Protein AF-A0A556VVT8-F1 (afdb_monomer)

Radius of gyration: 41.52 Å; Cα contacts (8 Å, |Δi|>4): 452; chains: 1; bounding box: 82×80×124 Å

pLDDT: mean 74.16, std 22.48, range [25.44, 98.44]

Solvent-accessible surface area (backbone atoms only — not comparable to full-atom values): 30764 Å² total; per-residue (Å²): 132,90,87,80,91,86,86,89,83,89,83,80,92,74,90,80,80,83,82,87,76,88,81,76,81,84,79,78,78,81,81,56,88,70,56,72,66,50,63,79,72,68,69,75,86,70,79,73,84,66,83,74,78,84,44,77,65,58,62,50,39,56,50,49,44,50,42,33,53,51,98,43,74,67,23,40,51,52,36,46,50,47,41,41,75,69,74,45,90,74,51,76,66,50,28,54,51,52,43,52,49,30,45,52,53,49,50,51,51,23,44,53,54,17,55,56,50,37,51,54,53,49,52,56,22,60,76,64,74,45,90,60,34,77,48,74,45,80,44,76,55,67,63,59,74,65,22,82,58,41,47,61,50,21,55,53,42,28,46,70,73,33,73,54,40,55,71,42,81,41,78,47,85,74,62,62,56,65,61,52,51,55,53,48,54,54,51,50,52,53,51,49,55,50,49,57,51,47,57,59,57,51,71,58,58,77,51,74,69,58,41,50,50,51,15,51,55,42,46,50,36,55,51,32,10,64,34,87,88,38,27,88,78,32,54,20,42,41,40,78,65,82,45,52,71,78,91,82,82,75,81,75,64,90,68,92,62,83,85,80,83,80,86,82,90,79,86,79,52,74,65,45,34,48,36,37,36,65,59,41,49,52,52,51,50,52,54,52,50,53,47,31,50,76,69,71,47,70,89,66,92,70,92,78,50,83,82,71,96,62,72,72,86,35,87,57,69,74,94,82,36,51,34,45,84,50,56,69,49,50,68,61,45,80,58,25,76,80,53,81,77,80,85,88,80,85,73,96,79,85,55,70,43,62,49,42,61,60,56,22,57,40,57,78,53,84,40,51,96,75,56,46,74,58,50,49,61,38,36,75,68,44,98,50,61,78,50,49,74,76,68,57,60,70,54,33,50,51,54,52,43,53,75,71,65,64,85,67,92,51,76,66,51,56,51,49,54,52,52,53,52,51,47,54,47,48,38,51,21,41,53,52,16,20,50,50,22,28,53,55,48,49,53,22,56,78,67,73,42,88,59,33,81,47,77,45,83,42,79,52,69,63,56,76,68,40,96,54,32,52,59,45,19,56,54,42,25,44,74,70,23,75,51,42,52,74,46,80,41,76,52,87,74,65,64,58,67,56,28,51,52,52,40,54,53,55,51,53,67,73,79,109

Nearest PDB structures (foldseek):
  1dgk-assembly1_N  TM=8.865E-01  e=1.455E-36  Homo sapiens
  5hg1-assembly1_A  TM=7.072E-01  e=2.898E-38  Homo sapiens
  3hm8-assembly2_B  TM=9.012E-01  e=4.066E-21  Homo sapiens
  3hm8-assembly3_C  TM=8.643E-01  e=3.708E-21  Homo sapiens
  6e0i-assembly1_A  TM=8.471E-01  e=1.948E-20  Homo sapiens

Secondary structure (DSSP, 8-state):
--------------PPPPPP------------TTHHHHTTT--------------HHHHHHHHHHHH---SSHHHHHHHHHHHHHTT----HHHHHHHHHHHHHHHHHHHHHHHHHHHHHHHHHHHHTT-SSEEEEEEE--HHHHH-TTHHHHHHHHHHHH-TTEEEEEEE-SSTTHHHHHHHHHHHHHHHHHHHHHHHHHHTTPPPHHHHHHHHHHHHHHHHHHHSTTTTTT-SS--EE-S--S---S---SSS-----------PPPHHHHHSBHHHHHHHHHHHHHHHHHHTT-TT----------S-SS-SS--SS---BT-SSS-TTHHHHSSS--------SSS---EE--GGGTTTTSTTGGG--HHHHHHHTTSSSTTS-----HHHHHHHHHHHTT--S--HHHHHHHHHHHHHHHHHHHHHHHHHHHHHHHHHHHHTT-SSEEEEEEE--HHHHH-TTHHHHHHHHHHHH-TTEEEEEEE-SSTTHHHHHHHHHHHHHTT--

Mean predicted aligned error: 16.38 Å

Sequence (512 aa):
MDQGLQGERSGGERRGGPAEKSHQEARGKRATVKETSDICRTVPRRSSSSLCISSPPLLAAVTALILSDEVSKEGLVCVEEVLRELCLDPSPEDCVAVQRVCQIVSTRAAHLCAASLAAVLRQIRDNKAVDRLRTTVGVDGSVYKNHPQFARRLHKMVRCLVPDCDVRFLRSEDGSGKGAAMVTAVAYRLAKQHAERQQILDTLRLNRKQLLEVKERMEVQIKRGLAKDTHNTASVKMLPTYVRATPDGTVRSGKWRSVEMHNKIYTISQDIMQGTGEELFDHIVHCIADFLEYMGMKGASLPLGFTFSFPCHQAGLNKGFKASGCEGEDVAMLLKDAIHRMELVDGDEGCMCVNMEWGAFGDDGELDDFCTDFDRAVDENSTNPGKQSDRLALRQVRSILQHLGLTSSTCDDSILVKEVCSVVSRRAAQLCAAGLAAVVDKIRQNRNLNSLSVTVGVDGTLYKLHPHFSSILQETLRDLAPQCDVTLLQSEDGSGKGAALITAVACRMKDA

InterPro domains:
  IPR001312 Hexokinase [PS51748] (1-185)
  IPR001312 Hexokinase [PS51748] (328-504)
  IPR001312 Hexokinase [PTHR19443] (389-510)
  IPR022672 Hexokinase, N-terminal [PF00349] (198-251)
  IPR022672 Hexokinase, N-terminal [PF00349] (257-344)
  IPR022673 Hexokinase, C-terminal [PF03727] (68-186)
  IPR022673 Hexokinase, C-terminal [PF03727] (392-505)
  IPR043129 ATPase, nucleotide binding domain [SSF53067] (63-190)
  IPR043129 ATPase, nucleotide binding domain [SSF53067] (181-346)
  IPR043129 ATPase, nucleotide binding domain [SSF53067] (340-510)

Foldseek 3Di:
DDDDDDDDDDDDDDDDDDDDDDPDDPPDDDDDPVVVVCVVPPPPPPPPPDPCPPDPLVVVLLVQLLQLLDPDPVSLVSLCVSCVVVVDRDDSVRSVVSSVVSVVVLLVVLLVLLVVVLVVQVVVCVVVVHQAAEDEDEDDDPCCVRRPCNVVSNVVNNCVSCVSYNYHYDYDPPPCVVVVVVVVVVVVVVVVLVVVLVVVLVLLDDDPVNLLLLLVLLLVLCVQLPDPVRQVVRLFNFAFPPQQDDDPVPLDPPDPDDPPDDDDDDDDDLCLLAEAPVSVVVSVVVVVQVVCVVVVNHPDDDQDQDDDPADQQAQDGDPSGNHPPSGRDRPVCVVCVVVVDDDDDDDPDGGTDTDGNCQSPCLVVSCVVSDDVLQQVQLVVDPHRSGGSPRPLVSSLVVSLVVSPPPDDDPVSVVVSVSSSVSSLLSVLSSVLSSVLSVQVVVCVVVVHQAEEDEDEDEDPCCVPPPCSVVSNQVNNCSNNVRYNYHYDYDPPPCVVVSVSSSSVVVVVVVD

Structure (mmCIF, N/CA/C/O backbone):
data_AF-A0A556VVT8-F1
#
_entry.id   AF-A0A556VVT8-F1
#
loop_
_atom_site.group_PDB
_atom_site.id
_atom_site.type_symbol
_atom_site.label_atom_id
_atom_site.label_alt_id
_atom_site.label_comp_id
_atom_site.label_asym_id
_atom_site.label_entity_id
_atom_site.label_seq_id
_atom_site.pdbx_PDB_ins_code
_atom_site.Cartn_x
_atom_site.Cartn_y
_atom_site.Cartn_z
_atom_site.occupancy
_atom_site.B_iso_or_equiv
_atom_site.auth_seq_id
_atom_site.auth_comp_id
_atom_site.auth_asym_id
_atom_site.auth_atom_id
_atom_site.pdbx_PDB_model_num
ATOM 1 N N . MET A 1 1 ? 48.177 56.889 47.943 1.00 29.81 1 MET A N 1
ATOM 2 C CA . MET A 1 1 ? 48.951 57.970 47.310 1.00 29.81 1 MET A CA 1
ATOM 3 C C . MET A 1 1 ? 48.704 57.880 45.815 1.00 29.81 1 MET A C 1
ATOM 5 O O . MET A 1 1 ? 48.902 56.806 45.262 1.00 29.81 1 MET A O 1
ATOM 9 N N . ASP A 1 2 ? 48.202 58.966 45.231 1.00 29.28 2 ASP A N 1
ATOM 10 C CA . ASP A 1 2 ? 48.409 59.458 43.852 1.00 29.28 2 ASP A CA 1
ATOM 11 C C . ASP A 1 2 ? 49.751 59.033 43.207 1.00 29.28 2 ASP A C 1
ATOM 13 O O . ASP A 1 2 ? 50.701 58.786 43.944 1.00 29.28 2 ASP A O 1
ATOM 17 N N . GLN A 1 3 ? 49.990 58.990 41.884 1.00 32.97 3 GLN A N 1
ATOM 18 C CA . GLN A 1 3 ? 49.251 59.239 40.614 1.00 32.97 3 GLN A CA 1
ATOM 19 C C . GLN A 1 3 ? 50.082 58.547 39.476 1.00 32.97 3 GLN A C 1
ATOM 21 O O . GLN A 1 3 ? 51.172 58.057 39.763 1.00 32.97 3 GLN A O 1
ATOM 26 N N . GLY A 1 4 ? 49.730 58.448 38.183 1.00 29.73 4 GLY A N 1
ATOM 27 C CA . GLY A 1 4 ? 48.557 58.856 37.386 1.00 29.73 4 GLY A CA 1
ATOM 28 C C . GLY A 1 4 ? 48.934 59.058 35.889 1.00 29.73 4 GLY A C 1
ATOM 29 O O . GLY A 1 4 ? 50.053 59.482 35.625 1.00 29.73 4 GLY A O 1
ATOM 30 N N . LEU A 1 5 ? 47.997 58.833 34.937 1.00 34.66 5 LEU A N 1
ATOM 31 C CA . LEU A 1 5 ? 48.084 59.150 33.474 1.00 34.66 5 LEU A CA 1
ATOM 32 C C . LEU A 1 5 ? 49.075 58.272 32.640 1.00 34.66 5 LEU A C 1
ATOM 34 O O . LEU A 1 5 ? 50.025 57.736 33.190 1.00 34.66 5 LEU A O 1
ATOM 38 N N . GLN A 1 6 ? 48.942 58.027 31.321 1.00 29.45 6 GLN A N 1
ATOM 39 C CA . GLN A 1 6 ? 48.013 58.469 30.254 1.00 29.45 6 GLN A CA 1
ATOM 40 C C . GLN A 1 6 ? 48.077 57.481 29.049 1.00 29.45 6 GLN A C 1
ATOM 42 O O . GLN A 1 6 ? 49.097 56.815 28.886 1.00 29.45 6 GLN A O 1
ATOM 47 N N . GLY A 1 7 ? 47.069 57.423 28.156 1.00 27.06 7 GLY A N 1
ATOM 48 C CA . GLY A 1 7 ? 47.206 56.715 26.860 1.00 27.06 7 GLY A CA 1
ATOM 49 C C . GLY A 1 7 ? 45.899 56.299 26.163 1.00 27.06 7 GLY A C 1
ATOM 50 O O . GLY A 1 7 ? 45.344 55.246 26.454 1.00 27.06 7 GLY A O 1
ATOM 51 N N . GLU A 1 8 ? 45.418 57.103 25.213 1.00 28.77 8 GLU A N 1
ATOM 52 C CA . GLU A 1 8 ? 44.214 56.828 24.408 1.00 28.77 8 GLU A CA 1
ATOM 53 C C . GLU A 1 8 ? 44.491 55.893 23.209 1.00 28.77 8 GLU A C 1
ATOM 55 O O . GLU A 1 8 ? 45.543 56.013 22.580 1.00 28.77 8 GLU A O 1
ATOM 60 N N . ARG A 1 9 ? 43.492 55.108 22.762 1.00 28.86 9 ARG A N 1
ATOM 61 C CA . ARG A 1 9 ? 42.780 55.353 21.477 1.00 28.86 9 ARG A CA 1
ATOM 62 C C . ARG A 1 9 ? 41.688 54.328 21.149 1.00 28.86 9 ARG A C 1
ATOM 64 O O . ARG A 1 9 ? 41.716 53.176 21.564 1.00 28.86 9 ARG A O 1
ATOM 71 N N . SER A 1 10 ? 40.717 54.806 20.377 1.00 28.36 10 SER A N 1
ATOM 72 C CA . SER A 1 10 ? 39.512 54.118 19.914 1.00 28.36 10 SER A CA 1
ATOM 73 C C . SER A 1 10 ? 39.766 53.045 18.844 1.00 28.36 10 SER A C 1
ATOM 75 O O . SER A 1 10 ? 40.565 53.233 17.929 1.00 28.36 10 SER A O 1
ATOM 77 N N . GLY A 1 11 ? 38.993 51.956 18.903 1.00 30.73 11 GLY A N 1
ATOM 78 C CA . GLY A 1 11 ? 38.868 50.954 17.840 1.00 30.73 11 GLY A CA 1
ATOM 79 C C . GLY A 1 11 ? 37.392 50.701 17.533 1.00 30.73 11 GLY A C 1
ATOM 80 O O . GLY A 1 11 ? 36.674 50.172 18.375 1.00 30.73 11 GLY A O 1
ATOM 81 N N . GLY A 1 12 ? 36.926 51.139 16.361 1.00 29.38 12 GLY A N 1
ATOM 82 C CA . GLY A 1 12 ? 35.512 51.079 15.975 1.00 29.38 12 GLY A CA 1
ATOM 83 C C . GLY A 1 12 ? 35.081 49.745 15.359 1.00 29.38 12 GLY A C 1
ATOM 84 O O . GLY A 1 12 ? 35.886 49.011 14.785 1.00 29.38 12 GLY A O 1
ATOM 85 N N . GLU A 1 13 ? 33.780 49.471 15.432 1.00 28.89 13 GLU A N 1
ATOM 86 C CA . GLU A 1 13 ? 33.142 48.296 14.838 1.00 28.89 13 GLU A CA 1
ATOM 87 C C . GLU A 1 13 ? 33.353 48.218 13.316 1.00 28.89 13 GLU A C 1
ATOM 89 O O . GLU A 1 13 ? 33.116 49.182 12.583 1.00 28.89 13 GLU A O 1
ATOM 94 N N . ARG A 1 14 ? 33.678 47.024 12.805 1.00 30.62 14 ARG A N 1
ATOM 95 C CA . ARG A 1 14 ? 33.371 46.647 11.417 1.00 30.62 14 ARG A CA 1
ATOM 96 C C . ARG A 1 14 ? 32.746 45.262 11.376 1.00 30.62 14 ARG A C 1
ATOM 98 O O . ARG A 1 14 ? 33.325 44.285 11.838 1.00 30.62 14 ARG A O 1
ATOM 105 N N . ARG A 1 15 ? 31.552 45.201 10.787 1.00 29.59 15 ARG A N 1
ATOM 106 C CA . ARG A 1 15 ? 30.786 43.973 10.558 1.00 29.59 15 ARG A CA 1
ATOM 107 C C . ARG A 1 15 ? 31.521 43.086 9.549 1.00 29.59 15 ARG A C 1
ATOM 109 O O . ARG A 1 15 ? 31.715 43.501 8.409 1.00 29.59 15 ARG A O 1
ATOM 116 N N . GLY A 1 16 ? 31.880 41.869 9.949 1.00 28.55 16 GLY A N 1
ATOM 117 C CA . GLY A 1 16 ? 32.226 40.792 9.020 1.00 28.55 16 GLY A CA 1
ATOM 118 C C . GLY A 1 16 ? 30.957 40.052 8.600 1.00 28.55 16 GLY A C 1
ATOM 119 O O . GLY A 1 16 ? 30.229 39.561 9.459 1.00 28.55 16 GLY A O 1
ATOM 120 N N . GLY A 1 17 ? 30.666 39.995 7.299 1.00 27.89 17 GLY A N 1
ATOM 121 C CA . GLY A 1 17 ? 29.551 39.199 6.777 1.00 27.89 17 GLY A CA 1
ATOM 122 C C . GLY A 1 17 ? 29.884 37.698 6.758 1.00 27.89 17 GLY A C 1
ATOM 123 O O . GLY A 1 17 ? 31.044 37.348 6.527 1.00 27.89 17 GLY A O 1
ATOM 124 N N . PRO A 1 18 ? 28.908 36.799 6.978 1.00 29.67 18 PRO A N 1
ATOM 125 C CA . PRO A 1 18 ? 29.124 35.365 6.831 1.00 29.67 18 PRO A CA 1
ATOM 126 C C . PRO A 1 18 ? 29.174 34.977 5.347 1.00 29.67 18 PRO A C 1
ATOM 128 O O . PRO A 1 18 ? 28.355 35.423 4.546 1.00 29.67 18 PRO A O 1
ATOM 131 N N . ALA A 1 19 ? 30.133 34.127 4.981 1.00 28.98 19 ALA A N 1
ATOM 132 C CA . ALA A 1 19 ? 30.253 33.603 3.626 1.00 28.98 19 ALA A CA 1
ATOM 133 C C . ALA A 1 19 ? 29.175 32.541 3.347 1.00 28.98 19 ALA A C 1
ATOM 135 O O . ALA A 1 19 ? 29.117 31.514 4.028 1.00 28.98 19 ALA A O 1
ATOM 136 N N . GLU A 1 20 ? 28.362 32.755 2.314 1.00 25.44 20 GLU A N 1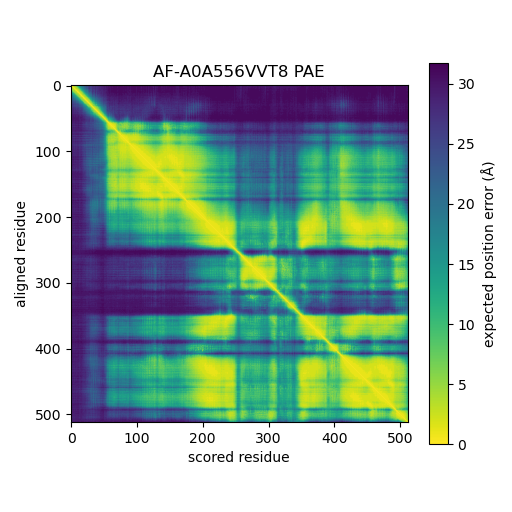
ATOM 137 C CA . GLU A 1 20 ? 27.418 31.751 1.823 1.00 25.44 20 GLU A CA 1
ATOM 138 C C . GLU A 1 20 ? 28.171 30.559 1.210 1.00 25.44 20 GLU A C 1
ATOM 140 O O . GLU A 1 20 ? 28.859 30.685 0.197 1.00 25.44 20 GLU A O 1
ATOM 145 N N . LYS A 1 21 ? 28.010 29.370 1.803 1.00 28.59 21 LYS A N 1
ATOM 146 C CA . LYS A 1 21 ? 28.315 28.092 1.147 1.00 28.59 21 LYS A CA 1
ATOM 147 C C . LYS A 1 21 ? 27.010 27.421 0.736 1.00 28.59 21 LYS A C 1
ATOM 149 O O . LYS A 1 21 ? 26.333 26.804 1.555 1.00 28.59 21 LYS A O 1
ATOM 154 N N . SER A 1 22 ? 26.678 27.519 -0.545 1.00 26.66 22 SER A N 1
ATOM 155 C CA . SER A 1 22 ? 25.530 26.854 -1.154 1.00 26.66 22 SER A CA 1
ATOM 156 C C . SER A 1 22 ? 25.779 25.348 -1.334 1.00 26.66 22 SER A C 1
ATOM 158 O O . SER A 1 22 ? 26.193 24.878 -2.392 1.00 26.66 22 SER A O 1
ATOM 160 N N . HIS A 1 23 ? 25.475 24.556 -0.303 1.00 27.25 23 HIS A N 1
ATOM 161 C CA . HIS A 1 23 ? 25.216 23.127 -0.489 1.00 27.25 23 HIS A CA 1
ATOM 162 C C . HIS A 1 23 ? 23.823 22.948 -1.098 1.00 27.25 23 HIS A C 1
ATOM 164 O O . HIS A 1 23 ? 22.817 23.054 -0.401 1.00 27.25 23 HIS A O 1
ATOM 170 N N . GLN A 1 24 ? 23.759 22.670 -2.401 1.00 26.02 24 GLN A N 1
ATOM 171 C CA . GLN A 1 24 ? 22.500 22.387 -3.083 1.00 26.02 24 GLN A CA 1
ATOM 172 C C . GLN A 1 24 ? 22.342 20.876 -3.294 1.00 26.02 24 GLN A C 1
ATOM 174 O O . GLN A 1 24 ? 23.006 20.275 -4.137 1.00 26.02 24 GLN A O 1
ATOM 179 N N . GLU A 1 25 ? 21.465 20.258 -2.499 1.00 25.62 25 GLU A N 1
ATOM 180 C CA . GLU A 1 25 ? 21.100 18.846 -2.631 1.00 25.62 25 GLU A CA 1
ATOM 181 C C . GLU A 1 25 ? 20.523 18.545 -4.022 1.00 25.62 25 GLU A C 1
ATOM 183 O O . GLU A 1 25 ? 19.485 19.082 -4.424 1.00 25.62 25 GLU A O 1
ATOM 188 N N . ALA A 1 26 ? 21.137 17.596 -4.729 1.00 26.66 26 ALA A N 1
ATOM 189 C CA . ALA A 1 26 ? 20.573 17.026 -5.944 1.00 26.66 26 ALA A CA 1
ATOM 190 C C . ALA A 1 26 ? 19.400 16.085 -5.601 1.00 26.66 26 ALA A C 1
ATOM 192 O O . ALA A 1 26 ? 19.549 14.863 -5.552 1.00 26.66 26 ALA A O 1
ATOM 193 N N . ARG A 1 27 ? 18.206 16.650 -5.373 1.00 26.89 27 ARG A N 1
ATOM 194 C CA . ARG A 1 27 ? 16.956 15.882 -5.224 1.00 26.89 27 ARG A CA 1
ATOM 195 C C . ARG A 1 27 ? 16.635 15.109 -6.508 1.00 26.89 27 ARG A C 1
ATOM 197 O O . ARG A 1 27 ? 15.982 15.626 -7.415 1.00 26.89 27 ARG A O 1
ATOM 204 N N . GLY A 1 28 ? 17.035 13.840 -6.552 1.00 28.06 28 GLY A N 1
ATOM 205 C CA . GLY A 1 28 ? 16.623 12.896 -7.587 1.00 28.06 28 GLY A CA 1
ATOM 206 C C . GLY A 1 28 ? 15.113 12.654 -7.547 1.00 28.06 28 GLY A C 1
ATOM 207 O O . GLY A 1 28 ? 14.617 11.905 -6.706 1.00 28.06 28 GLY A O 1
ATOM 208 N N . LYS A 1 29 ? 14.364 13.270 -8.468 1.00 28.27 29 LYS A N 1
ATOM 209 C CA . LYS A 1 29 ? 12.944 12.955 -8.670 1.00 28.27 29 LYS A CA 1
ATOM 210 C C . LYS A 1 29 ? 12.820 11.574 -9.322 1.00 28.27 29 LYS A C 1
ATOM 212 O O . LYS A 1 29 ? 13.189 11.400 -10.480 1.00 28.27 29 LYS A O 1
ATOM 217 N N . ARG A 1 30 ? 12.264 10.603 -8.590 1.00 28.81 30 ARG A N 1
ATOM 218 C CA . ARG A 1 30 ? 11.784 9.331 -9.157 1.00 28.81 30 ARG A CA 1
ATOM 219 C C . ARG A 1 30 ? 10.583 9.626 -10.065 1.00 28.81 30 ARG A C 1
ATOM 221 O O . ARG A 1 30 ? 9.490 9.861 -9.557 1.00 28.81 30 ARG A O 1
ATOM 228 N N . ALA A 1 31 ? 10.790 9.609 -11.381 1.00 27.66 31 ALA A N 1
ATOM 229 C CA . ALA A 1 31 ? 9.690 9.536 -12.341 1.00 27.66 31 ALA A CA 1
ATOM 230 C C . ALA A 1 31 ? 8.931 8.217 -12.129 1.00 27.66 31 ALA A C 1
ATOM 232 O O . ALA A 1 31 ? 9.548 7.172 -11.895 1.00 27.66 31 ALA A O 1
ATOM 233 N N . THR A 1 32 ? 7.601 8.260 -12.171 1.00 29.45 32 THR A N 1
ATOM 234 C CA . THR A 1 32 ? 6.778 7.051 -11.990 1.00 29.45 32 THR A CA 1
ATOM 235 C C . THR A 1 32 ? 6.402 6.454 -13.341 1.00 29.45 32 THR A C 1
ATOM 237 O O . THR A 1 32 ? 6.284 7.164 -14.336 1.00 29.45 32 THR A O 1
ATOM 240 N N . VAL A 1 33 ? 6.181 5.137 -13.383 1.00 36.06 33 VAL A N 1
ATOM 241 C CA . VAL A 1 33 ? 5.986 4.342 -14.617 1.00 36.06 33 VAL A CA 1
ATOM 242 C C . VAL A 1 33 ? 4.765 4.775 -15.461 1.00 36.06 33 VAL A C 1
ATOM 244 O O . VAL A 1 33 ? 4.610 4.329 -16.592 1.00 36.06 33 VAL A O 1
ATOM 247 N N . LYS A 1 34 ? 3.918 5.689 -14.964 1.00 29.98 34 LYS A N 1
ATOM 248 C CA . LYS A 1 34 ? 2.844 6.318 -15.752 1.00 29.98 34 LYS A CA 1
ATOM 249 C C . LYS A 1 34 ? 3.331 7.390 -16.737 1.00 29.98 34 LYS A C 1
ATOM 251 O O . LYS A 1 34 ? 2.703 7.568 -17.771 1.00 29.98 34 LYS A O 1
ATOM 256 N N . GLU A 1 35 ? 4.436 8.086 -16.471 1.00 30.88 35 GLU A N 1
ATOM 257 C CA . GLU A 1 35 ? 4.870 9.209 -17.325 1.00 30.88 35 GLU A CA 1
ATOM 258 C C . GLU A 1 35 ? 5.478 8.745 -18.663 1.00 30.88 35 GLU A C 1
ATOM 260 O O . GLU A 1 35 ? 5.441 9.473 -19.655 1.00 30.88 35 GLU A O 1
ATOM 265 N N . THR A 1 36 ? 5.975 7.507 -18.748 1.00 31.58 36 THR A N 1
ATOM 266 C CA . THR A 1 36 ? 6.567 6.961 -19.979 1.00 31.58 36 THR A CA 1
ATOM 267 C C . THR A 1 36 ? 5.553 6.590 -21.065 1.00 31.58 36 THR A C 1
ATOM 269 O O . THR A 1 36 ? 5.969 6.442 -22.213 1.00 31.58 36 THR A O 1
ATOM 272 N N . SER A 1 37 ? 4.245 6.489 -20.777 1.00 30.39 37 SER A N 1
ATOM 273 C CA . SER A 1 37 ? 3.230 6.316 -21.834 1.00 30.39 37 SER A CA 1
ATOM 274 C C . SER A 1 37 ? 2.804 7.634 -22.489 1.00 30.39 37 SER A C 1
ATOM 276 O O . SER A 1 37 ? 2.502 7.648 -23.683 1.00 30.39 37 SER A O 1
ATOM 278 N N . ASP A 1 38 ? 2.817 8.743 -21.744 1.00 28.72 38 ASP A N 1
ATOM 279 C CA . ASP A 1 38 ? 2.327 10.041 -22.233 1.00 28.72 38 ASP A CA 1
ATOM 280 C C . ASP A 1 38 ? 3.414 10.904 -22.894 1.00 28.72 38 ASP A C 1
ATOM 282 O O . ASP A 1 38 ? 3.106 11.693 -23.790 1.00 28.72 38 ASP A O 1
ATOM 286 N N . ILE A 1 39 ? 4.697 10.688 -22.575 1.00 31.91 39 ILE A N 1
ATOM 287 C CA . ILE A 1 39 ? 5.824 11.349 -23.268 1.00 31.91 39 ILE A CA 1
ATOM 288 C C . ILE A 1 39 ? 5.866 10.997 -24.773 1.00 31.91 39 ILE A C 1
ATOM 290 O O . ILE A 1 39 ? 6.319 11.803 -25.586 1.00 31.91 39 ILE A O 1
ATOM 294 N N . CYS A 1 40 ? 5.308 9.854 -25.191 1.00 30.59 40 CYS A N 1
ATOM 295 C CA . CYS A 1 40 ? 5.139 9.515 -26.611 1.00 30.59 40 CYS A CA 1
ATOM 296 C C . CYS A 1 40 ? 3.956 10.220 -27.308 1.00 30.59 40 CYS A C 1
ATOM 298 O O . CYS A 1 40 ? 3.793 10.046 -28.516 1.00 30.59 40 CYS A O 1
ATOM 300 N N . ARG A 1 41 ? 3.124 10.998 -26.597 1.00 34.03 41 ARG A N 1
ATOM 301 C CA . ARG A 1 41 ? 1.922 11.653 -27.159 1.00 34.03 41 ARG A CA 1
ATOM 302 C C . ARG A 1 41 ? 1.945 13.183 -27.151 1.00 34.03 41 ARG A C 1
ATOM 304 O O . ARG A 1 41 ? 1.097 13.781 -27.806 1.00 34.03 41 ARG A 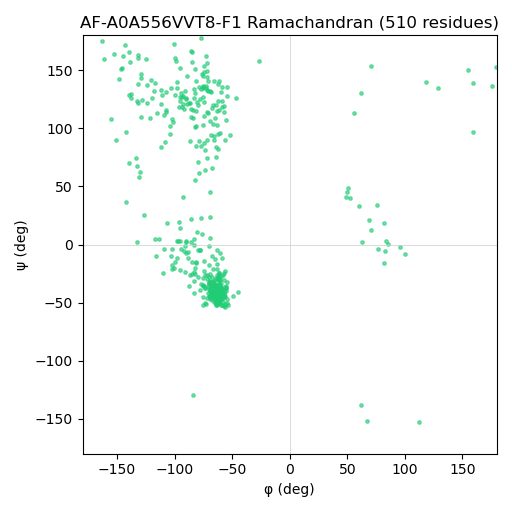O 1
ATOM 311 N N . THR A 1 42 ? 2.906 13.821 -26.481 1.00 30.11 42 THR A N 1
ATOM 312 C CA . THR A 1 42 ? 2.955 15.292 -26.326 1.00 30.11 42 THR A CA 1
ATOM 313 C C . THR A 1 42 ? 4.277 15.943 -26.743 1.00 30.11 42 THR A C 1
ATOM 315 O O . THR A 1 42 ? 4.574 17.066 -26.342 1.00 30.11 42 THR A O 1
ATOM 318 N N . VAL A 1 43 ? 5.039 15.316 -27.647 1.00 28.95 43 VAL A N 1
ATOM 319 C CA . VAL A 1 43 ? 5.972 16.083 -28.489 1.00 28.95 43 VAL A CA 1
ATOM 320 C C . VAL A 1 43 ? 5.133 16.816 -29.541 1.00 28.95 43 VAL A C 1
ATOM 322 O O . VAL A 1 43 ? 4.577 16.151 -30.422 1.00 28.95 43 VAL A O 1
ATOM 325 N N . PRO A 1 44 ? 5.007 18.160 -29.505 1.00 26.75 44 PRO A N 1
ATOM 326 C CA . PRO A 1 44 ? 4.371 18.866 -30.604 1.00 26.75 44 PRO A CA 1
ATOM 327 C C . PRO A 1 44 ? 5.180 18.569 -31.863 1.00 26.75 44 PRO A C 1
ATOM 329 O O . PRO A 1 44 ? 6.408 18.704 -31.854 1.00 26.75 44 PRO A O 1
ATOM 332 N N . ARG A 1 45 ? 4.500 18.184 -32.951 1.00 32.31 45 ARG A N 1
ATOM 333 C CA . ARG A 1 45 ? 5.103 18.126 -34.287 1.00 32.31 45 ARG A CA 1
ATOM 334 C C . ARG A 1 45 ? 5.530 19.542 -34.669 1.00 32.31 45 ARG A C 1
ATOM 336 O O . ARG A 1 45 ? 4.809 20.242 -35.375 1.00 32.31 45 ARG A O 1
ATOM 343 N N . ARG A 1 46 ? 6.700 19.974 -34.191 1.00 29.02 46 ARG A N 1
ATOM 344 C CA . ARG A 1 46 ? 7.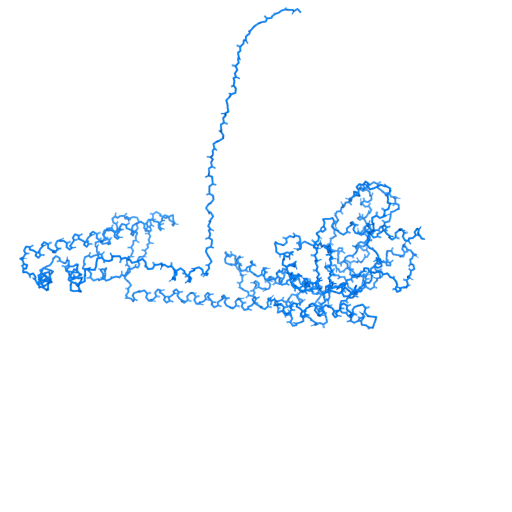394 21.125 -34.750 1.00 29.02 46 ARG A CA 1
ATOM 345 C C . ARG A 1 46 ? 7.589 20.783 -36.211 1.00 29.02 46 ARG A C 1
ATOM 347 O O . ARG A 1 46 ? 8.279 19.820 -36.538 1.00 29.02 46 ARG A O 1
ATOM 354 N N . SER A 1 47 ? 6.921 21.552 -37.058 1.00 33.38 47 SER A N 1
ATOM 355 C CA . SER A 1 47 ? 7.195 21.622 -38.477 1.00 33.38 47 SER A CA 1
ATOM 356 C C . SER A 1 47 ? 8.659 22.010 -38.628 1.00 33.38 47 SER A C 1
ATOM 358 O O . SER A 1 47 ? 9.003 23.192 -38.653 1.00 33.38 47 SER A O 1
ATOM 360 N N . SER A 1 48 ? 9.529 21.005 -38.687 1.00 30.50 48 SER A N 1
ATOM 361 C CA . SER A 1 48 ? 10.830 21.152 -39.303 1.00 30.50 48 SER A CA 1
ATOM 362 C C . SER A 1 48 ? 10.530 21.642 -40.708 1.00 30.50 48 SER A C 1
ATOM 364 O O . SER A 1 48 ? 10.002 20.881 -41.524 1.00 30.50 48 SER A O 1
ATOM 366 N N . SER A 1 49 ? 10.807 22.920 -40.958 1.00 33.81 49 SER A N 1
ATOM 367 C CA . SER A 1 49 ? 10.883 23.503 -42.289 1.00 33.81 49 SER A CA 1
ATOM 368 C C . SER A 1 49 ? 12.045 22.829 -43.007 1.00 33.81 49 SER A C 1
ATOM 370 O O . SER A 1 49 ? 13.154 23.346 -43.118 1.00 33.81 49 SER A O 1
ATOM 372 N N . SER A 1 50 ? 11.780 21.595 -43.421 1.00 34.44 50 SER A N 1
ATOM 373 C CA . SER A 1 50 ? 12.617 20.835 -44.316 1.00 34.44 50 SER A CA 1
ATOM 374 C C . SER A 1 50 ? 12.751 21.670 -45.576 1.00 34.44 50 SER A C 1
ATOM 376 O O . SER A 1 50 ? 11.764 21.970 -46.247 1.00 34.44 50 SER A O 1
ATOM 378 N N . LEU A 1 51 ? 13.987 22.043 -45.904 1.00 33.00 51 LEU A N 1
ATOM 379 C CA . LEU A 1 51 ? 14.321 22.272 -47.297 1.00 33.00 51 LEU A CA 1
ATOM 380 C C . LEU A 1 51 ? 14.076 20.935 -47.995 1.00 33.00 51 LEU A C 1
ATOM 382 O O . LEU A 1 51 ? 14.901 20.023 -47.937 1.00 33.00 51 LEU A O 1
ATOM 386 N N . CYS A 1 52 ? 12.893 20.805 -48.587 1.00 29.25 52 CYS A N 1
ATOM 387 C CA . CYS A 1 52 ? 12.548 19.697 -49.448 1.00 29.25 52 CYS A CA 1
ATOM 388 C C . CYS A 1 52 ? 13.429 19.785 -50.694 1.00 29.25 52 CYS A C 1
ATOM 390 O O . CYS A 1 52 ? 13.042 20.383 -51.694 1.00 29.25 52 CYS A O 1
ATOM 392 N N . ILE A 1 53 ? 14.606 19.156 -50.649 1.00 36.19 53 ILE A N 1
ATOM 393 C CA . ILE A 1 53 ? 15.314 18.729 -51.858 1.00 36.19 53 ILE A CA 1
ATOM 394 C C . ILE A 1 53 ? 14.508 17.546 -52.412 1.00 36.19 53 ILE A C 1
ATOM 396 O O . ILE A 1 53 ? 14.834 16.375 -52.219 1.00 36.19 53 ILE A O 1
ATOM 400 N N . SER A 1 54 ? 13.359 17.869 -53.007 1.00 35.56 54 SER A N 1
ATOM 401 C CA . SER A 1 54 ? 12.368 16.924 -53.509 1.00 35.56 54 SER A CA 1
ATOM 402 C C . SER A 1 54 ? 12.790 16.377 -54.868 1.00 35.56 54 SER A C 1
ATOM 404 O O . SER A 1 54 ? 12.180 16.683 -55.888 1.00 35.56 54 SER A O 1
ATOM 406 N N . SER A 1 55 ? 13.828 15.544 -54.848 1.00 40.19 55 SER A N 1
ATOM 407 C CA . SER A 1 55 ? 14.272 14.738 -55.983 1.00 40.19 55 SER A CA 1
ATOM 408 C C . SER A 1 55 ? 14.738 13.374 -55.463 1.00 40.19 55 SER A C 1
ATOM 410 O O . SER A 1 55 ? 15.894 13.253 -55.051 1.00 40.19 55 SER A O 1
ATOM 412 N 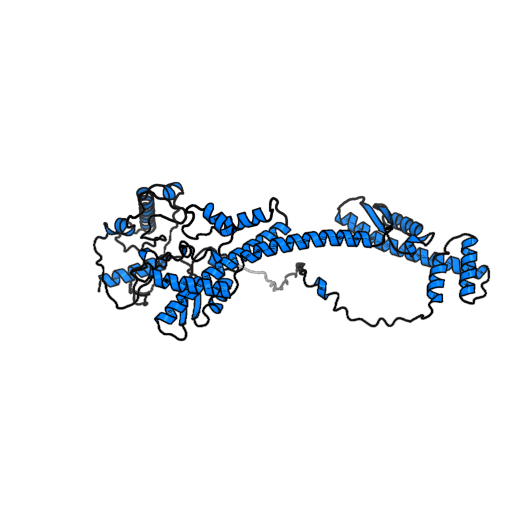N . PRO A 1 56 ? 13.880 12.332 -55.490 1.00 53.53 56 PRO A N 1
ATOM 413 C CA . PRO A 1 56 ? 14.271 10.961 -55.159 1.00 53.53 56 PRO A CA 1
ATOM 414 C C . PRO A 1 56 ? 15.597 10.483 -55.791 1.00 53.53 56 PRO A C 1
ATOM 416 O O . PRO A 1 56 ? 16.381 9.878 -55.056 1.00 53.53 56 PRO A O 1
ATOM 419 N N . PRO A 1 57 ? 15.925 10.783 -57.074 1.00 60.34 57 PRO A N 1
ATOM 420 C CA . PRO A 1 57 ? 17.200 10.352 -57.652 1.00 60.34 57 PRO A CA 1
ATOM 421 C C . PRO A 1 57 ? 18.430 11.028 -57.028 1.00 60.34 57 PRO A C 1
ATOM 423 O O . PRO A 1 57 ? 19.462 10.382 -56.909 1.00 60.34 57 PRO A O 1
ATOM 426 N N . LEU A 1 58 ? 18.348 12.280 -56.557 1.00 57.50 58 LEU A N 1
ATOM 427 C CA . LEU A 1 58 ? 19.519 12.987 -56.011 1.00 57.50 58 LEU A CA 1
ATOM 428 C C . LEU A 1 58 ? 19.997 12.397 -54.678 1.00 57.50 58 LEU A C 1
ATOM 430 O O . LEU A 1 58 ? 21.198 12.251 -54.465 1.00 57.50 58 LEU A O 1
ATOM 434 N N . LEU A 1 59 ? 19.077 12.017 -53.784 1.00 59.00 59 LEU A N 1
ATOM 435 C CA . LEU A 1 59 ? 19.452 11.378 -52.516 1.00 59.00 59 LEU A CA 1
ATOM 436 C C . LEU A 1 59 ? 19.983 9.951 -52.737 1.00 59.00 59 LEU A C 1
ATOM 438 O O . LEU A 1 59 ? 20.914 9.528 -52.045 1.00 59.00 59 LEU A O 1
ATOM 442 N N . ALA A 1 60 ? 19.426 9.230 -53.716 1.00 63.72 60 ALA A N 1
ATOM 443 C CA . ALA A 1 60 ? 19.923 7.923 -54.135 1.00 63.72 60 ALA A CA 1
ATOM 444 C C . ALA A 1 60 ? 21.338 8.031 -54.729 1.00 63.72 60 ALA A C 1
ATOM 446 O O . ALA A 1 60 ? 22.237 7.341 -54.256 1.00 63.72 60 ALA A O 1
ATOM 447 N N . ALA A 1 61 ? 21.564 8.966 -55.657 1.00 64.81 61 ALA A N 1
ATOM 448 C CA . ALA A 1 61 ? 22.862 9.227 -56.276 1.00 64.81 61 ALA A CA 1
ATOM 449 C C . ALA A 1 61 ? 23.929 9.645 -55.251 1.00 64.81 61 ALA A C 1
ATOM 451 O O . ALA A 1 61 ? 25.013 9.074 -55.227 1.00 64.81 61 ALA A O 1
ATOM 452 N N . VAL A 1 62 ? 23.622 10.565 -54.326 1.00 66.06 62 VAL A N 1
ATOM 453 C CA . VAL A 1 62 ? 24.550 10.929 -53.233 1.00 66.06 62 VAL A CA 1
ATOM 454 C C . VAL A 1 62 ? 24.883 9.720 -52.353 1.00 66.06 62 VAL A C 1
ATOM 456 O O . VAL A 1 62 ? 26.029 9.562 -51.931 1.00 66.06 62 VAL A O 1
ATOM 459 N N . THR A 1 63 ? 23.912 8.841 -52.095 1.00 66.00 63 THR A N 1
ATOM 460 C CA . THR A 1 63 ? 24.152 7.601 -51.342 1.00 66.00 63 THR A CA 1
ATOM 461 C C . THR A 1 63 ? 25.033 6.632 -52.138 1.00 66.00 63 THR A C 1
ATOM 463 O O . THR A 1 63 ? 25.966 6.079 -51.562 1.00 66.00 63 THR A O 1
ATOM 466 N N . ALA A 1 64 ? 24.796 6.464 -53.443 1.00 67.62 64 ALA A N 1
ATOM 467 C CA . ALA A 1 64 ? 25.605 5.624 -54.324 1.00 67.62 64 ALA A CA 1
ATOM 468 C C . ALA A 1 64 ? 27.052 6.135 -54.417 1.00 67.62 64 ALA A C 1
ATOM 470 O O . ALA A 1 64 ? 27.968 5.384 -54.105 1.00 67.62 64 ALA A O 1
ATOM 471 N N . LEU A 1 65 ? 27.264 7.430 -54.679 1.00 71.62 65 LEU A N 1
ATOM 472 C CA . LEU A 1 65 ? 28.592 8.062 -54.699 1.00 71.62 65 LEU A CA 1
ATOM 473 C C . LEU A 1 65 ? 29.369 7.859 -53.384 1.00 71.62 65 LEU A C 1
ATOM 475 O O . LEU A 1 65 ? 30.571 7.610 -53.403 1.00 71.62 65 LEU A O 1
ATOM 479 N N . ILE A 1 66 ? 28.695 7.936 -52.228 1.00 67.31 66 ILE A N 1
ATOM 480 C CA . ILE A 1 66 ? 29.309 7.668 -50.913 1.00 67.31 66 ILE A CA 1
ATOM 481 C C . ILE A 1 66 ? 29.635 6.175 -50.718 1.00 67.31 66 ILE A C 1
ATOM 483 O O . ILE A 1 66 ? 30.560 5.847 -49.976 1.00 67.31 66 ILE A O 1
ATOM 487 N N . LEU A 1 67 ? 28.907 5.258 -51.358 1.00 68.75 67 LEU A N 1
ATOM 488 C CA . LEU A 1 67 ? 29.223 3.826 -51.338 1.00 68.75 67 LEU A CA 1
ATOM 489 C C . LEU A 1 67 ? 30.357 3.469 -52.319 1.00 68.75 67 LEU A C 1
ATOM 491 O O . LEU A 1 67 ? 31.138 2.570 -52.011 1.00 68.75 67 LEU A O 1
ATOM 495 N N . SER A 1 68 ? 30.535 4.227 -53.406 1.00 66.38 68 SER A N 1
ATOM 496 C CA . SER A 1 68 ? 31.597 4.079 -54.425 1.00 66.38 68 SER A CA 1
ATOM 497 C C . SER A 1 68 ? 32.979 4.613 -54.002 1.00 66.38 68 SE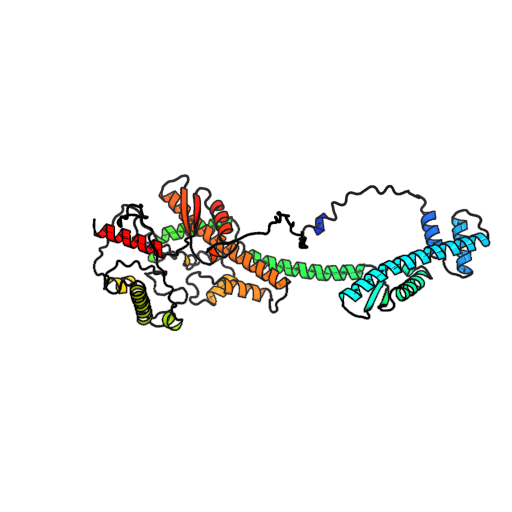R A C 1
ATOM 499 O O . SER A 1 68 ? 33.832 4.925 -54.830 1.00 66.38 68 SER A O 1
ATOM 501 N N . ASP A 1 69 ? 33.232 4.703 -52.695 1.00 66.25 69 ASP A N 1
ATOM 502 C CA . ASP A 1 69 ? 34.428 5.287 -52.062 1.00 66.25 69 ASP A CA 1
ATOM 503 C C . ASP A 1 69 ? 35.735 4.477 -52.266 1.00 66.25 69 ASP A C 1
ATOM 505 O O . ASP A 1 69 ? 36.779 4.794 -51.687 1.00 66.25 69 ASP A O 1
ATOM 509 N N . GLU A 1 70 ? 35.705 3.408 -53.063 1.00 67.56 70 GLU A N 1
ATOM 510 C CA . GLU A 1 70 ? 36.877 2.575 -53.334 1.00 67.56 70 GLU A CA 1
ATOM 511 C C . GLU A 1 70 ? 37.911 3.278 -54.216 1.00 67.56 70 GLU A C 1
ATOM 513 O O . GLU A 1 70 ? 37.601 3.782 -55.291 1.00 67.56 70 GLU A O 1
ATOM 518 N N . VAL A 1 71 ? 39.183 3.224 -53.805 1.00 62.03 71 VAL A N 1
ATOM 519 C CA . VAL A 1 71 ? 40.328 3.641 -54.634 1.00 62.03 71 VAL A CA 1
ATOM 520 C C . VAL A 1 71 ? 40.654 2.527 -55.640 1.00 62.03 71 VAL A C 1
ATOM 522 O O . VAL A 1 71 ? 41.717 1.908 -55.597 1.00 62.03 71 VAL A O 1
ATOM 525 N N . SER A 1 72 ? 39.695 2.223 -56.510 1.00 69.62 72 SER A N 1
ATOM 526 C CA . SER A 1 72 ? 39.776 1.214 -57.566 1.00 69.62 72 SER A CA 1
ATOM 527 C C . SER A 1 72 ? 39.296 1.809 -58.894 1.00 69.62 72 SER A C 1
ATOM 529 O O . SER A 1 72 ? 38.604 2.829 -58.924 1.00 69.62 72 SER A O 1
ATOM 531 N N . LYS A 1 73 ? 39.663 1.175 -60.017 1.00 68.50 73 LYS A N 1
ATOM 532 C CA . LYS A 1 73 ? 39.127 1.562 -61.335 1.00 68.50 73 LYS A CA 1
ATOM 533 C C . LYS A 1 73 ? 37.604 1.384 -61.387 1.00 68.50 73 LYS A C 1
ATOM 535 O O . LYS A 1 73 ? 36.919 2.202 -61.983 1.00 68.50 73 LYS A O 1
ATOM 540 N N . GLU A 1 74 ? 37.097 0.362 -60.706 1.00 71.00 74 GLU A N 1
ATOM 541 C CA . GLU A 1 74 ? 35.669 0.054 -60.566 1.00 71.00 74 GLU A CA 1
ATOM 542 C C . GLU A 1 74 ? 34.919 1.163 -59.805 1.00 71.00 74 GLU A C 1
ATOM 544 O O . GLU A 1 74 ? 33.851 1.590 -60.236 1.00 71.00 74 GLU A O 1
ATOM 549 N N . GLY A 1 75 ? 35.514 1.714 -58.739 1.00 74.06 75 GLY A N 1
ATOM 550 C CA . GLY A 1 75 ? 34.954 2.859 -58.014 1.00 74.06 75 GLY A CA 1
ATOM 551 C C . GLY A 1 75 ? 34.840 4.128 -58.868 1.00 74.06 75 GLY A C 1
ATOM 552 O O . GLY A 1 75 ? 33.867 4.864 -58.730 1.00 74.06 75 GLY A O 1
ATOM 553 N N . LEU A 1 76 ? 35.792 4.373 -59.778 1.00 80.50 76 LEU A N 1
ATOM 554 C CA . LEU A 1 76 ? 35.728 5.507 -60.713 1.00 80.50 76 LEU A CA 1
ATOM 555 C C . LEU A 1 76 ? 34.649 5.318 -61.787 1.00 80.50 76 LEU A C 1
ATOM 557 O O . LEU A 1 76 ? 33.910 6.262 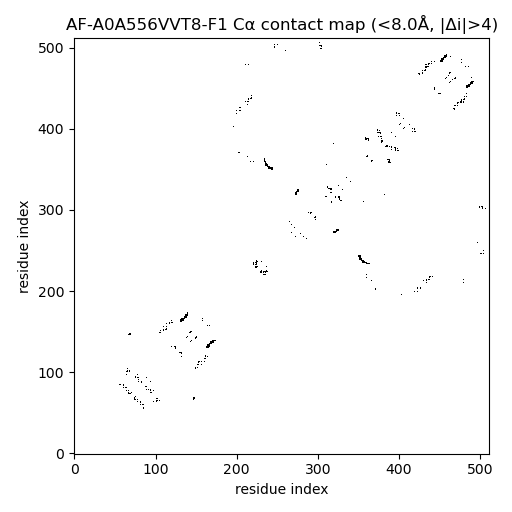-62.046 1.00 80.50 76 LEU A O 1
ATOM 561 N N . VAL A 1 77 ? 34.508 4.109 -62.346 1.00 82.38 77 VAL A N 1
ATOM 562 C CA . VAL A 1 77 ? 33.430 3.784 -63.302 1.00 82.38 77 VAL A CA 1
ATOM 563 C C . VAL A 1 77 ? 32.058 3.978 -62.656 1.00 82.38 77 VAL A C 1
ATOM 565 O O . VAL A 1 77 ? 31.192 4.618 -63.239 1.00 82.38 77 VAL A O 1
ATOM 568 N N . CYS A 1 78 ? 31.871 3.528 -61.413 1.00 80.62 78 CYS A N 1
ATOM 569 C CA . CYS A 1 78 ? 30.605 3.725 -60.706 1.00 80.62 78 CYS A CA 1
ATOM 570 C C . CYS A 1 78 ? 30.310 5.214 -60.414 1.00 80.62 78 CYS A C 1
ATOM 572 O O . CYS A 1 78 ? 29.158 5.641 -60.454 1.00 80.62 78 CYS A O 1
ATOM 574 N N . VAL A 1 79 ? 31.336 6.037 -60.157 1.00 83.94 79 VAL A N 1
ATOM 575 C CA . VAL A 1 79 ? 31.164 7.498 -60.047 1.00 83.94 79 VAL A CA 1
ATOM 576 C C . VAL A 1 79 ? 30.779 8.115 -61.398 1.00 83.94 79 VAL A C 1
ATOM 578 O O . VAL A 1 79 ? 29.875 8.945 -61.434 1.00 83.94 79 VAL A O 1
ATOM 581 N N . GLU A 1 80 ? 31.403 7.692 -62.500 1.00 86.56 80 GLU A N 1
ATOM 582 C CA . GLU A 1 80 ? 31.068 8.126 -63.866 1.00 86.56 80 GLU A CA 1
ATOM 583 C C . GLU A 1 80 ? 29.612 7.781 -64.232 1.00 86.56 80 GLU A C 1
ATOM 585 O O . GLU A 1 80 ? 28.875 8.637 -64.722 1.00 86.56 80 GLU A O 1
ATOM 590 N N . GLU A 1 81 ? 29.169 6.557 -63.926 1.00 85.75 81 GLU A N 1
ATOM 591 C CA . GLU A 1 81 ? 27.791 6.090 -64.115 1.00 85.75 81 GLU A CA 1
ATOM 592 C C . GLU A 1 81 ? 26.787 6.937 -63.321 1.00 85.75 81 GLU A C 1
ATOM 594 O O . GLU A 1 81 ? 25.856 7.488 -63.906 1.00 85.75 81 GLU A O 1
ATOM 599 N N . VAL A 1 82 ? 26.998 7.126 -62.013 1.00 86.19 82 VAL A N 1
ATOM 600 C CA . VAL A 1 82 ? 26.068 7.896 -61.166 1.00 86.19 82 VAL A CA 1
ATOM 601 C C . VAL A 1 82 ? 26.042 9.387 -61.538 1.00 86.19 82 VAL A C 1
ATOM 603 O O . VAL A 1 82 ? 24.997 10.032 -61.447 1.00 86.19 82 VAL A O 1
ATOM 606 N N . LEU A 1 83 ? 27.159 9.960 -62.000 1.00 86.62 83 LEU A N 1
ATOM 607 C CA . LEU A 1 83 ? 27.178 11.331 -62.526 1.00 86.62 83 LEU A CA 1
ATOM 608 C C . LEU A 1 83 ? 26.410 11.441 -63.857 1.00 86.62 83 LEU A C 1
ATOM 610 O O . LEU A 1 83 ? 25.681 12.416 -64.051 1.00 86.62 83 LEU A O 1
ATOM 614 N N . ARG A 1 84 ? 26.483 10.430 -64.734 1.00 87.12 84 ARG A N 1
ATOM 615 C CA . ARG A 1 84 ? 25.654 10.361 -65.953 1.00 87.12 84 ARG A CA 1
ATOM 616 C C . ARG A 1 84 ? 24.170 10.147 -65.659 1.00 87.12 84 ARG A C 1
ATOM 618 O O . ARG A 1 84 ? 23.340 10.764 -66.322 1.00 87.12 84 ARG A O 1
ATOM 625 N N . GLU A 1 85 ? 23.810 9.357 -64.646 1.00 86.31 85 GLU A N 1
ATOM 626 C CA . GLU A 1 85 ? 22.416 9.230 -64.180 1.00 86.31 85 GLU A CA 1
ATOM 627 C C . GLU A 1 85 ? 21.842 10.571 -63.689 1.00 86.31 85 GLU A C 1
ATOM 629 O O . GLU A 1 85 ? 20.657 10.853 -63.872 1.00 86.31 85 GLU A O 1
ATOM 634 N N . LEU A 1 86 ? 22.690 11.446 -63.137 1.00 85.69 86 LEU A N 1
ATOM 635 C CA . LEU A 1 86 ? 22.348 12.833 -62.800 1.00 85.69 86 LEU A CA 1
ATOM 636 C C . LEU A 1 86 ? 22.286 13.778 -64.020 1.00 85.69 86 LEU A C 1
ATOM 638 O O . LEU A 1 86 ? 22.139 14.988 -63.842 1.00 85.69 86 LEU A O 1
ATOM 642 N N . CYS A 1 87 ? 22.352 13.242 -65.244 1.00 87.12 87 CYS A N 1
ATOM 643 C CA . CYS A 1 87 ? 22.361 13.978 -66.513 1.00 87.12 87 CYS A CA 1
ATOM 644 C C . CYS A 1 87 ? 23.544 14.957 -66.655 1.00 87.12 87 CYS A C 1
ATOM 646 O O . CYS A 1 87 ? 23.412 16.012 -67.277 1.00 87.12 87 CYS A O 1
ATOM 648 N N . LEU A 1 88 ? 24.699 14.606 -66.080 1.00 88.38 88 LEU A N 1
ATOM 649 C CA . LEU A 1 88 ? 25.969 15.307 -66.276 1.00 88.38 88 LEU A CA 1
ATOM 650 C C . LEU A 1 88 ? 26.827 14.573 -67.318 1.00 88.38 88 LEU A C 1
ATOM 652 O O . LEU A 1 88 ? 26.667 13.370 -67.525 1.00 88.38 88 LEU A O 1
ATOM 656 N N . ASP A 1 89 ? 27.771 15.288 -67.929 1.00 89.62 89 ASP A N 1
ATOM 657 C CA . ASP A 1 89 ? 28.803 14.714 -68.802 1.00 89.62 89 ASP A CA 1
ATOM 658 C C . ASP A 1 89 ? 30.175 14.851 -68.111 1.00 89.62 89 ASP A C 1
ATOM 660 O O . ASP A 1 89 ? 30.844 15.876 -68.267 1.00 89.62 89 ASP A O 1
ATOM 664 N N . PRO A 1 90 ? 30.545 13.909 -67.220 1.00 90.00 90 PRO A N 1
ATOM 665 C CA . PRO A 1 90 ? 31.714 14.052 -66.361 1.00 90.00 90 PRO A CA 1
ATOM 666 C C . PRO A 1 90 ? 33.019 13.741 -67.103 1.00 90.00 90 PRO A C 1
ATOM 668 O O . PRO A 1 90 ? 33.142 12.714 -67.774 1.00 90.00 90 PRO A O 1
ATOM 671 N N . SER A 1 91 ? 34.040 14.574 -66.902 1.00 93.00 91 SER A N 1
ATOM 672 C CA . SER A 1 91 ? 35.410 14.228 -67.290 1.00 93.00 91 SER A CA 1
ATOM 673 C C . SER A 1 91 ? 36.019 13.170 -66.346 1.00 93.00 91 SER A C 1
ATOM 675 O O . SER A 1 91 ? 35.541 12.983 -65.216 1.00 93.00 91 SER A O 1
ATOM 677 N N . PRO A 1 92 ? 37.108 12.484 -66.747 1.00 88.50 92 PRO A N 1
ATOM 678 C CA . PRO A 1 92 ? 37.883 11.636 -65.838 1.00 88.50 92 PRO A CA 1
ATOM 679 C C . PRO A 1 92 ? 38.366 12.398 -64.593 1.00 88.50 92 PRO A C 1
ATOM 681 O O . PRO A 1 92 ? 38.360 11.858 -63.484 1.00 88.50 92 PRO A O 1
ATOM 684 N N . GLU A 1 93 ? 38.739 13.668 -64.758 1.00 91.44 93 GLU A N 1
ATOM 685 C CA . GLU A 1 93 ? 39.131 14.577 -63.684 1.00 91.44 93 GLU A CA 1
ATOM 686 C C . GLU A 1 93 ? 37.975 14.850 -62.707 1.00 91.44 93 GLU A C 1
ATOM 688 O O . GLU A 1 93 ? 38.189 14.810 -61.492 1.00 91.44 93 GLU A O 1
ATOM 693 N N . ASP A 1 94 ? 36.750 15.054 -63.207 1.00 90.38 94 ASP A N 1
ATOM 694 C CA . ASP A 1 94 ? 35.551 15.232 -62.374 1.00 90.38 94 ASP A CA 1
ATOM 695 C C . ASP A 1 94 ? 35.246 13.973 -61.558 1.00 90.38 94 ASP A C 1
ATOM 697 O O . ASP A 1 94 ? 34.963 14.064 -60.362 1.00 90.38 94 ASP A O 1
ATOM 701 N N . CYS A 1 95 ? 35.370 12.787 -62.162 1.00 86.88 95 CYS A N 1
ATOM 702 C CA . CYS A 1 95 ? 35.154 11.517 -61.467 1.00 86.88 95 CYS A CA 1
ATOM 703 C C . CYS A 1 95 ? 36.146 11.335 -60.304 1.00 86.88 95 CYS A C 1
ATOM 705 O O . CYS A 1 95 ? 35.753 10.979 -59.189 1.00 86.88 95 CYS A O 1
ATOM 707 N N . VAL A 1 96 ? 37.426 11.662 -60.521 1.00 88.12 96 VAL A N 1
ATOM 708 C CA . VAL A 1 96 ? 38.457 11.657 -59.468 1.00 88.12 96 VAL A CA 1
ATOM 709 C C . VAL A 1 96 ? 38.174 12.718 -58.396 1.00 88.12 96 VAL A C 1
ATOM 711 O O . VAL A 1 96 ? 38.343 12.451 -57.201 1.00 88.12 96 VAL A O 1
ATOM 714 N N . ALA A 1 97 ? 37.721 13.914 -58.783 1.00 89.19 97 ALA A N 1
ATOM 715 C CA . ALA A 1 97 ? 37.382 14.983 -57.848 1.00 89.19 97 ALA A CA 1
ATOM 716 C C . ALA A 1 97 ? 36.189 14.603 -56.953 1.00 89.19 97 ALA A C 1
ATOM 718 O O . ALA A 1 97 ? 36.274 14.727 -55.727 1.00 89.19 97 ALA A O 1
ATOM 719 N N . VAL A 1 98 ? 35.110 14.076 -57.539 1.00 87.94 98 VAL A N 1
ATOM 720 C CA . VAL A 1 98 ? 33.907 13.616 -56.830 1.00 87.94 98 VAL A CA 1
ATOM 721 C C . VAL A 1 98 ? 34.235 12.448 -55.900 1.00 87.94 98 VAL A C 1
ATOM 723 O O . VAL A 1 98 ? 33.897 12.510 -54.717 1.00 87.94 98 VAL A O 1
ATOM 726 N N . GLN A 1 99 ? 34.992 11.447 -56.363 1.00 84.25 99 GLN A N 1
ATOM 727 C CA . GLN A 1 99 ? 35.458 10.345 -55.514 1.00 84.25 99 GLN A CA 1
ATOM 728 C C . GLN A 1 99 ? 36.258 10.858 -54.300 1.00 84.25 99 GLN A C 1
ATOM 730 O O . GLN A 1 99 ? 36.052 10.411 -53.167 1.00 84.25 99 GLN A O 1
ATOM 735 N N . ARG A 1 100 ? 37.139 11.848 -54.498 1.00 86.94 100 ARG A N 1
ATOM 736 C CA . ARG A 1 100 ? 37.919 12.461 -53.413 1.00 86.94 100 ARG A CA 1
ATOM 737 C C . ARG A 1 100 ? 37.047 13.248 -52.428 1.00 86.94 100 ARG A C 1
ATOM 739 O O . ARG A 1 100 ? 37.319 13.222 -51.225 1.00 86.94 100 ARG A O 1
ATOM 746 N N . VAL A 1 101 ? 35.990 13.914 -52.897 1.00 89.31 101 VAL A N 1
ATOM 747 C CA . VAL A 1 101 ? 34.993 14.563 -52.027 1.00 89.31 101 VAL A CA 1
ATOM 748 C C . VAL A 1 101 ? 34.255 13.519 -51.186 1.00 89.31 101 VAL A C 1
ATOM 750 O O . VAL A 1 101 ? 34.165 13.692 -49.967 1.00 89.31 101 VAL A O 1
ATOM 753 N N . CYS A 1 102 ? 33.811 12.408 -51.782 1.00 85.81 102 CYS A N 1
ATOM 754 C CA . CYS A 1 102 ? 33.175 11.298 -51.066 1.00 85.81 102 CYS A CA 1
ATOM 755 C C . CYS A 1 102 ? 34.075 10.751 -49.947 1.00 85.81 102 CYS A C 1
ATOM 757 O O . CYS A 1 102 ? 33.620 10.657 -48.805 1.00 85.81 102 CYS A O 1
ATOM 759 N N . GLN A 1 103 ? 35.371 10.554 -50.220 1.00 86.00 103 GLN A N 1
ATOM 760 C CA . GLN A 1 103 ? 36.369 10.137 -49.223 1.00 86.00 103 GLN A CA 1
ATOM 761 C C . GLN A 1 103 ? 36.516 11.117 -48.064 1.00 86.00 103 GLN A C 1
ATOM 763 O O . GLN A 1 103 ? 36.598 10.695 -46.908 1.00 86.00 103 GLN A O 1
ATOM 768 N N . ILE A 1 104 ? 36.540 12.424 -48.330 1.00 90.12 104 ILE A N 1
ATOM 769 C CA . ILE A 1 104 ? 36.630 13.445 -47.278 1.00 90.12 104 ILE A CA 1
ATOM 770 C C . ILE A 1 104 ? 35.355 13.442 -46.423 1.00 90.12 104 ILE A C 1
ATOM 772 O O . ILE A 1 104 ? 35.437 13.438 -45.191 1.00 90.12 104 ILE A O 1
ATOM 776 N N . VAL A 1 105 ? 34.179 13.398 -47.055 1.00 91.12 105 VAL A N 1
ATOM 777 C CA . VAL A 1 105 ? 32.874 13.409 -46.375 1.00 91.12 105 VAL A CA 1
ATOM 778 C C . VAL A 1 105 ? 32.693 12.167 -45.501 1.00 91.12 105 VAL A C 1
ATOM 780 O O . VAL A 1 105 ? 32.367 12.295 -44.316 1.00 91.12 105 VAL A O 1
ATOM 783 N N . SER A 1 106 ? 32.958 10.978 -46.042 1.00 89.44 106 SER A N 1
ATOM 784 C CA . SER A 1 106 ? 32.814 9.707 -45.331 1.00 89.44 106 SER A CA 1
ATOM 785 C C . SER A 1 106 ? 33.846 9.536 -44.214 1.00 89.44 106 SER A C 1
ATOM 787 O O . SER A 1 106 ? 33.505 9.090 -43.117 1.00 89.44 106 SER A O 1
ATOM 789 N N . THR A 1 107 ? 35.095 9.965 -44.437 1.00 92.56 107 THR A N 1
ATOM 790 C CA . THR A 1 107 ? 36.143 9.979 -43.404 1.00 92.56 107 THR A CA 1
ATOM 791 C C . THR A 1 107 ? 35.776 10.921 -42.261 1.00 92.56 107 THR A C 1
ATOM 793 O O . THR A 1 107 ? 35.874 10.536 -41.096 1.00 92.56 107 THR A O 1
ATOM 796 N N . ARG A 1 108 ? 35.289 12.133 -42.567 1.00 95.88 108 ARG A N 1
ATOM 797 C CA . ARG A 1 108 ? 34.820 13.089 -41.553 1.00 95.88 108 ARG A CA 1
ATOM 798 C C . ARG A 1 108 ? 33.670 12.506 -40.733 1.00 95.88 108 ARG A C 1
ATOM 800 O O . ARG A 1 108 ? 33.702 12.597 -39.509 1.00 95.88 108 ARG A O 1
ATOM 807 N N . ALA A 1 109 ? 32.688 11.877 -41.381 1.00 94.94 109 ALA A N 1
ATOM 808 C CA . ALA A 1 109 ? 31.579 11.216 -40.697 1.00 94.94 109 ALA A CA 1
ATOM 809 C C . ALA A 1 109 ? 32.069 10.086 -39.769 1.00 94.94 109 ALA A C 1
ATOM 811 O O . ALA A 1 109 ? 31.711 10.065 -38.591 1.00 94.94 109 ALA A O 1
ATOM 812 N N . ALA A 1 110 ? 32.966 9.215 -40.245 1.00 95.56 110 ALA A N 1
ATOM 813 C CA . ALA A 1 110 ? 33.564 8.155 -39.433 1.00 95.56 110 ALA A CA 1
ATOM 814 C C . ALA A 1 110 ? 34.356 8.703 -38.228 1.00 95.56 110 ALA A C 1
ATOM 816 O O . ALA A 1 110 ? 34.250 8.166 -37.127 1.00 95.56 110 ALA A O 1
ATOM 817 N N . HIS A 1 111 ? 35.118 9.789 -38.401 1.00 97.81 111 HIS A N 1
ATOM 818 C CA . HIS A 1 111 ? 35.876 10.420 -37.314 1.00 97.81 111 HIS A CA 1
ATOM 819 C C . HIS A 1 111 ? 34.974 11.103 -36.273 1.00 97.81 111 HIS A C 1
ATOM 821 O O . HIS A 1 111 ? 35.254 11.014 -35.078 1.00 97.81 111 HIS A O 1
ATOM 827 N N . LEU A 1 112 ? 33.870 11.732 -36.688 1.00 97.69 112 LEU A N 1
ATOM 828 C CA . LEU A 1 112 ? 32.895 12.318 -35.761 1.00 97.69 112 LEU A CA 1
ATOM 829 C C . LEU A 1 112 ? 32.175 11.237 -34.938 1.00 97.69 112 LEU A C 1
ATOM 831 O O . LEU A 1 112 ? 32.062 11.372 -33.720 1.00 97.69 112 LEU A O 1
ATOM 835 N N . CYS A 1 113 ? 31.773 10.129 -35.570 1.00 97.31 113 CYS A N 1
ATOM 836 C CA . CYS A 1 113 ? 31.250 8.955 -34.863 1.00 97.31 113 CYS A CA 1
ATOM 837 C C . CYS A 1 113 ? 32.291 8.341 -33.909 1.00 97.31 113 CYS A C 1
ATOM 839 O O . CYS A 1 113 ? 31.945 7.913 -32.810 1.00 97.31 113 CYS A O 1
ATOM 841 N N . ALA A 1 114 ? 33.571 8.317 -34.296 1.00 98.19 114 ALA A N 1
ATOM 842 C CA . ALA A 1 114 ? 34.645 7.841 -33.429 1.00 98.19 114 ALA A CA 1
ATOM 843 C C . ALA A 1 114 ? 34.806 8.713 -32.176 1.00 98.19 114 ALA A C 1
ATOM 845 O O . ALA A 1 114 ? 34.951 8.178 -31.080 1.00 98.19 114 ALA A O 1
ATOM 846 N N . ALA A 1 115 ? 34.749 10.039 -32.327 1.00 98.12 115 ALA A N 1
ATOM 847 C CA . ALA A 1 115 ? 34.883 10.984 -31.222 1.00 98.12 115 ALA A CA 1
ATOM 848 C C . ALA A 1 115 ? 33.733 10.877 -30.206 1.00 98.12 115 ALA A C 1
ATOM 850 O O . ALA A 1 115 ? 33.985 10.878 -28.999 1.00 98.12 115 ALA A O 1
ATOM 851 N N . SER A 1 116 ? 32.487 10.718 -30.669 1.00 97.88 116 SER A N 1
ATOM 852 C CA . SER A 1 116 ? 31.344 10.517 -29.769 1.00 97.88 116 SER A CA 1
ATOM 853 C C . SER A 1 116 ? 31.413 9.167 -29.047 1.00 97.88 116 SER A C 1
ATOM 855 O O . SER A 1 116 ? 31.236 9.112 -27.829 1.00 97.88 116 SER A O 1
ATOM 857 N N . LEU A 1 117 ? 31.768 8.086 -29.750 1.00 97.88 117 LEU A N 1
ATOM 858 C CA . LEU A 1 117 ? 31.952 6.770 -29.133 1.00 97.88 117 LEU A CA 1
ATOM 859 C C . LEU A 1 117 ? 33.121 6.761 -28.131 1.00 97.88 117 LEU A C 1
ATOM 861 O O . LEU A 1 117 ? 32.997 6.180 -27.057 1.00 97.88 117 LEU A O 1
ATOM 865 N N . ALA A 1 118 ? 34.223 7.455 -28.423 1.00 98.12 118 ALA A N 1
ATOM 866 C CA . ALA A 1 118 ? 35.360 7.619 -27.514 1.00 98.12 118 ALA A CA 1
ATOM 867 C C . ALA A 1 118 ? 34.995 8.354 -26.207 1.00 98.12 118 ALA A C 1
ATOM 869 O O . ALA A 1 118 ? 35.589 8.084 -25.162 1.00 98.12 118 ALA A O 1
ATOM 870 N N . ALA A 1 119 ? 34.019 9.269 -26.226 1.00 98.12 119 ALA A N 1
ATOM 871 C CA . ALA A 1 119 ? 33.485 9.869 -25.001 1.00 98.12 119 ALA A CA 1
ATOM 872 C C . ALA A 1 119 ? 32.691 8.844 -24.167 1.00 98.12 119 ALA A C 1
ATOM 874 O O . ALA A 1 119 ? 32.954 8.695 -22.976 1.00 98.12 119 ALA A O 1
ATOM 875 N N . VAL A 1 120 ? 31.794 8.077 -24.799 1.00 98.25 120 VAL A N 1
ATOM 876 C CA . VAL A 1 120 ? 31.008 7.023 -24.124 1.00 98.25 120 VAL A CA 1
ATOM 877 C C . VAL A 1 120 ? 31.911 5.930 -23.539 1.00 98.25 120 VAL A C 1
ATOM 879 O O . VAL A 1 120 ? 31.703 5.493 -22.411 1.00 98.25 120 VAL A O 1
ATOM 882 N N . LEU A 1 121 ? 32.942 5.506 -24.275 1.00 97.88 121 LEU A N 1
ATOM 883 C CA . LEU A 1 121 ? 33.894 4.488 -23.823 1.00 97.88 121 LEU A CA 1
ATOM 884 C C . LEU A 1 121 ? 34.711 4.952 -22.612 1.00 97.88 121 LEU A C 1
ATOM 886 O O . LEU A 1 121 ? 34.841 4.185 -21.659 1.00 97.88 121 LEU A O 1
ATOM 890 N N . ARG A 1 122 ? 35.190 6.206 -22.602 1.00 96.75 122 ARG A N 1
ATOM 891 C CA . ARG A 1 122 ? 35.841 6.793 -21.417 1.00 96.75 122 ARG A CA 1
ATOM 892 C C . ARG A 1 122 ? 34.889 6.832 -20.227 1.00 96.75 122 ARG A C 1
ATOM 894 O O . ARG A 1 122 ? 35.230 6.286 -19.189 1.00 96.75 122 ARG A O 1
ATOM 901 N N . GLN A 1 123 ? 33.655 7.310 -20.403 1.00 97.69 123 GLN A N 1
ATOM 902 C CA . GLN A 1 123 ? 32.666 7.310 -19.320 1.00 97.69 123 GLN A CA 1
ATOM 903 C C . GLN A 1 123 ? 32.411 5.901 -18.752 1.00 97.69 123 GLN A C 1
ATOM 905 O O . GLN A 1 123 ? 32.317 5.739 -17.541 1.00 97.69 123 GLN A O 1
ATOM 910 N N . ILE A 1 124 ? 32.323 4.866 -19.596 1.00 96.94 124 ILE A N 1
ATOM 911 C CA . ILE A 1 124 ? 32.144 3.474 -19.144 1.00 96.94 124 ILE A CA 1
ATOM 912 C C . ILE A 1 124 ? 33.380 2.955 -18.398 1.00 96.94 124 ILE A C 1
ATOM 914 O O . ILE A 1 124 ? 33.226 2.210 -17.430 1.00 96.94 124 ILE A O 1
ATOM 918 N N . ARG A 1 125 ? 34.591 3.315 -18.841 1.00 96.62 125 ARG A N 1
ATOM 919 C CA . ARG A 1 125 ? 35.847 2.968 -18.164 1.00 96.62 125 ARG A CA 1
ATOM 920 C C . ARG A 1 125 ? 35.903 3.614 -16.782 1.00 96.62 125 ARG A C 1
ATOM 922 O O . ARG A 1 125 ? 36.092 2.918 -15.789 1.00 96.62 125 ARG A O 1
ATOM 929 N N . ASP A 1 126 ? 35.678 4.921 -16.737 1.00 96.06 126 ASP A N 1
ATOM 930 C CA . ASP A 1 126 ? 35.804 5.738 -15.536 1.00 96.06 126 ASP A CA 1
ATOM 931 C C . ASP A 1 126 ? 34.711 5.349 -14.512 1.00 96.06 126 ASP A C 1
ATOM 933 O O . ASP A 1 126 ? 35.014 5.144 -13.340 1.00 96.06 126 ASP A O 1
ATOM 937 N N . ASN A 1 127 ? 33.475 5.072 -14.960 1.00 95.25 127 ASN A N 1
ATOM 938 C CA . ASN A 1 127 ? 32.397 4.507 -14.125 1.00 95.25 127 ASN A CA 1
ATOM 939 C C . ASN A 1 127 ? 32.722 3.119 -13.543 1.00 95.25 127 ASN A C 1
ATOM 941 O O . ASN A 1 127 ? 32.137 2.726 -12.536 1.00 95.25 127 ASN A O 1
ATOM 945 N N . LYS A 1 128 ? 33.592 2.344 -14.201 1.00 94.75 128 LYS A N 1
ATOM 946 C CA . LYS A 1 128 ? 34.063 1.039 -13.715 1.00 94.75 128 LYS A CA 1
ATOM 947 C C . LYS A 1 128 ? 35.324 1.142 -12.854 1.00 94.75 128 LYS A C 1
ATOM 949 O O . LYS A 1 128 ? 35.724 0.119 -12.310 1.00 94.75 128 LYS A O 1
ATOM 954 N N . ALA A 1 129 ? 35.934 2.326 -12.750 1.00 95.00 129 ALA A N 1
ATOM 955 C CA . ALA A 1 129 ? 37.204 2.564 -12.065 1.00 95.00 129 ALA A CA 1
ATOM 956 C C . ALA A 1 129 ? 38.318 1.572 -12.477 1.00 95.00 129 ALA A C 1
ATOM 958 O O . ALA A 1 129 ? 39.020 1.026 -11.630 1.00 95.00 129 ALA A O 1
ATOM 959 N N . VAL A 1 130 ? 38.459 1.316 -13.786 1.00 95.38 130 VAL A N 1
ATOM 960 C CA . VAL A 1 130 ? 39.505 0.436 -14.345 1.00 95.38 130 VAL A CA 1
ATOM 961 C C . VAL A 1 130 ? 40.449 1.204 -15.262 1.00 95.38 130 VAL A C 1
ATOM 963 O O . VAL A 1 130 ? 39.995 1.974 -16.103 1.00 95.38 130 VAL A O 1
ATOM 966 N N . ASP A 1 131 ? 41.752 0.935 -15.180 1.00 93.12 131 ASP A N 1
ATOM 967 C CA . ASP A 1 131 ? 42.753 1.607 -16.026 1.00 93.12 131 ASP A CA 1
ATOM 968 C C . ASP A 1 131 ? 42.559 1.298 -17.520 1.00 93.12 131 ASP A C 1
ATOM 970 O O . ASP A 1 131 ? 42.757 2.154 -18.383 1.00 93.12 131 ASP A O 1
ATOM 974 N N . ARG A 1 132 ? 42.122 0.069 -17.830 1.00 96.31 132 ARG A N 1
ATOM 975 C CA . ARG A 1 132 ? 41.944 -0.439 -19.195 1.00 96.31 132 ARG A CA 1
ATOM 976 C C . ARG A 1 132 ? 40.578 -1.105 -19.361 1.00 96.31 132 ARG A C 1
ATOM 978 O O . ARG A 1 132 ? 40.248 -2.062 -18.662 1.00 96.31 132 ARG A O 1
ATOM 985 N N . LEU A 1 133 ? 39.771 -0.618 -20.304 1.00 97.12 133 LEU A N 1
ATOM 986 C CA . LEU A 1 133 ? 38.408 -1.108 -20.538 1.00 97.12 133 LEU A CA 1
ATOM 987 C C . LEU A 1 133 ? 38.369 -2.146 -21.660 1.00 97.12 133 LEU A C 1
ATOM 989 O O . LEU A 1 133 ? 38.577 -1.811 -22.822 1.00 97.12 133 LEU A O 1
ATOM 993 N N . ARG A 1 134 ? 37.957 -3.378 -21.353 1.00 97.25 134 ARG A N 1
ATOM 994 C CA . ARG A 1 134 ? 37.548 -4.361 -22.369 1.00 97.25 134 ARG A CA 1
ATOM 995 C C . ARG A 1 134 ? 36.033 -4.328 -22.555 1.00 97.25 134 ARG A C 1
ATOM 997 O O . ARG A 1 134 ? 35.289 -4.504 -21.590 1.00 97.25 134 ARG A O 1
ATOM 1004 N N . THR A 1 135 ? 35.558 -4.102 -23.781 1.00 97.06 135 THR A N 1
ATOM 1005 C CA . THR A 1 135 ? 34.114 -4.007 -24.065 1.00 97.06 135 THR A CA 1
ATOM 1006 C C . THR A 1 135 ? 33.754 -4.406 -25.500 1.00 97.06 135 THR A C 1
ATOM 1008 O O . THR A 1 135 ? 34.613 -4.487 -26.377 1.00 97.06 135 THR A O 1
ATOM 1011 N N . THR A 1 136 ? 32.468 -4.670 -25.744 1.00 97.44 136 THR A N 1
ATOM 1012 C CA . THR A 1 136 ? 31.921 -4.936 -27.082 1.00 97.44 136 THR A CA 1
ATOM 1013 C C . THR A 1 136 ? 30.896 -3.867 -27.444 1.00 97.44 136 THR A C 1
ATOM 1015 O O . THR A 1 136 ? 30.010 -3.566 -26.649 1.00 97.44 136 THR A O 1
ATOM 1018 N N . VAL A 1 137 ? 31.006 -3.310 -28.648 1.00 96.88 137 VAL A N 1
ATOM 1019 C CA . VAL A 1 137 ? 30.065 -2.339 -29.215 1.00 96.88 137 VAL A CA 1
ATOM 1020 C C . VAL A 1 137 ? 29.265 -3.036 -30.310 1.00 96.88 137 VAL A C 1
ATOM 1022 O O . VAL A 1 137 ? 29.831 -3.464 -31.319 1.00 96.88 137 VAL A O 1
ATOM 1025 N N . GLY A 1 138 ? 27.953 -3.159 -30.103 1.00 94.50 138 GLY A N 1
ATOM 1026 C CA . GLY A 1 138 ? 27.019 -3.570 -31.150 1.00 94.50 138 GLY A CA 1
ATOM 1027 C C . GLY A 1 138 ? 26.850 -2.449 -32.176 1.00 94.50 138 GLY A C 1
ATOM 1028 O O . GLY A 1 138 ? 26.672 -1.296 -31.788 1.00 94.50 138 GLY A O 1
ATOM 1029 N N . VAL A 1 139 ? 26.922 -2.770 -33.468 1.00 94.12 139 VAL A N 1
ATOM 1030 C CA . VAL A 1 139 ? 26.797 -1.794 -34.562 1.00 94.12 139 VAL A CA 1
ATOM 1031 C C . VAL A 1 139 ? 25.816 -2.281 -35.620 1.00 94.12 139 VAL A C 1
ATOM 1033 O O . VAL A 1 139 ? 25.837 -3.443 -36.027 1.00 94.12 139 VAL A O 1
ATOM 1036 N N . ASP A 1 140 ? 24.991 -1.359 -36.099 1.00 90.62 140 ASP A N 1
ATOM 1037 C CA . ASP A 1 140 ? 24.067 -1.537 -37.213 1.00 90.62 140 ASP A CA 1
ATOM 1038 C C . ASP A 1 140 ? 24.002 -0.234 -38.038 1.00 90.62 140 ASP A C 1
ATOM 1040 O O . ASP A 1 140 ? 24.561 0.789 -37.637 1.00 90.62 140 ASP A O 1
ATOM 1044 N N . GLY A 1 141 ? 23.344 -0.273 -39.195 1.00 89.25 141 GLY A N 1
ATOM 1045 C CA . GLY A 1 141 ? 23.173 0.851 -40.116 1.00 89.25 141 GLY A CA 1
ATOM 1046 C C . GLY A 1 141 ? 23.793 0.591 -41.489 1.00 89.25 141 GLY A C 1
ATOM 1047 O O . GLY A 1 141 ? 24.892 0.046 -41.603 1.00 89.25 141 GLY A O 1
ATOM 1048 N N . SER A 1 142 ? 23.090 1.011 -42.545 1.00 87.69 142 SER A N 1
ATOM 1049 C CA . SER A 1 142 ? 23.462 0.773 -43.948 1.00 87.69 142 SER A CA 1
ATOM 1050 C C . SER A 1 142 ? 24.850 1.308 -44.304 1.00 87.69 142 SER A C 1
ATOM 1052 O O . SER A 1 142 ? 25.635 0.585 -44.907 1.00 87.69 142 SER A O 1
ATOM 1054 N N . VAL A 1 143 ? 25.201 2.524 -43.871 1.00 89.19 143 VAL A N 1
ATOM 1055 C CA . VAL A 1 143 ? 26.530 3.113 -44.123 1.00 89.19 143 VAL A CA 1
ATOM 1056 C C . VAL A 1 143 ? 27.640 2.258 -43.508 1.00 89.19 143 VAL A C 1
ATOM 1058 O O . VAL A 1 143 ? 28.617 1.955 -44.177 1.00 89.19 143 VAL A O 1
ATOM 1061 N N . TYR A 1 144 ? 27.489 1.799 -42.263 1.00 90.75 144 TYR A N 1
ATOM 1062 C CA . TYR A 1 144 ? 28.501 0.951 -41.622 1.00 90.75 144 TYR A CA 1
ATOM 1063 C C . TYR A 1 144 ? 28.580 -0.456 -42.241 1.00 90.75 144 TYR A C 1
ATOM 1065 O O . TYR A 1 144 ? 29.655 -1.052 -42.262 1.00 90.75 144 TYR A O 1
ATOM 1073 N N . LYS A 1 145 ? 27.451 -0.990 -42.728 1.00 87.81 145 LYS A N 1
ATOM 1074 C CA . LYS A 1 145 ? 27.356 -2.324 -43.342 1.00 87.81 145 LYS A CA 1
ATOM 1075 C C . LYS A 1 145 ? 27.872 -2.378 -44.782 1.00 87.81 145 LYS A C 1
ATOM 1077 O O . LYS A 1 145 ? 28.501 -3.373 -45.131 1.00 87.81 145 LYS A O 1
ATOM 1082 N N . ASN A 1 146 ? 27.597 -1.348 -45.583 1.00 86.00 146 ASN A N 1
ATOM 1083 C CA . ASN A 1 146 ? 27.738 -1.394 -47.041 1.00 86.00 146 ASN A CA 1
ATOM 1084 C C . ASN A 1 146 ? 28.894 -0.533 -47.569 1.00 86.00 146 ASN A C 1
ATOM 1086 O O . ASN A 1 146 ? 29.390 -0.799 -48.656 1.00 86.00 146 ASN A O 1
ATOM 1090 N N . HIS A 1 147 ? 29.326 0.504 -46.842 1.00 86.38 147 HIS A N 1
ATOM 1091 C CA . HIS A 1 147 ? 30.393 1.380 -47.323 1.00 86.38 147 HIS A CA 1
ATOM 1092 C C . HIS A 1 147 ? 31.771 0.710 -47.132 1.00 86.38 147 HIS A C 1
ATOM 1094 O O . HIS A 1 147 ? 32.150 0.418 -45.992 1.00 86.38 147 HIS A O 1
ATOM 1100 N N . PRO A 1 148 ? 32.594 0.580 -48.192 1.00 85.44 148 PRO A N 1
ATOM 1101 C CA . PRO A 1 148 ? 33.800 -0.258 -48.196 1.00 85.44 148 PRO A CA 1
ATOM 1102 C C . PRO A 1 148 ? 34.855 0.129 -47.145 1.00 85.44 148 PRO A C 1
ATOM 1104 O O . PRO A 1 148 ? 35.424 -0.731 -46.474 1.00 85.44 148 PRO A O 1
ATOM 1107 N N . GLN A 1 149 ? 35.113 1.428 -46.947 1.00 88.62 149 GLN A N 1
ATOM 1108 C CA . GLN A 1 149 ? 36.137 1.906 -46.005 1.00 88.62 149 GLN A CA 1
ATOM 1109 C C . GLN A 1 149 ? 35.594 2.452 -44.668 1.00 88.62 149 GLN A C 1
ATOM 1111 O O . GLN A 1 149 ? 36.389 2.685 -43.751 1.00 88.62 149 GLN A O 1
ATOM 1116 N N . PHE A 1 150 ? 34.280 2.656 -44.503 1.00 92.81 150 PHE A N 1
ATOM 1117 C CA . PHE A 1 150 ? 33.734 3.394 -43.351 1.00 92.81 150 PHE A CA 1
ATOM 1118 C C . PHE A 1 150 ? 34.019 2.707 -42.010 1.00 92.81 150 PHE A C 1
ATOM 1120 O O . PHE A 1 150 ? 34.579 3.328 -41.103 1.00 92.81 150 PHE A O 1
ATOM 1127 N N . ALA A 1 151 ? 33.704 1.412 -41.892 1.00 94.19 151 ALA A N 1
ATOM 1128 C CA . ALA A 1 151 ? 33.950 0.644 -40.671 1.00 94.19 151 ALA A CA 1
ATOM 1129 C C . ALA A 1 151 ? 35.445 0.640 -40.293 1.00 94.19 151 ALA A C 1
ATOM 1131 O O . ALA A 1 151 ? 35.799 0.888 -39.140 1.00 94.19 151 ALA A O 1
ATOM 1132 N N . ARG A 1 152 ? 36.337 0.463 -41.278 1.00 94.81 152 ARG A N 1
ATOM 1133 C CA . ARG A 1 152 ? 37.796 0.487 -41.089 1.00 94.81 152 ARG A CA 1
ATOM 1134 C C . ARG A 1 152 ? 38.294 1.846 -40.583 1.00 94.81 152 ARG A C 1
ATOM 1136 O O . ARG A 1 152 ? 39.104 1.883 -39.654 1.00 94.81 152 ARG A O 1
ATOM 1143 N N . ARG A 1 153 ? 37.810 2.954 -41.163 1.00 95.50 153 ARG A N 1
ATOM 1144 C CA . ARG A 1 153 ? 38.147 4.328 -40.735 1.00 95.50 153 ARG A CA 1
ATOM 1145 C C . ARG A 1 153 ? 37.646 4.608 -39.316 1.00 95.50 153 ARG A C 1
ATOM 1147 O O . ARG A 1 153 ? 38.428 5.068 -38.484 1.00 95.50 153 ARG A O 1
ATOM 1154 N N . LEU A 1 154 ? 36.395 4.246 -39.017 1.00 96.94 154 LEU A N 1
ATOM 1155 C CA . LEU A 1 154 ? 35.792 4.363 -37.686 1.00 96.94 154 LEU A CA 1
ATOM 1156 C C . LEU A 1 154 ? 36.610 3.597 -36.636 1.00 96.94 154 LEU A C 1
ATOM 1158 O O . LEU A 1 154 ? 37.034 4.182 -35.642 1.00 96.94 154 LEU A O 1
ATOM 1162 N N . HIS A 1 155 ? 36.898 2.311 -36.867 1.00 97.25 155 HIS A N 1
ATOM 1163 C CA . HIS A 1 155 ? 37.655 1.482 -35.919 1.00 97.25 155 HIS A CA 1
ATOM 1164 C C . HIS A 1 155 ? 39.067 2.018 -35.678 1.00 97.25 155 HIS A C 1
ATOM 1166 O O . HIS A 1 155 ? 39.522 2.035 -34.534 1.00 97.25 155 HIS A O 1
ATOM 1172 N N . LYS A 1 156 ? 39.763 2.454 -36.739 1.00 97.12 156 LYS A N 1
ATOM 1173 C CA . LYS A 1 156 ? 41.111 3.028 -36.628 1.00 97.12 156 LYS A CA 1
ATOM 1174 C C . LYS A 1 156 ? 41.094 4.291 -35.767 1.00 97.12 156 LYS A C 1
ATOM 1176 O O . LYS A 1 156 ? 41.931 4.416 -34.878 1.00 97.12 156 LYS A O 1
ATOM 1181 N N . MET A 1 157 ? 40.141 5.195 -36.003 1.00 98.00 157 MET A N 1
ATOM 1182 C CA . MET A 1 157 ? 40.050 6.440 -35.242 1.00 98.00 157 MET A CA 1
ATOM 1183 C C . MET A 1 157 ? 39.633 6.196 -33.784 1.00 98.00 157 MET A C 1
ATOM 1185 O O . MET A 1 157 ? 40.240 6.775 -32.891 1.00 98.00 157 MET A O 1
ATOM 1189 N N . VAL A 1 158 ? 38.695 5.280 -33.506 1.00 98.06 158 VAL A N 1
ATOM 1190 C CA . VAL A 1 158 ? 38.330 4.924 -32.117 1.00 98.06 158 VAL A CA 1
ATOM 1191 C C . VAL A 1 158 ? 39.551 4.430 -31.337 1.00 98.06 158 VAL A C 1
ATOM 1193 O O . VAL A 1 158 ? 39.831 4.965 -30.271 1.00 98.06 158 VAL A O 1
ATOM 1196 N N . ARG A 1 159 ? 40.335 3.488 -31.883 1.00 96.50 159 ARG A N 1
ATOM 1197 C CA . ARG A 1 159 ? 41.562 2.996 -31.219 1.00 96.50 159 ARG A CA 1
ATOM 1198 C C . ARG A 1 159 ? 42.616 4.089 -31.015 1.00 96.50 159 ARG A C 1
ATOM 1200 O O . ARG A 1 159 ? 43.392 4.005 -30.074 1.00 96.50 159 ARG A O 1
ATOM 1207 N N . CYS A 1 160 ? 42.649 5.101 -31.884 1.00 97.50 160 CYS A N 1
ATOM 1208 C CA . CYS A 1 160 ? 43.555 6.239 -31.741 1.00 97.50 160 CYS A CA 1
ATOM 1209 C C . CYS A 1 160 ? 43.111 7.217 -30.639 1.00 97.50 160 CYS A C 1
ATOM 1211 O O . CYS A 1 160 ? 43.958 7.817 -29.986 1.00 97.50 160 CYS A O 1
ATOM 1213 N N . LEU A 1 161 ? 41.799 7.395 -30.448 1.00 97.94 161 LEU A N 1
ATOM 1214 C CA . LEU A 1 161 ? 41.229 8.322 -29.462 1.00 97.94 161 LEU A CA 1
ATOM 1215 C C . LEU A 1 161 ? 41.100 7.716 -28.056 1.00 97.94 161 LEU A C 1
ATOM 1217 O O . LEU A 1 161 ? 41.076 8.460 -27.078 1.00 97.94 161 LEU A O 1
ATOM 1221 N N . VAL A 1 162 ? 40.992 6.389 -27.950 1.00 96.69 162 VAL A N 1
ATOM 1222 C CA . VAL A 1 162 ? 40.930 5.647 -26.680 1.00 96.69 162 VAL A CA 1
ATOM 1223 C C . VAL A 1 162 ? 41.870 4.430 -26.707 1.00 96.69 162 VAL A C 1
ATOM 1225 O O . VAL A 1 162 ? 41.401 3.296 -26.829 1.00 96.69 162 VAL A O 1
ATOM 1228 N N . PRO A 1 163 ? 43.198 4.637 -26.597 1.00 96.19 163 PRO A N 1
ATOM 1229 C CA . PRO A 1 163 ? 44.177 3.543 -26.614 1.00 96.19 163 PRO A CA 1
ATOM 1230 C C . PRO A 1 163 ? 44.001 2.565 -25.440 1.00 96.19 163 PRO A C 1
ATOM 1232 O O . PRO A 1 163 ? 44.261 1.374 -25.590 1.00 96.19 163 PRO A O 1
ATOM 1235 N N . ASP A 1 164 ? 43.472 3.038 -24.308 1.00 95.81 164 ASP A N 1
ATOM 1236 C CA . ASP A 1 164 ? 43.222 2.237 -23.099 1.00 95.81 164 ASP A CA 1
ATOM 1237 C C . ASP A 1 164 ? 41.918 1.408 -23.179 1.00 95.81 164 ASP A C 1
ATOM 1239 O O . ASP A 1 164 ? 41.427 0.896 -22.171 1.00 95.81 164 ASP A O 1
ATOM 1243 N N . CYS A 1 165 ? 41.294 1.311 -24.359 1.00 96.19 165 CYS A N 1
ATOM 1244 C CA . CYS A 1 165 ? 40.031 0.603 -24.568 1.00 96.19 165 CYS A CA 1
ATOM 1245 C C . CYS A 1 165 ? 40.169 -0.525 -25.606 1.00 96.19 165 CYS A C 1
ATOM 1247 O O . CYS A 1 165 ? 40.216 -0.291 -26.815 1.00 96.19 165 CYS A O 1
ATOM 1249 N N . ASP A 1 166 ? 40.119 -1.775 -25.141 1.00 96.31 166 ASP A N 1
ATOM 1250 C CA . ASP A 1 166 ? 40.015 -2.971 -25.979 1.00 96.31 166 ASP A CA 1
ATOM 1251 C C . ASP A 1 166 ? 38.570 -3.139 -26.481 1.00 96.31 166 ASP A C 1
ATOM 1253 O O . ASP A 1 166 ? 37.747 -3.848 -25.887 1.00 96.31 166 ASP A O 1
ATOM 1257 N N . VAL A 1 167 ? 38.251 -2.451 -27.580 1.00 97.19 167 VAL A N 1
ATOM 1258 C CA . VAL A 1 167 ? 36.914 -2.437 -28.193 1.00 97.19 167 VAL A CA 1
ATOM 1259 C C . VAL A 1 167 ? 36.774 -3.517 -29.267 1.00 97.19 167 VAL A C 1
ATOM 1261 O O . VAL A 1 167 ? 37.391 -3.441 -30.334 1.00 97.19 167 VAL A O 1
ATOM 1264 N N . ARG A 1 168 ? 35.876 -4.481 -29.039 1.00 97.50 168 ARG A N 1
ATOM 1265 C CA . ARG A 1 168 ? 35.370 -5.383 -30.085 1.00 97.50 168 ARG A CA 1
ATOM 1266 C C . ARG A 1 168 ? 34.129 -4.772 -30.733 1.00 97.50 168 ARG A C 1
ATOM 1268 O O . ARG A 1 168 ? 33.157 -4.490 -30.044 1.00 97.50 168 ARG A O 1
ATOM 1275 N N . PHE A 1 169 ? 34.117 -4.629 -32.053 1.00 96.81 169 PHE A N 1
ATOM 1276 C CA . PHE A 1 169 ? 32.901 -4.270 -32.788 1.00 96.81 169 PHE A CA 1
ATOM 1277 C C . PHE A 1 169 ? 32.166 -5.541 -33.226 1.00 96.81 169 PHE A C 1
ATOM 1279 O O . PHE A 1 169 ? 32.789 -6.455 -33.767 1.00 96.81 169 PHE A O 1
ATOM 1286 N N . LEU A 1 170 ? 30.857 -5.604 -32.985 1.00 95.00 170 LEU A N 1
ATOM 1287 C CA . LEU A 1 170 ? 29.992 -6.723 -33.359 1.00 95.00 170 LEU A CA 1
ATOM 1288 C C . LEU A 1 170 ? 28.842 -6.197 -34.223 1.00 95.00 170 LEU A C 1
ATOM 1290 O O . LEU A 1 170 ? 28.095 -5.323 -33.791 1.00 95.00 170 LEU A O 1
ATOM 1294 N N . ARG A 1 171 ? 28.707 -6.707 -35.449 1.00 92.19 171 ARG A N 1
ATOM 1295 C CA . ARG A 1 171 ? 27.622 -6.327 -36.362 1.00 92.19 171 ARG A CA 1
ATOM 1296 C C . ARG A 1 171 ? 26.318 -6.994 -35.913 1.00 92.19 171 ARG A C 1
ATOM 1298 O O . ARG A 1 171 ? 26.334 -8.176 -35.579 1.00 92.19 171 ARG A O 1
ATOM 1305 N N . SER A 1 172 ? 25.209 -6.253 -35.894 1.00 91.69 172 SER A N 1
ATOM 1306 C CA . SER A 1 172 ? 23.879 -6.856 -35.746 1.00 91.69 172 SER A CA 1
ATOM 1307 C C . SER A 1 172 ? 23.362 -7.277 -37.116 1.00 91.69 172 SER A C 1
ATOM 1309 O O . SER A 1 172 ? 23.161 -6.430 -37.989 1.00 91.69 172 SER A O 1
ATOM 1311 N N . GLU A 1 173 ? 23.154 -8.573 -37.322 1.00 85.88 173 GLU A N 1
ATOM 1312 C CA . GLU A 1 173 ? 22.610 -9.092 -38.580 1.00 85.88 173 GLU A CA 1
ATOM 1313 C C . GLU A 1 173 ? 21.105 -8.811 -38.675 1.00 85.88 173 GLU A C 1
ATOM 1315 O O . GLU A 1 173 ? 20.658 -8.143 -39.605 1.00 85.88 173 GLU A O 1
ATOM 1320 N N . ASP A 1 174 ? 20.346 -9.194 -37.646 1.00 81.12 174 ASP A N 1
ATOM 1321 C CA . ASP A 1 174 ? 18.875 -9.131 -37.584 1.00 81.12 174 ASP A CA 1
ATOM 1322 C C . ASP A 1 174 ? 18.318 -7.766 -37.115 1.00 81.12 174 ASP A C 1
ATOM 1324 O O . ASP A 1 174 ? 17.211 -7.666 -36.575 1.00 81.12 174 ASP A O 1
ATOM 1328 N N . GLY A 1 175 ? 19.114 -6.706 -37.260 1.00 83.56 175 GLY A N 1
ATOM 1329 C CA . GLY A 1 175 ? 18.766 -5.351 -36.837 1.00 83.56 175 GLY A CA 1
ATOM 1330 C C . GLY A 1 175 ? 18.531 -5.217 -35.328 1.00 83.56 175 GLY A C 1
ATOM 1331 O O . GLY A 1 175 ? 19.270 -5.772 -34.512 1.00 83.56 175 GLY A O 1
ATOM 1332 N N . SER A 1 176 ? 17.495 -4.471 -34.939 1.00 91.19 176 SER A N 1
ATOM 1333 C CA . SER A 1 176 ? 17.106 -4.252 -33.536 1.00 91.19 176 SER A CA 1
ATOM 1334 C C . SER A 1 176 ? 16.137 -5.304 -32.975 1.00 91.19 176 SER A C 1
ATOM 1336 O O . SER A 1 176 ? 15.936 -5.356 -31.759 1.00 91.19 176 SER A O 1
ATOM 1338 N N . GLY A 1 177 ? 15.553 -6.161 -33.824 1.00 91.12 177 GLY A N 1
ATOM 1339 C CA . GLY A 1 177 ? 14.434 -7.042 -33.463 1.00 91.12 177 GLY A CA 1
ATOM 1340 C C . GLY A 1 177 ? 14.749 -8.019 -32.328 1.00 91.12 177 GLY A C 1
ATOM 1341 O O . GLY A 1 177 ? 13.983 -8.120 -31.371 1.00 91.12 177 GLY A O 1
ATOM 1342 N N . LYS A 1 178 ? 15.917 -8.678 -32.371 1.00 91.81 178 LYS A N 1
ATOM 1343 C CA . LYS A 1 178 ? 16.365 -9.590 -31.297 1.00 91.81 178 LYS A CA 1
ATOM 1344 C C . LYS A 1 178 ? 16.548 -8.865 -29.958 1.00 91.81 178 LYS A C 1
ATOM 1346 O O . LYS A 1 178 ? 16.141 -9.385 -28.923 1.00 91.81 178 LYS A O 1
ATOM 1351 N N . GLY A 1 179 ? 17.103 -7.651 -29.971 1.00 91.06 179 GLY A N 1
ATOM 1352 C CA . GLY A 1 179 ? 17.257 -6.829 -28.766 1.00 91.06 179 GLY A CA 1
ATOM 1353 C C . GLY A 1 179 ? 15.907 -6.417 -28.173 1.00 91.06 179 GLY A C 1
ATOM 1354 O O . GLY A 1 179 ? 15.680 -6.593 -26.977 1.00 91.06 179 GLY A O 1
ATOM 1355 N N . ALA A 1 180 ? 14.985 -5.952 -29.021 1.00 93.56 180 ALA A N 1
ATOM 1356 C CA . ALA A 1 180 ? 13.625 -5.606 -28.616 1.00 93.56 180 ALA A CA 1
ATOM 1357 C C . ALA A 1 180 ? 12.876 -6.814 -28.023 1.00 93.56 180 ALA A C 1
ATOM 1359 O O . ALA A 1 180 ? 12.260 -6.687 -26.970 1.00 93.56 180 ALA A O 1
ATOM 1360 N N . ALA A 1 181 ? 12.986 -8.000 -28.633 1.00 94.06 181 ALA A N 1
ATOM 1361 C CA . ALA A 1 181 ? 12.375 -9.225 -28.117 1.00 94.06 181 ALA A CA 1
ATOM 1362 C C . ALA A 1 181 ? 12.907 -9.614 -26.724 1.00 94.06 181 ALA A C 1
ATOM 1364 O O . ALA A 1 181 ? 12.116 -9.950 -25.843 1.00 94.06 181 ALA A O 1
ATOM 1365 N N . MET A 1 182 ? 14.221 -9.510 -26.487 1.00 93.50 182 MET A N 1
ATOM 1366 C CA . MET A 1 182 ? 14.819 -9.793 -25.173 1.00 93.50 182 MET A CA 1
ATOM 1367 C C . MET A 1 182 ? 14.350 -8.809 -24.091 1.00 93.50 182 MET A C 1
ATOM 1369 O O . MET A 1 182 ? 14.026 -9.231 -22.980 1.00 93.50 182 MET A O 1
ATOM 1373 N N . VAL A 1 183 ? 14.258 -7.513 -24.412 1.00 95.38 183 VAL A N 1
ATOM 1374 C CA . VAL A 1 183 ? 13.702 -6.498 -23.498 1.00 95.38 183 VAL A CA 1
ATOM 1375 C C . VAL A 1 183 ? 12.228 -6.789 -23.202 1.00 95.38 183 VAL A C 1
ATOM 1377 O O . VAL A 1 183 ? 11.835 -6.804 -22.037 1.00 95.38 183 VAL A O 1
ATOM 1380 N N . THR A 1 184 ? 11.430 -7.099 -24.227 1.00 94.88 184 THR A N 1
ATOM 1381 C CA . THR A 1 184 ? 10.010 -7.455 -24.082 1.00 94.88 184 THR A CA 1
ATOM 1382 C C . THR A 1 184 ? 9.814 -8.704 -23.223 1.00 94.88 184 THR A C 1
ATOM 1384 O O . THR A 1 184 ? 8.932 -8.710 -22.371 1.00 94.88 184 THR A O 1
ATOM 1387 N N . ALA A 1 185 ? 10.648 -9.738 -23.370 1.00 96.00 185 ALA A N 1
ATOM 1388 C CA . ALA A 1 185 ? 10.566 -10.952 -22.555 1.00 96.00 185 ALA A CA 1
ATOM 1389 C C . ALA A 1 185 ? 10.812 -10.677 -21.057 1.00 96.00 185 ALA A C 1
ATOM 1391 O O . ALA A 1 185 ? 10.095 -11.199 -20.201 1.00 96.00 185 ALA A O 1
ATOM 1392 N N . VAL A 1 186 ? 11.787 -9.819 -20.726 1.00 95.31 186 VAL A N 1
ATOM 1393 C CA . VAL A 1 186 ? 12.039 -9.394 -19.337 1.00 95.31 186 VAL A CA 1
ATOM 1394 C C . VAL A 1 186 ? 10.901 -8.513 -18.817 1.00 95.31 186 VAL A C 1
ATOM 1396 O O . VAL A 1 186 ? 10.408 -8.757 -17.717 1.00 95.31 186 VAL A O 1
ATOM 1399 N N . ALA A 1 187 ? 10.442 -7.537 -19.606 1.00 93.75 187 ALA A N 1
ATOM 1400 C CA . ALA A 1 187 ? 9.336 -6.656 -19.235 1.00 93.75 187 ALA A CA 1
ATOM 1401 C C . ALA A 1 187 ? 8.033 -7.437 -18.990 1.00 93.75 187 ALA A C 1
ATOM 1403 O O . ALA A 1 187 ? 7.356 -7.201 -17.993 1.00 93.75 187 ALA A O 1
ATOM 1404 N N . TYR A 1 188 ? 7.720 -8.418 -19.842 1.00 95.31 188 TYR A N 1
ATOM 1405 C CA . TYR A 1 188 ? 6.567 -9.305 -19.687 1.00 95.31 188 TYR A CA 1
ATOM 1406 C C . TYR A 1 188 ? 6.655 -10.146 -18.407 1.00 95.31 188 TYR A C 1
ATOM 1408 O O . TYR A 1 188 ? 5.681 -10.227 -17.660 1.00 95.31 188 TYR A O 1
ATOM 1416 N N . ARG A 1 189 ? 7.830 -10.720 -18.098 1.00 92.94 189 ARG A N 1
ATOM 1417 C CA . ARG A 1 189 ? 8.045 -11.470 -16.848 1.00 92.94 189 ARG A CA 1
ATOM 1418 C C . ARG A 1 189 ? 7.813 -10.596 -15.611 1.00 92.94 189 ARG A C 1
ATOM 1420 O O . ARG A 1 189 ? 7.098 -11.018 -14.708 1.00 92.94 189 ARG A O 1
ATOM 1427 N N . LEU A 1 190 ? 8.370 -9.383 -15.592 1.00 88.69 190 LEU A N 1
ATOM 1428 C CA . LEU A 1 190 ? 8.190 -8.436 -14.486 1.00 88.69 190 LEU A CA 1
ATOM 1429 C C . LEU A 1 190 ? 6.731 -7.969 -14.359 1.00 88.69 190 LEU A C 1
ATOM 1431 O O . LEU A 1 190 ? 6.214 -7.878 -13.249 1.00 88.69 190 LEU A O 1
ATOM 1435 N N . ALA A 1 191 ? 6.046 -7.724 -15.480 1.00 90.31 191 ALA A N 1
ATOM 1436 C CA . ALA A 1 191 ? 4.627 -7.371 -15.492 1.00 90.31 191 ALA A CA 1
ATOM 1437 C C . ALA A 1 191 ? 3.746 -8.508 -14.950 1.00 90.31 191 ALA A C 1
ATOM 1439 O O . ALA A 1 191 ? 2.841 -8.249 -14.159 1.00 90.31 191 ALA A O 1
ATOM 1440 N N . LYS A 1 192 ? 4.042 -9.767 -15.306 1.00 92.06 192 LYS A N 1
ATOM 1441 C CA . LYS A 1 192 ? 3.347 -10.944 -14.767 1.00 92.06 192 LYS A CA 1
ATOM 1442 C C . LYS A 1 192 ? 3.547 -11.079 -13.252 1.00 92.06 192 LYS A C 1
ATOM 1444 O O . LYS A 1 192 ? 2.560 -11.151 -12.528 1.00 92.06 192 LYS A O 1
ATOM 1449 N N . GLN A 1 193 ? 4.789 -11.000 -12.767 1.00 85.44 193 GLN A N 1
ATOM 1450 C CA . GLN A 1 193 ? 5.089 -11.025 -11.325 1.00 85.44 193 GLN A CA 1
ATOM 1451 C C . GLN A 1 193 ? 4.418 -9.865 -10.567 1.00 85.44 193 GLN A C 1
ATOM 1453 O O . GLN A 1 193 ? 3.959 -10.028 -9.438 1.00 85.44 193 GLN A O 1
ATOM 1458 N N . HIS A 1 194 ? 4.326 -8.680 -11.181 1.00 85.81 194 HIS A N 1
ATOM 1459 C CA . HIS A 1 194 ? 3.592 -7.553 -10.608 1.00 85.81 194 HIS A CA 1
ATOM 1460 C C . HIS A 1 194 ? 2.080 -7.817 -10.550 1.00 85.81 194 HIS A C 1
ATOM 1462 O O . HIS A 1 194 ? 1.448 -7.450 -9.562 1.00 85.81 194 HIS A O 1
ATOM 1468 N N . ALA A 1 195 ? 1.488 -8.436 -11.574 1.00 88.56 195 ALA A N 1
ATOM 1469 C CA . ALA A 1 195 ? 0.065 -8.772 -11.587 1.00 88.56 195 ALA A CA 1
ATOM 1470 C C . ALA A 1 195 ? -0.285 -9.819 -10.514 1.00 88.56 195 ALA A C 1
ATOM 1472 O O . ALA A 1 195 ? -1.226 -9.610 -9.754 1.00 88.56 195 ALA A O 1
ATOM 1473 N N . GLU A 1 196 ? 0.517 -10.881 -10.391 1.00 88.25 196 GLU A N 1
ATOM 1474 C CA . GLU A 1 196 ? 0.365 -11.927 -9.365 1.00 88.25 196 GLU A CA 1
ATOM 1475 C C . GLU A 1 196 ? 0.450 -11.337 -7.945 1.00 88.25 196 GLU A C 1
ATOM 1477 O O . GLU A 1 196 ? -0.432 -11.555 -7.115 1.00 88.25 196 GLU A O 1
ATOM 1482 N N . ARG A 1 197 ? 1.454 -10.489 -7.682 1.00 86.62 197 ARG A N 1
ATOM 1483 C CA . ARG A 1 197 ? 1.560 -9.728 -6.426 1.00 86.62 197 ARG A CA 1
ATOM 1484 C C . ARG A 1 197 ? 0.350 -8.826 -6.179 1.00 86.62 197 ARG A C 1
ATOM 1486 O O . ARG A 1 197 ? -0.138 -8.763 -5.053 1.00 86.62 197 ARG A O 1
ATOM 1493 N N . GLN A 1 198 ? -0.108 -8.097 -7.196 1.00 88.19 198 GLN A N 1
ATOM 1494 C CA . GLN A 1 198 ? -1.223 -7.164 -7.045 1.00 88.19 198 GLN A CA 1
ATOM 1495 C C . GLN A 1 198 ? -2.510 -7.914 -6.685 1.00 88.19 198 GLN A C 1
ATOM 1497 O O . GLN A 1 198 ? -3.206 -7.492 -5.768 1.00 88.19 198 GLN A O 1
ATOM 1502 N N . GLN A 1 199 ? -2.750 -9.071 -7.308 1.00 89.94 199 GLN A N 1
ATOM 1503 C CA . GLN A 1 199 ? -3.860 -9.965 -6.980 1.00 89.94 199 GLN A CA 1
ATOM 1504 C C . GLN A 1 199 ? -3.821 -10.427 -5.513 1.00 89.94 199 GLN A C 1
ATOM 1506 O O . GLN A 1 199 ? -4.854 -10.405 -4.848 1.00 89.94 199 GLN A O 1
ATOM 1511 N N . ILE A 1 200 ? -2.643 -10.775 -4.978 1.00 88.44 200 ILE A N 1
ATOM 1512 C CA . ILE A 1 200 ? -2.476 -11.118 -3.553 1.00 88.44 200 ILE A CA 1
ATOM 1513 C C . ILE A 1 200 ? -2.808 -9.915 -2.655 1.00 88.44 200 ILE A C 1
ATOM 1515 O O . ILE A 1 200 ? -3.576 -10.046 -1.701 1.00 88.44 200 ILE A O 1
ATOM 1519 N N . LEU A 1 201 ? -2.264 -8.732 -2.964 1.00 88.62 201 LEU A N 1
ATOM 1520 C CA . LEU A 1 201 ? -2.480 -7.515 -2.172 1.00 88.62 201 LEU A CA 1
ATOM 1521 C C . LEU A 1 201 ? -3.925 -7.002 -2.238 1.00 88.62 201 LEU A C 1
ATOM 1523 O O . LEU A 1 201 ? -4.386 -6.375 -1.285 1.00 88.62 201 LEU A O 1
ATOM 1527 N N . ASP A 1 202 ? -4.645 -7.264 -3.328 1.00 90.62 202 ASP A N 1
ATOM 1528 C CA . ASP A 1 202 ? -6.050 -6.885 -3.477 1.00 90.62 202 ASP A CA 1
ATOM 1529 C C . ASP A 1 202 ? -6.978 -7.694 -2.557 1.00 90.62 202 ASP A C 1
ATOM 1531 O O . ASP A 1 202 ? -7.991 -7.149 -2.125 1.00 90.62 202 ASP A O 1
ATOM 1535 N N . THR A 1 203 ? -6.609 -8.916 -2.139 1.00 90.12 203 THR A N 1
ATOM 1536 C CA . THR A 1 203 ? -7.383 -9.677 -1.126 1.00 90.12 203 THR A CA 1
ATOM 1537 C C . THR A 1 203 ? -7.434 -8.980 0.240 1.00 90.12 203 THR A C 1
ATOM 1539 O O . THR A 1 203 ? -8.383 -9.154 0.999 1.00 90.12 203 THR A O 1
ATOM 1542 N N . LEU A 1 204 ? -6.432 -8.148 0.546 1.00 88.38 204 LEU A N 1
ATOM 1543 C CA . LEU A 1 204 ? -6.330 -7.378 1.789 1.00 88.38 204 LEU A CA 1
ATOM 1544 C C . LEU A 1 204 ? -7.027 -6.007 1.697 1.00 88.38 204 LEU A C 1
ATOM 1546 O O . LEU A 1 204 ? -7.091 -5.286 2.695 1.00 88.38 204 LEU A O 1
ATOM 1550 N N . ARG A 1 205 ? -7.515 -5.595 0.519 1.00 92.75 205 ARG A N 1
ATOM 1551 C CA . ARG A 1 205 ? -8.155 -4.286 0.327 1.00 92.75 205 ARG A CA 1
ATOM 1552 C C . ARG A 1 205 ? -9.656 -4.377 0.571 1.00 92.75 205 ARG A C 1
ATOM 1554 O O . ARG A 1 205 ? -10.361 -5.129 -0.091 1.00 92.75 205 ARG A O 1
ATOM 1561 N N . LEU A 1 206 ? -10.151 -3.537 1.476 1.00 92.69 206 LEU A N 1
ATOM 1562 C CA . LEU A 1 206 ? -11.578 -3.404 1.755 1.00 92.69 206 LEU A CA 1
ATOM 1563 C C . LEU A 1 206 ? -12.168 -2.244 0.952 1.00 92.69 206 LEU A C 1
ATOM 1565 O O . LEU A 1 206 ? -11.674 -1.114 1.005 1.00 92.69 206 LEU A O 1
ATOM 1569 N N . ASN A 1 207 ? -13.239 -2.525 0.214 1.00 95.94 207 ASN A N 1
ATOM 1570 C CA . ASN A 1 207 ? -14.031 -1.507 -0.464 1.00 95.94 207 ASN A CA 1
ATOM 1571 C C . ASN A 1 207 ? -15.091 -0.900 0.477 1.00 95.94 207 ASN A C 1
ATOM 1573 O O . ASN A 1 207 ? -15.420 -1.452 1.526 1.00 95.94 207 ASN A O 1
ATOM 1577 N N . ARG A 1 208 ? -15.671 0.237 0.079 1.00 96.50 208 ARG A N 1
ATOM 1578 C CA . ARG A 1 208 ? -16.659 0.972 0.886 1.00 96.50 208 ARG A CA 1
ATOM 1579 C C . ARG A 1 208 ? -17.879 0.135 1.295 1.00 96.50 208 ARG A C 1
ATOM 1581 O O . ARG A 1 208 ? -18.363 0.288 2.410 1.00 96.50 208 ARG A O 1
ATOM 1588 N N . LYS A 1 209 ? -18.369 -0.760 0.425 1.00 97.50 209 LYS A N 1
ATOM 1589 C CA . LYS A 1 209 ? -19.507 -1.639 0.745 1.00 97.50 209 LYS A CA 1
ATOM 1590 C C . LYS A 1 209 ? -19.129 -2.638 1.842 1.00 97.50 209 LYS A C 1
ATOM 1592 O O . LYS A 1 209 ? -19.891 -2.804 2.783 1.00 97.50 209 LYS A O 1
ATOM 1597 N N . GLN A 1 210 ? -17.943 -3.243 1.752 1.00 96.81 210 GLN A N 1
ATOM 1598 C CA . GLN A 1 210 ? -17.421 -4.145 2.786 1.00 96.81 210 GLN A CA 1
ATOM 1599 C C . GLN A 1 210 ? -17.246 -3.431 4.135 1.00 96.81 210 GLN A C 1
ATOM 1601 O O . GLN A 1 210 ? -17.550 -4.002 5.173 1.00 96.81 210 GLN A O 1
ATOM 1606 N N . LEU A 1 211 ? -16.802 -2.172 4.139 1.00 97.75 211 LEU A N 1
ATOM 1607 C CA . LEU A 1 211 ? -16.647 -1.401 5.378 1.00 97.75 211 LEU A CA 1
ATOM 1608 C C . LEU A 1 211 ? -17.985 -1.010 6.026 1.00 97.75 211 LEU A C 1
ATOM 1610 O O . LEU A 1 211 ? -18.081 -0.992 7.251 1.00 97.75 211 LEU A O 1
ATOM 1614 N N . LEU A 1 212 ? -19.020 -0.736 5.224 1.00 98.06 212 LEU A N 1
ATOM 1615 C CA . LEU A 1 212 ? -20.384 -0.532 5.727 1.00 98.06 212 LEU A CA 1
ATOM 1616 C C . LEU A 1 212 ? -20.982 -1.824 6.304 1.00 98.06 212 LEU A C 1
ATOM 1618 O O . LEU A 1 212 ? -21.584 -1.776 7.368 1.00 98.06 212 LEU A O 1
ATOM 1622 N N . GLU A 1 213 ? -20.751 -2.968 5.659 1.00 97.75 213 GLU A N 1
ATOM 1623 C CA . GLU A 1 213 ? -21.152 -4.291 6.161 1.00 97.75 213 GLU A CA 1
ATOM 1624 C C . GLU A 1 213 ? -20.480 -4.609 7.514 1.00 97.75 213 GLU A C 1
ATOM 1626 O O . GLU A 1 213 ? -21.152 -4.983 8.471 1.00 97.75 213 GLU A O 1
ATOM 1631 N N . VAL A 1 214 ? -19.166 -4.374 7.648 1.00 96.62 214 VAL A N 1
ATOM 1632 C CA . VAL A 1 214 ? -18.438 -4.539 8.925 1.00 96.62 214 VAL A CA 1
ATOM 1633 C C . VAL A 1 214 ? -19.003 -3.627 10.023 1.00 96.62 214 VAL A C 1
ATOM 1635 O O . VAL A 1 214 ? -19.145 -4.058 11.169 1.00 96.62 214 VAL A O 1
ATOM 1638 N N . LYS A 1 215 ? -19.353 -2.378 9.686 1.00 97.69 215 LYS A N 1
ATOM 1639 C CA . LYS A 1 215 ? -20.021 -1.446 10.608 1.00 97.69 215 LYS A CA 1
ATOM 1640 C C . LYS A 1 215 ? -21.388 -1.986 11.049 1.00 97.69 215 LYS A C 1
ATOM 1642 O O . LYS A 1 215 ? -21.678 -1.986 12.241 1.00 97.69 215 LYS A O 1
ATOM 1647 N N . GLU A 1 216 ? -22.211 -2.465 10.119 1.00 97.56 216 GLU A N 1
ATOM 1648 C CA . GLU A 1 216 ? -23.544 -3.006 10.413 1.00 97.56 216 GLU A CA 1
ATOM 1649 C C . GLU A 1 216 ? -23.473 -4.255 11.308 1.00 97.56 216 GLU A C 1
ATOM 1651 O O . GLU A 1 216 ? -24.169 -4.320 12.325 1.00 97.56 216 GLU A O 1
ATOM 1656 N N . ARG A 1 217 ? -22.553 -5.190 11.026 1.00 97.00 217 ARG A N 1
ATOM 1657 C CA . ARG A 1 217 ? -22.296 -6.359 11.890 1.00 97.00 217 ARG A CA 1
ATOM 1658 C C . ARG A 1 217 ? -21.834 -5.946 13.297 1.00 97.00 217 ARG A C 1
ATOM 1660 O O . ARG A 1 217 ? -22.306 -6.515 14.281 1.00 97.00 217 ARG A O 1
ATOM 1667 N N . MET A 1 218 ? -21.011 -4.899 13.432 1.00 96.50 218 MET A N 1
ATOM 1668 C CA . MET A 1 218 ? -20.666 -4.327 14.744 1.00 96.50 218 MET A CA 1
ATOM 1669 C C . MET A 1 218 ? -21.888 -3.713 15.454 1.00 96.50 218 MET A C 1
ATOM 1671 O O . MET A 1 218 ? -22.068 -3.933 16.651 1.00 96.50 218 MET A O 1
ATOM 1675 N N . GLU A 1 219 ? -22.773 -2.989 14.756 1.00 96.1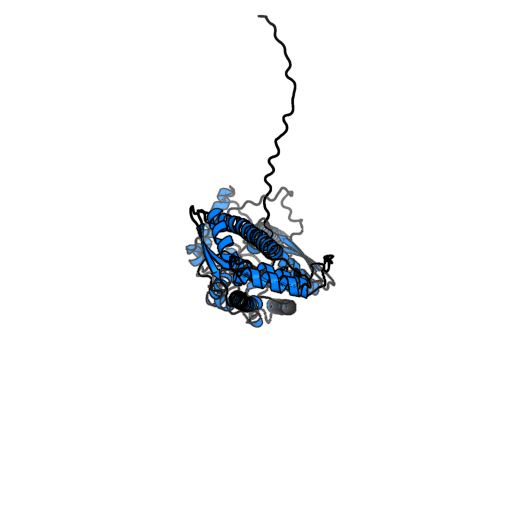2 219 GLU A N 1
ATOM 1676 C CA . GLU A 1 219 ? -24.014 -2.464 15.356 1.00 96.12 219 GLU A CA 1
ATOM 1677 C C . GLU A 1 219 ? -24.943 -3.584 15.861 1.00 96.12 219 GLU A C 1
ATOM 1679 O O . GLU A 1 219 ? -25.622 -3.408 16.878 1.00 96.12 219 GLU A O 1
ATOM 1684 N N . VAL A 1 220 ? -24.975 -4.736 15.181 1.00 96.31 220 VAL A N 1
ATOM 1685 C CA . VAL A 1 220 ? -25.690 -5.941 15.635 1.00 96.31 220 VAL A CA 1
ATOM 1686 C C . VAL A 1 220 ? -25.032 -6.531 16.884 1.00 96.31 220 VAL A C 1
ATOM 1688 O O . VAL A 1 220 ? -25.728 -6.777 17.868 1.00 96.31 220 VAL A O 1
ATOM 1691 N N . GLN A 1 221 ? -23.708 -6.698 16.899 1.00 94.88 221 GLN A N 1
ATOM 1692 C CA . GLN A 1 221 ? -22.993 -7.240 18.060 1.00 94.88 221 GLN A CA 1
ATOM 1693 C C . GLN A 1 221 ? -23.080 -6.327 19.293 1.00 94.88 221 GLN A C 1
ATOM 1695 O O . GLN A 1 221 ? -23.290 -6.819 20.398 1.00 94.88 221 GLN A O 1
ATOM 1700 N N . ILE A 1 222 ? -23.064 -5.000 19.119 1.00 95.06 222 ILE A N 1
ATOM 1701 C CA . ILE A 1 222 ? -23.353 -4.036 20.196 1.00 95.06 222 ILE A CA 1
ATOM 1702 C C . ILE A 1 222 ? -24.745 -4.280 20.800 1.00 95.06 222 ILE A C 1
ATOM 1704 O O . ILE A 1 222 ? -24.894 -4.284 22.022 1.00 95.06 222 ILE A O 1
ATOM 1708 N N . LYS A 1 223 ? -25.776 -4.493 19.967 1.00 95.12 223 LYS A N 1
ATOM 1709 C CA . LYS A 1 223 ? -27.137 -4.794 20.449 1.00 95.12 223 LYS A CA 1
ATOM 1710 C C . LYS A 1 223 ? -27.169 -6.136 21.191 1.00 95.12 223 LYS A C 1
ATOM 1712 O O . LYS A 1 223 ? -27.740 -6.198 22.275 1.00 95.12 223 LYS A O 1
ATOM 1717 N N . ARG A 1 224 ? -26.519 -7.175 20.649 1.00 94.81 224 ARG A N 1
ATOM 1718 C CA . ARG A 1 224 ? -26.466 -8.523 21.247 1.00 94.81 224 ARG A CA 1
ATOM 1719 C C . ARG A 1 224 ? -25.718 -8.554 22.584 1.00 94.81 224 ARG A C 1
ATOM 1721 O O . ARG A 1 224 ? -26.168 -9.227 23.505 1.00 94.81 224 ARG A O 1
ATOM 1728 N N . GLY A 1 225 ? -24.616 -7.816 22.708 1.00 90.50 225 GLY A N 1
ATOM 1729 C CA . GLY A 1 225 ? -23.854 -7.710 23.954 1.00 90.50 225 GLY A CA 1
ATOM 1730 C C . GLY A 1 225 ? -24.589 -6.944 25.057 1.00 90.50 225 GLY A C 1
ATOM 1731 O O . GLY A 1 225 ? -24.425 -7.264 26.229 1.00 90.50 225 GLY A O 1
ATOM 1732 N N . LEU A 1 226 ? -25.424 -5.960 24.701 1.00 87.62 226 LEU A N 1
ATOM 1733 C CA . LEU A 1 226 ? -26.227 -5.193 25.665 1.00 87.62 226 LEU A CA 1
ATOM 1734 C C . LEU A 1 226 ? -27.534 -5.893 26.079 1.00 87.62 226 LEU A C 1
ATOM 1736 O O . LEU A 1 226 ? -28.061 -5.603 27.152 1.00 87.62 226 LEU A O 1
ATOM 1740 N N . ALA A 1 227 ? -28.092 -6.772 25.242 1.00 89.69 227 ALA A N 1
ATOM 1741 C CA . ALA A 1 227 ? -29.369 -7.430 25.512 1.00 89.69 227 ALA A CA 1
ATOM 1742 C C . ALA A 1 227 ? -29.210 -8.655 26.436 1.00 89.69 227 ALA A C 1
ATOM 1744 O O . ALA A 1 227 ? -28.372 -9.528 26.211 1.00 89.69 227 ALA A O 1
ATOM 1745 N N . LYS A 1 228 ? -30.033 -8.713 27.492 1.00 85.38 228 LYS A N 1
ATOM 1746 C CA . LYS A 1 228 ? -29.924 -9.669 28.614 1.00 85.38 228 LYS A CA 1
ATOM 1747 C C . LYS A 1 228 ? -30.006 -11.142 28.194 1.00 85.38 228 LYS A C 1
ATOM 1749 O O . LYS A 1 228 ? -29.374 -11.991 28.813 1.00 85.38 228 LYS A O 1
ATOM 1754 N N . ASP A 1 229 ? -30.794 -11.436 27.170 1.00 93.44 229 ASP A N 1
ATOM 1755 C CA . ASP A 1 229 ? -31.018 -12.766 26.604 1.00 93.44 229 ASP A CA 1
ATOM 1756 C C . ASP A 1 229 ? -29.858 -13.242 25.714 1.00 93.44 229 ASP A C 1
ATOM 1758 O O . ASP A 1 229 ? -29.522 -14.426 25.727 1.00 93.44 229 ASP A O 1
ATOM 1762 N N . THR A 1 230 ? -29.196 -12.333 24.991 1.00 94.00 230 THR A N 1
ATOM 1763 C CA . THR A 1 230 ? -28.089 -12.671 24.078 1.00 94.00 230 THR A CA 1
ATOM 1764 C C . THR A 1 230 ? -26.687 -12.425 24.645 1.00 94.00 230 THR A C 1
ATOM 1766 O O . THR A 1 230 ? -25.725 -12.965 24.104 1.00 94.00 230 THR A O 1
ATOM 1769 N N . HIS A 1 231 ? -26.535 -11.670 25.738 1.00 87.69 231 HIS A N 1
ATOM 1770 C CA . HIS A 1 231 ? -25.240 -11.280 26.325 1.00 87.69 231 HIS A CA 1
ATOM 1771 C C . HIS A 1 231 ? -24.261 -12.454 26.533 1.00 87.69 231 HIS A C 1
ATOM 1773 O O . HIS A 1 231 ? -23.076 -12.385 26.184 1.00 87.69 231 HIS A O 1
ATOM 1779 N N . ASN A 1 232 ? -24.762 -13.577 27.057 1.00 85.12 232 ASN A N 1
ATOM 1780 C CA . ASN A 1 232 ? -23.941 -14.757 27.337 1.00 85.12 232 ASN A CA 1
ATOM 1781 C C . ASN A 1 232 ? -23.322 -15.351 26.058 1.00 85.12 232 ASN A C 1
ATOM 1783 O O . ASN A 1 232 ? -22.168 -15.782 26.088 1.00 85.12 232 ASN A O 1
ATOM 1787 N N . THR A 1 233 ? -24.043 -15.310 24.932 1.00 89.38 233 THR A N 1
ATOM 1788 C CA . THR A 1 233 ? -23.616 -15.865 23.634 1.00 89.38 233 THR A CA 1
ATOM 1789 C C . THR A 1 233 ? -23.015 -14.833 22.677 1.00 89.38 233 THR A C 1
ATOM 1791 O O . THR A 1 233 ? -22.435 -15.224 21.670 1.00 89.38 233 THR A O 1
ATOM 1794 N N . ALA A 1 234 ? -23.126 -13.533 22.964 1.00 89.19 234 ALA A N 1
ATOM 1795 C CA . ALA A 1 234 ? -22.518 -12.474 22.159 1.00 89.19 234 ALA A CA 1
ATOM 1796 C C . ALA A 1 234 ? -20.982 -12.540 22.207 1.00 89.19 234 ALA A C 1
ATOM 1798 O O . ALA A 1 234 ? -20.408 -12.782 23.274 1.00 89.19 234 ALA A O 1
ATOM 1799 N N . SER A 1 235 ? -20.316 -12.292 21.076 1.00 88.00 235 SER A N 1
ATOM 1800 C CA . SER A 1 235 ? -18.851 -12.225 21.009 1.00 88.00 235 SER A CA 1
ATOM 1801 C C . SER A 1 235 ? -18.331 -10.913 21.612 1.00 88.00 235 SER A C 1
ATOM 1803 O O . SER A 1 235 ? -17.459 -10.923 22.480 1.00 88.00 235 SER A O 1
ATOM 1805 N N . VAL A 1 236 ? -18.956 -9.784 21.264 1.00 90.38 236 VAL A N 1
ATOM 1806 C CA . VAL A 1 236 ? -18.710 -8.469 21.884 1.00 90.38 236 VAL A CA 1
ATOM 1807 C C . VAL A 1 236 ? -19.500 -8.357 23.194 1.00 90.38 236 VAL A C 1
ATOM 1809 O O . VAL A 1 236 ? -20.731 -8.367 23.182 1.00 90.38 236 VAL A O 1
ATOM 1812 N N . LYS A 1 237 ? -18.809 -8.257 24.338 1.00 85.44 237 LYS A N 1
ATOM 1813 C CA . LYS A 1 237 ? -19.437 -8.419 25.664 1.00 85.44 237 LYS A CA 1
ATOM 1814 C C . LYS A 1 237 ? -20.126 -7.188 26.242 1.00 85.44 237 LYS A C 1
ATOM 1816 O O . LYS A 1 237 ? -21.025 -7.368 27.053 1.00 85.44 237 LYS A O 1
ATOM 1821 N N . MET A 1 238 ? -19.766 -5.967 25.839 1.00 85.62 238 MET A N 1
ATOM 1822 C CA . MET A 1 238 ? -20.450 -4.738 26.292 1.00 85.62 238 MET A CA 1
ATOM 1823 C C . MET A 1 238 ? -20.601 -4.646 27.831 1.00 85.62 238 MET A C 1
ATOM 1825 O O . MET A 1 238 ? -21.677 -4.364 28.359 1.00 85.62 238 MET A O 1
ATOM 1829 N N . LEU A 1 239 ? -19.508 -4.888 28.557 1.00 81.25 239 LEU A N 1
ATOM 1830 C CA . LEU A 1 239 ? -19.462 -4.969 30.017 1.00 81.25 239 LEU A CA 1
ATOM 1831 C C . LEU A 1 239 ? -19.710 -3.596 30.685 1.00 81.25 239 LEU A C 1
ATOM 1833 O O . LEU A 1 239 ? -19.040 -2.617 30.335 1.00 81.25 239 LEU A O 1
ATOM 1837 N N . PRO A 1 240 ? -20.609 -3.484 31.682 1.00 76.44 240 PRO A N 1
ATOM 1838 C CA . PRO A 1 240 ? -20.803 -2.243 32.430 1.00 76.44 240 PRO A CA 1
ATOM 1839 C C . PRO A 1 240 ? -19.583 -1.936 33.311 1.00 76.44 240 PRO A C 1
ATOM 1841 O O . PRO A 1 240 ? -19.104 -2.788 34.053 1.00 76.44 240 PRO A O 1
ATOM 1844 N N . THR A 1 241 ? -19.090 -0.695 33.267 1.00 74.81 241 THR A N 1
ATOM 1845 C CA . THR A 1 241 ? -17.909 -0.265 34.054 1.00 74.81 241 THR A CA 1
ATOM 1846 C C . THR A 1 241 ? -18.255 0.333 35.421 1.00 74.81 241 THR A C 1
ATOM 1848 O O . THR A 1 241 ? -17.360 0.689 36.182 1.00 74.81 241 THR A O 1
ATOM 1851 N N . TYR A 1 242 ? -19.546 0.511 35.712 1.00 72.75 242 TYR A N 1
ATOM 1852 C CA . TYR A 1 242 ? -20.088 1.258 36.858 1.00 72.75 242 TYR A CA 1
ATOM 1853 C C . TYR A 1 242 ? -19.750 2.766 36.898 1.00 72.75 242 TYR A C 1
ATOM 1855 O O . TYR A 1 242 ? -20.223 3.477 37.785 1.00 72.75 242 TYR A O 1
ATOM 1863 N N . VAL A 1 243 ? -19.045 3.305 35.895 1.00 72.62 243 VAL A N 1
ATOM 1864 C CA . VAL A 1 243 ? -18.802 4.750 35.743 1.00 72.62 243 VAL A CA 1
ATOM 1865 C C . VAL A 1 243 ? -20.013 5.413 35.073 1.00 72.62 243 VAL A C 1
ATOM 1867 O O . VAL A 1 243 ? -20.185 5.330 33.856 1.00 72.62 243 VAL A O 1
ATOM 1870 N N . ARG A 1 244 ? -20.869 6.073 35.866 1.00 72.69 244 ARG A N 1
ATOM 1871 C CA . ARG A 1 244 ? -22.154 6.642 35.398 1.00 72.69 244 ARG A CA 1
ATOM 1872 C C . ARG A 1 244 ? -22.076 8.048 34.780 1.00 72.69 244 ARG A C 1
ATOM 1874 O O . ARG A 1 244 ? -23.012 8.472 34.106 1.00 72.69 244 ARG A O 1
ATOM 1881 N N . ALA A 1 245 ? -20.976 8.775 34.979 1.00 72.00 245 ALA A N 1
ATOM 1882 C CA . ALA A 1 245 ? -20.788 10.132 34.461 1.00 72.00 245 ALA A CA 1
ATOM 1883 C C . ALA A 1 245 ? -19.321 10.419 34.105 1.00 72.00 245 ALA A C 1
ATOM 1885 O O . ALA A 1 245 ? -18.401 9.882 34.721 1.00 72.00 245 ALA A O 1
ATOM 1886 N N . THR A 1 246 ? -19.104 11.305 33.131 1.00 76.25 246 THR A N 1
ATOM 1887 C CA . THR A 1 246 ? -17.792 11.919 32.881 1.00 76.25 246 THR A CA 1
ATOM 1888 C C . THR A 1 246 ? -17.480 12.979 33.945 1.00 76.25 246 THR A C 1
ATOM 1890 O O . THR A 1 246 ? -18.416 13.588 34.466 1.00 76.25 246 THR A O 1
ATOM 1893 N N . PRO A 1 247 ? -16.199 13.275 34.236 1.00 73.19 247 PRO A N 1
ATOM 1894 C CA . PRO A 1 247 ? -15.826 14.350 35.154 1.00 73.19 247 PRO A CA 1
ATOM 1895 C C . PRO A 1 247 ? -16.440 15.700 34.751 1.00 73.19 247 PRO A C 1
ATOM 1897 O O . PRO A 1 247 ? -16.285 16.153 33.620 1.00 73.19 247 PRO A O 1
ATOM 1900 N N . ASP A 1 248 ? -17.116 16.343 35.701 1.00 71.06 248 ASP A N 1
ATOM 1901 C CA . ASP A 1 248 ? -17.912 17.570 35.526 1.00 71.06 248 ASP A CA 1
ATOM 1902 C C . ASP A 1 248 ? -17.149 18.861 35.910 1.00 71.06 248 ASP A C 1
ATOM 1904 O O . ASP A 1 248 ? -17.708 19.956 35.912 1.00 71.06 248 ASP A O 1
ATOM 1908 N N . GLY A 1 249 ? -15.868 18.741 36.278 1.00 60.09 249 GLY A N 1
ATOM 1909 C CA . GLY A 1 249 ? -15.035 19.842 36.779 1.00 60.09 249 GLY A CA 1
ATOM 1910 C C . GLY A 1 249 ? -15.310 20.258 38.234 1.00 60.09 249 GLY A C 1
ATOM 1911 O O . GLY A 1 249 ? -14.582 21.090 38.777 1.00 60.09 249 GLY A O 1
ATOM 1912 N N . THR A 1 250 ? -16.305 19.665 38.902 1.00 57.34 250 THR A N 1
ATOM 1913 C CA . THR A 1 250 ? -16.686 19.981 40.293 1.00 57.34 250 THR A CA 1
ATOM 1914 C C . THR A 1 250 ? -15.955 19.138 41.343 1.00 57.34 250 THR A C 1
ATOM 1916 O O . THR A 1 250 ? -16.194 19.315 42.538 1.00 57.34 250 THR A O 1
ATOM 1919 N N . VAL A 1 251 ? -15.035 18.259 40.923 1.00 51.12 251 VAL A N 1
ATOM 1920 C CA . VAL A 1 251 ? -14.149 17.468 41.797 1.00 51.12 251 VAL A CA 1
ATOM 1921 C C . VAL A 1 251 ? -13.211 18.404 42.571 1.00 51.12 251 VAL A C 1
ATOM 1923 O O . VAL A 1 251 ? -12.079 18.683 42.176 1.00 51.12 251 VAL A O 1
ATOM 1926 N N . ARG A 1 252 ? -13.711 18.934 43.689 1.00 44.16 252 ARG A N 1
ATOM 1927 C CA . ARG A 1 252 ? -12.985 19.824 44.596 1.00 44.16 252 ARG A CA 1
ATOM 1928 C C . ARG A 1 252 ? -12.095 19.021 45.543 1.00 44.16 252 ARG A C 1
ATOM 1930 O O . ARG A 1 252 ? -12.436 18.839 46.706 1.00 44.16 252 ARG A O 1
ATOM 1937 N N . SER A 1 253 ? -10.894 18.683 45.082 1.00 40.66 253 SER A N 1
ATOM 1938 C CA . SER A 1 253 ? -9.745 18.908 45.966 1.00 40.66 253 SER A CA 1
ATOM 1939 C C . SER A 1 253 ? -9.438 20.414 45.973 1.00 40.66 253 SER A C 1
ATOM 1941 O O . SER A 1 253 ? -9.690 21.116 44.989 1.00 40.66 253 SER A O 1
ATOM 1943 N N . GLY A 1 254 ? -9.001 20.956 47.109 1.00 35.25 254 GLY A N 1
ATOM 1944 C CA . GLY A 1 254 ? -8.941 22.403 47.331 1.00 35.25 254 GLY A CA 1
ATOM 1945 C C . GLY A 1 254 ? -7.977 23.133 46.385 1.00 35.25 254 GLY A C 1
ATOM 1946 O O . GLY A 1 254 ? -6.769 22.989 46.523 1.00 35.25 254 GLY A O 1
ATOM 1947 N N . LYS A 1 255 ? -8.524 24.004 45.518 1.00 31.97 255 LYS A N 1
ATOM 1948 C CA . LYS A 1 255 ? -7.846 24.734 44.420 1.00 31.97 255 LYS A CA 1
ATOM 1949 C C . LYS A 1 255 ? -7.247 23.817 43.343 1.00 31.97 255 LYS A C 1
ATOM 1951 O O . LYS A 1 255 ? -6.403 22.978 43.621 1.00 31.97 255 LYS A O 1
ATOM 1956 N N . TRP A 1 256 ? -7.559 24.127 42.081 1.00 38.22 256 TRP A N 1
ATOM 1957 C CA . TRP A 1 256 ? -6.836 23.643 40.897 1.00 38.22 256 TRP A CA 1
ATOM 1958 C C . TRP A 1 256 ? -5.413 24.240 40.828 1.00 38.22 256 TRP A C 1
ATOM 1960 O O . TRP A 1 256 ? -5.084 25.025 39.942 1.00 38.22 256 TRP A O 1
ATOM 1970 N N . ARG A 1 257 ? -4.555 23.889 41.790 1.00 34.72 257 ARG A N 1
ATOM 1971 C CA . ARG A 1 257 ? -3.118 23.770 41.519 1.00 34.72 257 ARG A CA 1
ATOM 1972 C C . ARG A 1 257 ? -2.935 22.517 40.662 1.00 34.72 257 ARG A C 1
ATOM 1974 O O . ARG A 1 257 ? -3.754 21.603 40.746 1.00 34.72 257 ARG A O 1
ATOM 1981 N N . SER A 1 258 ? -1.928 22.512 39.794 1.00 39.25 258 SER A N 1
ATOM 1982 C CA . SER A 1 258 ? -1.668 21.413 38.861 1.00 39.25 258 SER A CA 1
ATOM 1983 C C . SER A 1 258 ? -1.726 20.061 39.570 1.00 39.25 258 SER A C 1
ATOM 1985 O O . SER A 1 258 ? -1.027 19.855 40.559 1.00 39.25 258 SER A O 1
ATOM 1987 N N . VAL A 1 259 ? -2.545 19.140 39.056 1.00 49.19 259 VAL A N 1
ATOM 1988 C CA . VAL A 1 259 ? -2.484 17.734 39.466 1.00 49.19 259 VAL A CA 1
ATOM 1989 C C . VAL A 1 259 ? -1.166 17.185 38.929 1.00 49.19 259 VAL A C 1
ATOM 1991 O O . VAL A 1 259 ? -1.067 16.820 37.757 1.00 49.19 259 VAL A O 1
ATOM 1994 N N . GLU A 1 260 ? -0.135 17.205 39.771 1.00 55.28 260 GLU A N 1
ATOM 1995 C CA . GLU A 1 260 ? 1.182 16.660 39.456 1.00 55.28 260 GLU A CA 1
ATOM 1996 C C . GLU A 1 260 ? 1.101 15.133 39.441 1.00 55.28 260 GLU A C 1
ATOM 1998 O O . GLU A 1 260 ? 1.265 14.452 40.455 1.00 55.28 260 GLU A O 1
ATOM 2003 N N . MET A 1 261 ? 0.808 14.597 38.258 1.00 58.75 261 MET A N 1
ATOM 2004 C CA . MET A 1 261 ? 0.897 13.169 37.985 1.00 58.75 261 MET A CA 1
ATOM 2005 C C . MET A 1 261 ? 2.355 12.731 38.086 1.00 58.75 261 MET A C 1
ATOM 2007 O O . MET A 1 261 ? 3.166 13.044 37.218 1.00 58.75 261 MET A O 1
ATOM 2011 N N . HIS A 1 262 ? 2.660 11.977 39.133 1.00 66.12 262 HIS A N 1
ATOM 2012 C CA . HIS A 1 262 ? 3.922 11.272 39.278 1.00 66.12 262 HIS A CA 1
ATOM 2013 C C . HIS A 1 262 ? 3.736 9.844 38.763 1.00 66.12 262 HIS A C 1
ATOM 2015 O O . HIS A 1 262 ? 2.774 9.171 39.135 1.00 66.12 262 HIS A O 1
ATOM 2021 N N . ASN A 1 263 ? 4.635 9.380 37.898 1.00 72.88 263 ASN A N 1
ATOM 2022 C CA . ASN A 1 263 ? 4.616 8.027 37.356 1.00 72.88 263 ASN A CA 1
ATOM 2023 C C . ASN A 1 263 ? 5.981 7.348 37.520 1.00 72.88 263 ASN A C 1
ATOM 2025 O O . ASN A 1 263 ? 7.031 7.978 37.434 1.00 72.88 263 ASN A O 1
ATOM 2029 N N . LYS A 1 264 ? 5.958 6.031 37.724 1.00 78.19 264 LYS A N 1
ATOM 2030 C CA . LYS A 1 264 ? 7.141 5.170 37.711 1.00 78.19 264 LYS A CA 1
ATOM 2031 C C . LYS A 1 264 ? 6.772 3.900 36.950 1.00 78.19 264 LYS A C 1
ATOM 2033 O O . LYS A 1 264 ? 5.702 3.337 37.169 1.00 78.19 264 LYS A O 1
ATOM 2038 N N . ILE A 1 265 ? 7.603 3.518 35.983 1.00 81.19 265 ILE A N 1
ATOM 2039 C CA . ILE A 1 265 ? 7.360 2.354 35.123 1.00 81.19 265 ILE A CA 1
ATOM 2040 C C . ILE A 1 265 ? 8.076 1.158 35.739 1.00 81.19 265 ILE A C 1
ATOM 2042 O O . ILE A 1 265 ? 9.280 1.219 35.982 1.00 81.19 265 ILE A O 1
ATOM 2046 N N . TYR A 1 266 ? 7.335 0.075 35.947 1.00 81.12 266 TYR A N 1
ATOM 2047 C CA . TYR A 1 266 ? 7.846 -1.184 36.474 1.00 81.12 266 TYR A CA 1
ATOM 2048 C C . TYR A 1 266 ? 7.799 -2.254 35.389 1.00 81.12 266 TYR A C 1
ATOM 2050 O O . TYR A 1 266 ? 6.793 -2.411 34.697 1.00 81.12 266 TYR A O 1
ATOM 2058 N N . THR A 1 267 ? 8.891 -2.995 35.234 1.00 82.06 267 THR A N 1
ATOM 2059 C CA . THR A 1 267 ? 8.944 -4.168 34.358 1.00 82.06 267 THR A CA 1
ATOM 2060 C C . THR A 1 267 ? 8.394 -5.386 35.090 1.00 82.06 267 THR A C 1
ATOM 2062 O O . THR A 1 267 ? 8.786 -5.647 36.226 1.00 82.06 267 THR A O 1
ATOM 2065 N N . ILE A 1 268 ? 7.535 -6.157 34.427 1.00 79.00 268 ILE A N 1
ATOM 2066 C CA . ILE A 1 268 ? 7.129 -7.498 34.865 1.00 79.00 268 ILE A CA 1
ATOM 2067 C C . ILE A 1 268 ? 7.956 -8.489 34.039 1.00 79.00 268 ILE A C 1
ATOM 2069 O O . ILE A 1 268 ? 8.042 -8.333 32.819 1.00 79.00 268 ILE A O 1
ATOM 2073 N N . SER A 1 269 ? 8.624 -9.452 34.681 1.00 79.25 269 SER A N 1
ATOM 2074 C CA . SER A 1 269 ? 9.405 -10.462 33.957 1.00 79.25 269 SER A CA 1
ATOM 2075 C C . SER A 1 269 ? 8.483 -11.450 33.244 1.00 79.25 269 SER A C 1
ATOM 2077 O O . SER A 1 269 ? 7.338 -11.656 33.648 1.00 79.25 269 SER A O 1
ATOM 2079 N N . GLN A 1 270 ? 8.985 -12.090 32.187 1.00 72.94 270 GLN A N 1
ATOM 2080 C CA . GLN A 1 270 ? 8.191 -13.057 31.433 1.00 72.94 270 GLN A CA 1
ATOM 2081 C C . GLN A 1 270 ? 7.805 -14.282 32.281 1.00 72.94 270 GLN A C 1
ATOM 2083 O O . GLN A 1 270 ? 6.726 -14.832 32.078 1.00 72.94 270 GLN A O 1
ATOM 2088 N N . ASP A 1 271 ? 8.629 -14.638 33.269 1.00 77.44 271 ASP A N 1
ATOM 2089 C CA . ASP A 1 271 ? 8.340 -15.701 34.235 1.00 77.44 271 ASP A CA 1
ATOM 2090 C C . ASP A 1 271 ? 7.146 -15.327 35.130 1.00 77.44 271 ASP A C 1
ATOM 2092 O O . ASP A 1 271 ? 6.205 -16.104 35.240 1.00 77.44 271 ASP A O 1
ATOM 2096 N N . ILE A 1 272 ? 7.101 -14.098 35.670 1.00 73.31 272 ILE A N 1
ATOM 2097 C CA . ILE A 1 272 ? 5.964 -13.605 36.476 1.00 73.31 272 ILE A CA 1
ATOM 2098 C C . ILE A 1 272 ? 4.700 -13.460 35.612 1.00 73.31 272 ILE A C 1
ATOM 2100 O O . ILE A 1 272 ? 3.600 -13.785 36.050 1.00 73.31 272 ILE A O 1
ATOM 2104 N N . MET A 1 273 ? 4.831 -13.027 34.351 1.00 67.50 273 MET A N 1
ATOM 2105 C CA . MET A 1 273 ? 3.696 -12.961 33.416 1.00 67.50 273 MET A CA 1
ATOM 2106 C C . MET A 1 273 ? 3.059 -14.335 33.140 1.00 67.50 273 MET A C 1
ATOM 2108 O O . MET A 1 273 ? 1.896 -14.382 32.733 1.00 67.50 273 MET A O 1
ATOM 2112 N N . GLN A 1 274 ? 3.805 -15.432 33.304 1.00 72.69 274 GLN A N 1
ATOM 2113 C CA . GLN A 1 274 ? 3.390 -16.808 32.991 1.00 72.69 274 GLN A CA 1
ATOM 2114 C C . GLN A 1 274 ? 3.332 -17.735 34.223 1.00 72.69 274 GLN A C 1
ATOM 2116 O O . GLN A 1 274 ? 3.090 -18.928 34.058 1.00 72.69 274 GLN A O 1
ATOM 2121 N N . GLY A 1 275 ? 3.558 -17.200 35.427 1.00 71.94 275 GLY A N 1
ATOM 2122 C CA . GLY A 1 275 ? 3.616 -17.943 36.687 1.00 71.94 275 GLY A CA 1
ATOM 2123 C C . GLY A 1 275 ? 2.241 -18.180 37.314 1.00 71.94 275 GLY A C 1
ATOM 2124 O O . GLY A 1 275 ? 1.303 -18.655 36.668 1.00 71.94 275 GLY A O 1
ATOM 2125 N N . THR A 1 276 ? 2.108 -17.854 38.592 1.00 73.25 276 THR A N 1
ATOM 2126 C CA . THR A 1 276 ? 0.840 -17.865 39.335 1.00 73.25 276 THR A CA 1
ATOM 2127 C C . THR A 1 276 ? 0.242 -16.463 39.454 1.00 73.25 276 THR A C 1
ATOM 2129 O O . THR A 1 276 ? 0.926 -15.447 39.311 1.00 73.25 276 THR A O 1
ATOM 2132 N N . GLY A 1 277 ? -1.061 -16.393 39.732 1.00 66.31 277 GLY A N 1
ATOM 2133 C CA . GLY A 1 277 ? -1.720 -15.135 40.080 1.00 66.31 277 GLY A CA 1
ATOM 2134 C C . GLY A 1 277 ? -1.136 -14.489 41.335 1.00 66.31 277 GLY A C 1
ATOM 2135 O O . GLY A 1 277 ? -0.961 -13.275 41.363 1.00 66.31 277 GLY A O 1
ATOM 2136 N N . GLU A 1 278 ? -0.779 -15.298 42.333 1.00 70.56 278 GLU A N 1
ATOM 2137 C CA . GLU A 1 278 ? -0.166 -14.853 43.589 1.00 70.56 278 GLU A CA 1
ATOM 2138 C C . GLU A 1 278 ? 1.158 -14.114 43.329 1.00 70.56 278 GLU A C 1
ATOM 2140 O O . GLU A 1 278 ? 1.278 -12.946 43.688 1.00 70.56 278 GLU A O 1
ATOM 2145 N N . GLU A 1 279 ? 2.087 -14.711 42.570 1.00 70.25 279 GLU A N 1
ATOM 2146 C CA . GLU A 1 279 ? 3.361 -14.076 42.184 1.00 70.25 279 GLU A CA 1
ATOM 2147 C C . GLU A 1 279 ? 3.167 -12.769 41.391 1.00 70.25 279 GLU A C 1
ATOM 2149 O O . GLU A 1 279 ? 3.918 -11.803 41.567 1.00 70.25 279 GLU A O 1
ATOM 2154 N N . LEU A 1 280 ? 2.153 -12.712 40.519 1.00 73.94 280 LEU A N 1
ATOM 2155 C CA . LEU A 1 280 ? 1.825 -11.507 39.756 1.00 73.94 280 LEU A CA 1
ATOM 2156 C C . LEU A 1 280 ? 1.298 -10.383 40.662 1.00 73.94 280 LEU A C 1
ATOM 2158 O O . LEU A 1 280 ? 1.708 -9.228 40.503 1.00 73.94 280 LEU A O 1
ATOM 2162 N N . PHE A 1 281 ? 0.409 -10.696 41.607 1.00 74.94 281 PHE A N 1
ATOM 2163 C CA . PHE A 1 281 ? -0.141 -9.708 42.536 1.00 74.94 281 PHE A CA 1
ATOM 2164 C C . PHE A 1 281 ? 0.870 -9.271 43.598 1.00 74.94 281 PHE A C 1
ATOM 2166 O O . PHE A 1 281 ? 0.957 -8.072 43.867 1.00 74.94 281 PHE A O 1
ATOM 2173 N N . ASP A 1 282 ? 1.712 -10.172 44.103 1.00 74.31 282 ASP A N 1
ATOM 2174 C CA . ASP A 1 282 ? 2.830 -9.832 44.987 1.00 74.31 282 ASP A CA 1
ATOM 2175 C C . ASP A 1 282 ? 3.805 -8.861 44.316 1.00 74.31 282 ASP A C 1
ATOM 2177 O O . ASP A 1 282 ? 4.218 -7.871 44.930 1.00 74.31 282 ASP A O 1
ATOM 2181 N N . HIS A 1 283 ? 4.137 -9.078 43.038 1.00 75.06 283 HIS A N 1
ATOM 2182 C CA . HIS A 1 283 ? 4.968 -8.145 42.272 1.00 75.06 283 HIS A CA 1
ATOM 2183 C C . HIS A 1 283 ? 4.299 -6.771 42.125 1.00 75.06 283 HIS A C 1
ATOM 2185 O O . HIS A 1 283 ? 4.951 -5.742 42.317 1.00 75.06 283 HIS A O 1
ATOM 2191 N N . ILE A 1 284 ? 2.989 -6.724 41.851 1.00 75.62 284 ILE A N 1
ATOM 2192 C CA . ILE A 1 284 ? 2.220 -5.467 41.787 1.00 75.62 284 ILE A CA 1
ATOM 2193 C C . ILE A 1 284 ? 2.239 -4.737 43.142 1.00 75.62 284 ILE A C 1
ATOM 2195 O O . ILE A 1 284 ? 2.484 -3.529 43.176 1.00 75.62 284 ILE A O 1
ATOM 2199 N N . VAL A 1 285 ? 2.038 -5.446 44.257 1.00 76.88 285 VAL A N 1
ATOM 2200 C CA . VAL A 1 285 ? 2.073 -4.868 45.612 1.00 76.88 285 VAL A CA 1
ATOM 2201 C C . VAL A 1 285 ? 3.467 -4.332 45.952 1.00 76.88 285 VAL A C 1
ATOM 2203 O O . VAL A 1 285 ? 3.572 -3.215 46.461 1.00 76.88 285 VAL A O 1
ATOM 2206 N N . HIS A 1 286 ? 4.541 -5.046 45.597 1.00 78.06 286 HIS A N 1
ATOM 2207 C CA . HIS A 1 286 ? 5.914 -4.549 45.746 1.00 78.06 286 HIS A CA 1
ATOM 2208 C C . HIS A 1 286 ? 6.159 -3.266 44.938 1.00 78.06 286 HIS A C 1
ATOM 2210 O O . HIS A 1 286 ? 6.754 -2.321 45.458 1.00 78.06 286 HIS A O 1
ATOM 2216 N N . CYS A 1 287 ? 5.656 -3.191 43.701 1.00 81.06 287 CYS A N 1
ATOM 2217 C CA . CYS A 1 287 ? 5.748 -1.983 42.878 1.00 81.06 287 CYS A CA 1
ATOM 2218 C C . CYS A 1 287 ? 5.000 -0.796 43.516 1.00 81.06 287 CYS A C 1
ATOM 2220 O O . CYS A 1 287 ? 5.518 0.319 43.537 1.00 81.06 287 CYS A O 1
ATOM 2222 N N . ILE A 1 288 ? 3.811 -1.024 44.087 1.00 76.25 288 ILE A N 1
ATOM 2223 C CA . ILE A 1 288 ? 3.048 0.009 44.808 1.00 76.25 288 ILE A CA 1
ATOM 2224 C C . ILE A 1 288 ? 3.797 0.464 46.072 1.00 76.25 288 ILE A C 1
ATOM 2226 O O . ILE A 1 288 ? 3.876 1.664 46.335 1.00 76.25 288 ILE A O 1
ATOM 2230 N N . ALA A 1 289 ? 4.378 -0.462 46.839 1.00 75.88 289 ALA A N 1
ATOM 2231 C CA . ALA A 1 289 ? 5.123 -0.147 48.057 1.00 75.88 289 ALA A CA 1
ATOM 2232 C C . ALA A 1 289 ? 6.380 0.697 47.773 1.00 75.88 289 ALA A C 1
ATOM 2234 O O . ALA A 1 289 ? 6.580 1.730 48.415 1.00 75.88 289 ALA A O 1
ATOM 2235 N N . ASP A 1 290 ? 7.183 0.313 46.774 1.00 82.06 290 ASP A N 1
ATOM 2236 C CA . ASP A 1 290 ? 8.343 1.091 46.318 1.00 82.06 290 ASP A CA 1
ATOM 2237 C C . ASP A 1 290 ? 7.930 2.459 45.737 1.00 82.06 290 ASP A C 1
ATOM 2239 O O . ASP A 1 290 ? 8.625 3.452 45.958 1.00 82.06 290 ASP A O 1
ATOM 2243 N N . PHE A 1 291 ? 6.780 2.561 45.060 1.00 81.25 291 PHE A N 1
ATOM 2244 C CA . PHE A 1 291 ? 6.264 3.853 44.597 1.00 81.25 291 PHE A CA 1
ATOM 2245 C C . PHE A 1 291 ? 5.870 4.775 45.761 1.00 81.25 291 PHE A C 1
ATOM 2247 O O . PHE A 1 291 ? 6.227 5.953 45.762 1.00 81.25 291 PHE A O 1
ATOM 2254 N N . LEU A 1 292 ? 5.175 4.255 46.779 1.00 76.19 292 LEU A N 1
ATOM 2255 C CA . LEU A 1 292 ? 4.804 5.023 47.974 1.00 76.19 292 LEU A CA 1
ATOM 2256 C C . LEU A 1 292 ? 6.030 5.456 48.790 1.00 76.19 292 LEU A C 1
ATOM 2258 O O . LEU A 1 292 ? 6.029 6.549 49.355 1.00 76.19 292 LEU A O 1
ATOM 2262 N N . GLU A 1 293 ? 7.080 4.635 48.835 1.00 82.50 293 GLU A N 1
ATOM 2263 C CA . GLU A 1 293 ? 8.358 4.985 49.460 1.00 82.50 293 GLU A CA 1
ATOM 2264 C C . GLU A 1 293 ? 9.108 6.060 48.661 1.00 82.50 293 GLU A C 1
ATOM 2266 O O . GLU A 1 293 ? 9.522 7.063 49.241 1.00 82.50 293 GLU A O 1
ATOM 2271 N N . TYR A 1 294 ? 9.180 5.926 47.333 1.00 83.69 294 TYR A N 1
ATOM 2272 C CA . TYR A 1 294 ? 9.733 6.941 46.428 1.00 83.69 294 TYR A CA 1
ATOM 2273 C C . TYR A 1 294 ? 9.021 8.300 46.550 1.00 83.69 294 TYR A C 1
ATOM 2275 O O . TYR A 1 294 ? 9.673 9.342 46.547 1.00 83.69 294 TYR A O 1
ATOM 2283 N N . MET A 1 295 ? 7.694 8.292 46.711 1.00 80.94 295 MET A N 1
ATOM 2284 C CA . MET A 1 295 ? 6.878 9.496 46.910 1.00 80.94 295 MET A CA 1
ATOM 2285 C C . MET A 1 295 ? 6.898 10.040 48.352 1.00 80.94 295 MET A C 1
ATOM 2287 O O . MET A 1 295 ? 6.293 11.079 48.613 1.00 80.94 295 MET A O 1
ATOM 2291 N N . GLY A 1 296 ? 7.546 9.357 49.305 1.00 80.94 296 GLY A N 1
ATOM 2292 C CA . GLY A 1 296 ? 7.563 9.754 50.719 1.00 80.94 296 GLY A CA 1
ATOM 2293 C C . GLY A 1 296 ? 6.212 9.614 51.441 1.00 80.94 296 GLY A C 1
ATOM 2294 O O . GLY A 1 296 ? 5.999 10.249 52.470 1.00 80.94 296 GLY A O 1
ATOM 2295 N N . MET A 1 297 ? 5.294 8.792 50.919 1.00 77.94 297 MET A N 1
ATOM 2296 C CA . MET A 1 297 ? 3.914 8.609 51.407 1.00 77.94 297 MET A CA 1
ATOM 2297 C C . MET A 1 297 ? 3.702 7.270 52.141 1.00 77.94 297 MET A C 1
ATOM 2299 O O . MET A 1 297 ? 2.574 6.799 52.300 1.00 77.94 297 MET A O 1
ATOM 2303 N N . LYS A 1 298 ? 4.787 6.632 52.591 1.00 74.12 298 LYS A N 1
ATOM 2304 C CA . LYS A 1 298 ? 4.770 5.340 53.291 1.00 74.12 298 LYS A CA 1
ATOM 2305 C C . LYS A 1 298 ? 3.915 5.424 54.566 1.00 74.12 298 LYS A C 1
ATOM 2307 O O . LYS A 1 298 ? 4.216 6.196 55.472 1.00 74.12 298 LYS A O 1
ATOM 2312 N N . GLY A 1 299 ? 2.844 4.628 54.624 1.00 67.38 299 GLY A N 1
ATOM 2313 C CA . GLY A 1 299 ? 1.872 4.614 55.728 1.00 67.38 299 GLY A CA 1
ATOM 2314 C C . GLY A 1 299 ? 0.614 5.472 55.523 1.00 67.38 299 GLY A C 1
ATOM 2315 O O . GLY A 1 299 ? -0.272 5.441 56.374 1.00 67.38 299 GLY A O 1
ATOM 2316 N N . ALA A 1 300 ? 0.487 6.207 54.412 1.00 69.75 300 ALA A N 1
ATOM 2317 C CA . ALA A 1 300 ? -0.749 6.914 54.076 1.00 69.75 300 ALA A CA 1
ATOM 2318 C C . ALA A 1 300 ? -1.820 5.955 53.518 1.00 69.75 300 ALA A C 1
ATOM 2320 O O . ALA A 1 300 ? -1.545 5.162 52.619 1.00 69.75 300 ALA A O 1
ATOM 2321 N N . SER A 1 301 ? -3.060 6.066 54.007 1.00 71.81 301 SER A N 1
ATOM 2322 C CA . SER A 1 301 ? -4.222 5.392 53.409 1.00 71.81 301 SER A CA 1
ATOM 2323 C C . SER A 1 301 ? -4.784 6.262 52.284 1.00 71.81 301 SER A C 1
ATOM 2325 O O . SER A 1 301 ? -5.318 7.341 52.546 1.00 71.81 301 SER A O 1
ATOM 2327 N N . LEU A 1 302 ? -4.615 5.826 51.034 1.00 70.12 302 LEU A N 1
ATOM 2328 C CA . LEU A 1 302 ? -4.967 6.591 49.835 1.00 70.12 302 LEU A CA 1
ATOM 2329 C C . LEU A 1 302 ? -5.998 5.838 48.974 1.00 70.12 302 LEU A C 1
ATOM 2331 O O . LEU A 1 302 ? -5.874 4.622 48.812 1.00 70.12 302 LEU A O 1
ATOM 2335 N N . PRO A 1 303 ? -6.983 6.529 48.366 1.00 67.06 303 PRO A N 1
ATOM 2336 C CA . PRO A 1 303 ? -7.863 5.924 47.370 1.00 67.06 303 PRO A CA 1
ATOM 2337 C C . PRO A 1 303 ? -7.071 5.458 46.139 1.00 67.06 303 PRO A C 1
ATOM 2339 O O . PRO A 1 303 ? -6.405 6.261 45.485 1.00 67.06 303 PRO A O 1
ATOM 2342 N N . LEU A 1 304 ? -7.172 4.172 45.797 1.00 69.81 304 LEU A N 1
ATOM 2343 C CA . LEU A 1 304 ? -6.507 3.584 44.633 1.00 69.81 304 LEU A CA 1
ATOM 2344 C C . LEU A 1 304 ? -7.469 3.482 43.439 1.00 69.81 304 LEU A C 1
ATOM 2346 O O . LEU A 1 304 ? -8.606 3.033 43.576 1.00 69.81 304 LEU A O 1
ATOM 2350 N N . GLY A 1 305 ? -7.005 3.879 42.254 1.00 66.25 305 GLY A N 1
ATOM 2351 C CA . GLY A 1 305 ? -7.661 3.590 40.976 1.00 66.25 305 GLY A CA 1
ATOM 2352 C C . GLY A 1 305 ? -6.839 2.580 40.189 1.00 66.25 305 GLY A C 1
ATOM 2353 O O . GLY A 1 305 ? -5.740 2.908 39.748 1.00 66.25 305 GLY A O 1
ATOM 2354 N N . PHE A 1 306 ? -7.350 1.361 40.012 1.00 67.94 306 PHE A N 1
ATOM 2355 C CA . PHE A 1 306 ? -6.622 0.281 39.344 1.00 67.94 306 PHE A CA 1
ATOM 2356 C C . PHE A 1 306 ? -7.119 0.079 37.905 1.00 67.94 306 PHE A C 1
ATOM 2358 O O . PHE A 1 306 ? -8.217 -0.426 37.678 1.00 67.94 306 PHE A O 1
ATOM 2365 N N . THR A 1 307 ? -6.317 0.476 36.911 1.00 66.25 307 THR A N 1
ATOM 2366 C CA . THR A 1 307 ? -6.617 0.220 35.490 1.00 66.25 307 THR A CA 1
ATOM 2367 C C . THR A 1 307 ? -6.104 -1.146 35.059 1.00 66.25 307 THR A C 1
ATOM 2369 O O . THR A 1 307 ? -4.990 -1.265 34.547 1.00 66.25 307 THR A O 1
ATOM 2372 N N . PHE A 1 308 ? -6.934 -2.171 35.223 1.00 69.75 308 PHE A N 1
ATOM 2373 C CA . PHE A 1 308 ? -6.653 -3.507 34.710 1.00 69.75 308 PHE A CA 1
ATOM 2374 C C . PHE A 1 308 ? -7.084 -3.605 33.238 1.00 69.75 308 PHE A C 1
ATOM 2376 O O . PHE A 1 308 ? -8.255 -3.440 32.912 1.00 69.75 308 PHE A O 1
ATOM 2383 N N . SER A 1 309 ? -6.132 -3.806 32.320 1.00 64.12 309 SER A N 1
ATOM 2384 C CA . SER A 1 309 ? -6.370 -3.740 30.862 1.00 64.12 309 SER A CA 1
ATOM 2385 C C . SER A 1 309 ? -6.700 -5.101 30.230 1.00 64.12 309 SER A C 1
ATOM 2387 O O . SER A 1 309 ? -6.197 -5.419 29.142 1.00 64.12 309 SER A O 1
ATOM 2389 N N . PHE A 1 310 ? -7.522 -5.880 30.937 1.00 58.53 310 PHE A N 1
ATOM 2390 C CA . PHE A 1 310 ? -7.988 -7.224 30.587 1.00 58.53 310 PHE A CA 1
ATOM 2391 C C . PHE A 1 310 ? -9.486 -7.356 30.928 1.00 58.53 310 PHE A C 1
ATOM 2393 O O . PHE A 1 310 ? -9.957 -6.644 31.819 1.00 58.53 310 PHE A O 1
ATOM 2400 N N . PRO A 1 311 ? -10.231 -8.285 30.304 1.00 45.47 311 PRO A N 1
ATOM 2401 C CA . PRO A 1 311 ? -11.647 -8.477 30.610 1.00 45.47 311 PRO A CA 1
ATOM 2402 C C . PRO A 1 311 ? -11.826 -9.125 31.991 1.00 45.47 311 PRO A C 1
ATOM 2404 O O . PRO A 1 311 ? -11.473 -10.284 32.188 1.00 45.47 311 PRO A O 1
ATOM 2407 N N . CYS A 1 312 ? -12.413 -8.407 32.952 1.00 51.19 312 CYS A N 1
ATOM 2408 C CA . CYS A 1 312 ? -12.537 -8.877 34.343 1.00 51.19 312 CYS A CA 1
ATOM 2409 C C . CYS A 1 312 ? -13.531 -10.039 34.560 1.00 51.19 312 CYS A C 1
ATOM 2411 O O . CYS A 1 312 ? -13.704 -10.475 35.692 1.00 51.19 312 CYS A O 1
ATOM 2413 N N . HIS A 1 313 ? -14.207 -10.516 33.512 1.00 46.50 313 HIS A N 1
ATOM 2414 C CA . HIS A 1 313 ? -15.054 -11.717 33.508 1.00 46.50 313 HIS A CA 1
ATOM 2415 C C . HIS A 1 313 ? -14.697 -12.570 32.275 1.00 46.50 313 HIS A C 1
ATOM 2417 O O . HIS A 1 313 ? -15.466 -12.684 31.319 1.00 46.50 313 HIS A O 1
ATOM 2423 N N . GLN A 1 314 ? -13.487 -13.135 32.272 1.00 36.44 314 GLN A N 1
ATOM 2424 C CA . GLN A 1 314 ? -13.019 -14.087 31.262 1.00 36.44 314 GLN A CA 1
ATOM 2425 C C . GLN A 1 314 ? -12.428 -15.342 31.916 1.00 36.44 314 GLN A C 1
ATOM 2427 O O . GLN A 1 314 ? -11.701 -15.274 32.903 1.00 36.44 314 GLN A O 1
ATOM 2432 N N . ALA A 1 315 ? -12.664 -16.492 31.284 1.00 33.53 315 ALA A N 1
ATOM 2433 C CA . ALA A 1 315 ? -11.929 -17.732 31.535 1.00 33.53 315 ALA A CA 1
ATOM 2434 C C . ALA A 1 315 ? -10.592 -17.735 30.756 1.00 33.53 315 ALA A C 1
ATOM 2436 O O . ALA A 1 315 ? -10.383 -18.586 29.892 1.00 33.53 315 ALA A O 1
ATOM 2437 N N . GLY A 1 316 ? -9.757 -16.706 30.958 1.00 38.44 316 GLY A N 1
ATOM 2438 C CA . GLY A 1 316 ? -8.445 -16.578 30.306 1.00 38.44 316 GLY A CA 1
ATOM 2439 C C . GLY A 1 316 ? -7.875 -15.154 30.262 1.00 38.44 316 GLY A C 1
ATOM 2440 O O . GLY A 1 316 ? -8.588 -14.199 29.964 1.00 38.44 316 GLY A O 1
ATOM 2441 N N . LEU A 1 317 ? -6.567 -15.018 30.506 1.00 40.28 317 LEU A N 1
ATOM 2442 C CA . LEU A 1 317 ? -5.801 -13.770 30.355 1.00 40.28 317 LEU A CA 1
ATOM 2443 C C . LEU A 1 317 ? -5.228 -13.630 28.930 1.00 40.28 317 LEU A C 1
ATOM 2445 O O . LEU A 1 317 ? -4.820 -14.609 28.310 1.00 40.28 317 LEU A O 1
ATOM 2449 N N . ASN A 1 318 ? -5.159 -12.399 28.410 1.00 48.44 318 ASN A N 1
ATOM 2450 C CA . ASN A 1 318 ? -4.744 -12.095 27.029 1.00 48.44 318 ASN A CA 1
ATOM 2451 C C . ASN A 1 318 ? -3.686 -10.971 26.971 1.00 48.44 318 ASN A C 1
ATOM 2453 O O . ASN A 1 318 ? -3.528 -10.241 27.938 1.00 48.44 318 ASN A O 1
ATOM 2457 N N . LYS A 1 319 ? -2.956 -10.810 25.850 1.00 45.81 319 LYS A N 1
ATOM 2458 C CA . LYS A 1 319 ? -1.696 -10.017 25.709 1.00 45.81 319 LYS A CA 1
ATOM 2459 C C . LYS A 1 319 ? -0.428 -10.670 26.298 1.00 45.81 319 LYS A C 1
ATOM 2461 O O . LYS A 1 319 ? 0.473 -9.986 26.776 1.00 45.81 319 LYS A O 1
ATOM 2466 N N . GLY A 1 320 ? -0.330 -12.000 26.239 1.00 42.22 320 GLY A N 1
ATOM 2467 C CA . GLY A 1 320 ? 0.897 -12.744 26.580 1.00 42.22 320 GLY A CA 1
ATOM 2468 C C . GLY A 1 320 ? 1.086 -13.083 28.063 1.00 42.22 320 GLY A C 1
ATOM 2469 O O . GLY A 1 320 ? 2.075 -13.731 28.404 1.00 42.22 320 GLY A O 1
ATOM 2470 N N . PHE A 1 321 ? 0.136 -12.698 28.916 1.00 42.06 321 PHE A N 1
ATOM 2471 C CA . PHE A 1 321 ? 0.024 -13.173 30.294 1.00 42.06 321 PHE A CA 1
ATOM 2472 C C . PHE A 1 321 ? -0.666 -14.546 30.327 1.00 42.06 321 PHE A C 1
ATOM 2474 O O . PHE A 1 321 ? -1.613 -14.771 29.575 1.00 42.06 321 PHE A O 1
ATOM 2481 N N . LYS A 1 322 ? -0.194 -15.447 31.194 1.00 51.84 322 LYS A N 1
ATOM 2482 C CA . LYS A 1 322 ? -0.745 -16.791 31.455 1.00 51.84 322 LYS A CA 1
ATOM 2483 C C . LYS A 1 322 ? -0.654 -17.165 32.944 1.00 51.84 322 LYS A C 1
ATOM 2485 O O . LYS A 1 322 ? -0.374 -18.310 33.275 1.00 51.84 322 LYS A O 1
ATOM 2490 N N . ALA A 1 323 ? -0.853 -16.192 33.833 1.00 46.78 3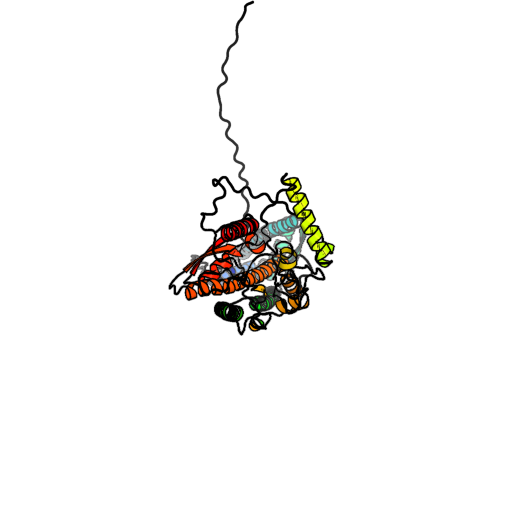23 ALA A N 1
ATOM 2491 C CA . ALA A 1 323 ? -0.821 -16.423 35.274 1.00 46.78 323 ALA A CA 1
ATOM 2492 C C . ALA A 1 323 ? -1.915 -17.427 35.693 1.00 46.78 323 ALA A C 1
ATOM 2494 O O . ALA A 1 323 ? -3.112 -17.178 35.535 1.00 46.78 323 ALA A O 1
ATOM 2495 N N . SER A 1 324 ? -1.488 -18.581 36.198 1.00 47.16 324 SER A N 1
ATOM 2496 C CA . SER A 1 324 ? -2.364 -19.666 36.644 1.00 47.16 324 SER A CA 1
ATOM 2497 C C . SER A 1 324 ? -3.096 -19.298 37.942 1.00 47.16 324 SER A C 1
ATOM 2499 O O . SER A 1 324 ? -2.539 -18.644 38.821 1.00 47.16 324 SER A O 1
ATOM 2501 N N . GLY A 1 325 ? -4.372 -19.686 38.050 1.00 51.06 325 GLY A N 1
ATOM 2502 C CA . GLY A 1 325 ? -5.241 -19.303 39.174 1.00 51.06 325 GLY A CA 1
ATOM 2503 C C . GLY A 1 325 ? -5.921 -17.930 39.044 1.00 51.06 325 GLY A C 1
ATOM 2504 O O . GLY A 1 325 ? -6.633 -17.531 39.954 1.00 51.06 325 GLY A O 1
ATOM 2505 N N . CYS A 1 326 ? -5.749 -17.215 37.924 1.00 45.44 326 CYS A N 1
ATOM 2506 C CA . CYS A 1 326 ? -6.475 -15.965 37.639 1.00 45.44 326 CYS A CA 1
ATOM 2507 C C . CYS A 1 326 ? -7.749 -16.144 36.790 1.00 45.44 326 CYS A C 1
ATOM 2509 O O . CYS A 1 326 ? -8.421 -15.161 36.483 1.00 45.44 326 CYS A O 1
ATOM 2511 N N . GLU A 1 327 ? -8.049 -17.356 36.320 1.00 49.28 327 GLU A N 1
ATOM 2512 C CA . GLU A 1 327 ? -9.133 -17.600 35.361 1.00 49.28 327 GLU A CA 1
ATOM 2513 C C . GLU A 1 327 ? -10.457 -17.873 36.084 1.00 49.28 327 GLU A C 1
ATOM 2515 O O . GLU A 1 327 ? -10.560 -18.824 36.851 1.00 49.28 327 GLU A O 1
ATOM 2520 N N . GLY A 1 328 ? -11.485 -17.060 35.820 1.00 44.91 328 GLY A N 1
ATOM 2521 C CA . GLY A 1 328 ? -12.807 -17.199 36.449 1.00 44.91 328 GLY A CA 1
ATOM 2522 C C . GLY A 1 328 ? -12.939 -16.586 37.849 1.00 44.91 328 GLY A C 1
ATOM 2523 O O . GLY A 1 328 ? -14.062 -16.328 38.276 1.00 44.91 328 GLY A O 1
ATOM 2524 N N . GLU A 1 329 ? -11.827 -16.280 38.517 1.00 47.59 329 GLU A N 1
ATOM 2525 C CA . GLU A 1 329 ? -11.808 -15.503 39.759 1.00 47.59 329 GLU A CA 1
ATOM 2526 C C . GLU A 1 329 ? -12.107 -14.021 39.479 1.00 47.59 329 GLU A C 1
ATOM 2528 O O . GLU A 1 329 ? -11.568 -13.434 38.534 1.00 47.59 329 GLU A O 1
ATOM 2533 N N . ASP A 1 330 ? -12.947 -13.379 40.301 1.00 51.34 330 ASP A N 1
ATOM 2534 C CA . ASP A 1 330 ? -13.140 -11.930 40.195 1.00 51.34 330 ASP A CA 1
ATOM 2535 C C . ASP A 1 330 ? -11.844 -11.240 40.651 1.00 51.34 330 ASP A C 1
ATOM 2537 O O . ASP A 1 330 ? -11.509 -11.169 41.834 1.00 51.34 330 ASP A O 1
ATOM 2541 N N . VAL A 1 331 ? -11.101 -10.704 39.683 1.00 53.34 331 VAL A N 1
ATOM 2542 C CA . VAL A 1 331 ? -9.872 -9.925 39.903 1.00 53.34 331 VAL A CA 1
ATOM 2543 C C . VAL A 1 331 ? -10.144 -8.711 40.804 1.00 53.34 331 VAL A C 1
ATOM 2545 O O . VAL A 1 331 ? -9.259 -8.238 41.517 1.00 53.34 331 VAL A O 1
ATOM 2548 N N . ALA A 1 332 ? -11.387 -8.218 40.810 1.00 42.16 332 ALA A N 1
ATOM 2549 C CA . ALA A 1 332 ? -11.840 -7.232 41.768 1.00 42.16 332 ALA A CA 1
ATOM 2550 C C . ALA A 1 332 ? -12.266 -7.841 43.113 1.00 42.16 332 ALA A C 1
ATOM 2552 O O . ALA A 1 332 ? -12.226 -7.081 44.063 1.00 42.16 332 ALA A O 1
ATOM 2553 N N . MET A 1 333 ? -12.606 -9.131 43.270 1.00 41.78 333 MET A N 1
ATOM 2554 C CA . MET A 1 333 ? -12.769 -9.789 44.589 1.00 41.78 333 MET A CA 1
ATOM 2555 C C . MET A 1 333 ? -11.443 -9.965 45.316 1.00 41.78 333 MET A C 1
ATOM 2557 O O . MET A 1 333 ? -11.359 -9.567 46.473 1.00 41.78 333 MET A O 1
ATOM 2561 N N . LEU A 1 334 ? -10.379 -10.407 44.638 1.00 47.78 334 LEU A N 1
ATOM 2562 C CA . LEU A 1 334 ? -9.033 -10.437 45.236 1.00 47.78 334 LEU A CA 1
ATOM 2563 C C . LEU A 1 334 ? -8.589 -9.045 45.748 1.00 47.78 334 LEU A C 1
ATOM 2565 O O . LEU A 1 334 ? -7.775 -8.943 46.662 1.00 47.78 334 LEU A O 1
ATOM 2569 N N . LEU A 1 335 ? -9.186 -7.968 45.215 1.00 44.09 335 LEU A N 1
ATOM 2570 C CA . LEU A 1 335 ? -9.013 -6.582 45.668 1.00 44.09 335 LEU A CA 1
ATOM 2571 C C . LEU A 1 335 ? -10.162 -6.047 46.573 1.00 44.09 335 LEU A C 1
ATOM 2573 O O . LEU A 1 335 ? -9.959 -5.069 47.291 1.00 44.09 335 LEU A O 1
ATOM 2577 N N . LYS A 1 336 ? -11.364 -6.651 46.566 1.00 39.16 336 LYS A N 1
ATOM 2578 C CA . LYS A 1 336 ? -12.591 -6.234 47.296 1.00 39.16 336 LYS A CA 1
ATOM 2579 C C . LYS A 1 336 ? -12.867 -7.049 48.551 1.00 39.16 336 LYS A C 1
ATOM 2581 O O . LYS A 1 336 ? -13.595 -6.553 49.405 1.00 39.16 336 LYS A O 1
ATOM 2586 N N . ASP A 1 337 ? -12.279 -8.220 48.736 1.00 40.59 337 ASP A N 1
ATOM 2587 C CA . ASP A 1 337 ? -12.311 -8.886 50.040 1.00 40.59 337 ASP A CA 1
ATOM 2588 C C . ASP A 1 337 ? -11.510 -8.066 51.073 1.00 40.59 337 ASP A C 1
ATOM 2590 O O . ASP A 1 337 ? -11.830 -8.059 52.260 1.00 40.59 337 ASP A O 1
ATOM 2594 N N . ALA A 1 338 ? -10.599 -7.202 50.600 1.00 37.44 338 ALA A N 1
ATOM 2595 C CA . ALA A 1 338 ? -10.020 -6.089 51.360 1.00 37.44 338 ALA A CA 1
ATOM 2596 C C . ALA A 1 338 ? -10.900 -4.807 51.425 1.00 37.44 338 ALA A C 1
ATOM 2598 O O . ALA A 1 338 ? -10.663 -3.936 52.262 1.00 37.44 338 ALA A O 1
ATOM 2599 N N . ILE A 1 339 ? -11.918 -4.654 50.565 1.00 36.31 339 ILE A N 1
ATOM 2600 C CA . ILE A 1 339 ? -12.789 -3.461 50.419 1.00 36.31 339 ILE A CA 1
ATOM 2601 C C . ILE A 1 339 ? -14.274 -3.887 50.428 1.00 36.31 339 ILE A C 1
ATOM 2603 O O . ILE A 1 339 ? -15.055 -3.630 49.511 1.00 36.31 339 ILE A O 1
ATOM 2607 N N . HIS A 1 340 ? -14.652 -4.551 51.517 1.00 34.38 340 HIS A N 1
ATOM 2608 C CA . HIS A 1 340 ? -15.810 -5.446 51.671 1.00 34.38 340 HIS A CA 1
ATOM 2609 C C . HIS A 1 340 ? -17.224 -4.798 51.645 1.00 34.38 340 HIS A C 1
ATOM 2611 O O . HIS A 1 340 ? -18.150 -5.315 52.266 1.00 34.38 340 HIS A O 1
ATOM 2617 N N . ARG A 1 341 ? -17.412 -3.617 51.030 1.00 34.44 341 ARG A N 1
ATOM 2618 C CA . ARG A 1 341 ? -18.657 -2.813 51.117 1.00 34.44 341 ARG A CA 1
ATOM 2619 C C . ARG A 1 341 ? -18.922 -1.957 49.869 1.00 34.44 341 ARG A C 1
ATOM 2621 O O . ARG A 1 341 ? -18.509 -0.793 49.818 1.00 34.44 341 ARG A O 1
ATOM 2628 N N . MET A 1 342 ? -19.637 -2.501 48.882 1.00 35.19 342 MET A N 1
ATOM 2629 C CA . MET A 1 342 ? -20.259 -1.695 47.821 1.00 35.19 342 MET A CA 1
ATOM 2630 C C . MET A 1 342 ? -21.459 -2.432 47.207 1.00 35.19 342 MET A C 1
ATOM 2632 O O . MET A 1 342 ? -21.291 -3.435 46.519 1.00 35.19 342 MET A O 1
ATOM 2636 N N . GLU A 1 343 ? -22.664 -1.951 47.512 1.00 33.75 343 GLU A N 1
ATOM 2637 C CA . GLU A 1 343 ? -23.936 -2.554 47.101 1.00 33.75 343 GLU A CA 1
ATOM 2638 C C . GLU A 1 343 ? -24.235 -2.312 45.611 1.00 33.75 343 GLU A C 1
ATOM 2640 O O . GLU A 1 343 ? -23.858 -1.289 45.033 1.00 33.75 343 GLU A O 1
ATOM 2645 N N . LEU A 1 344 ? -24.928 -3.267 44.986 1.00 36.59 344 LEU A N 1
ATOM 2646 C CA . LEU A 1 344 ? -25.423 -3.152 43.614 1.00 36.59 344 LEU A CA 1
ATOM 2647 C C . LEU A 1 344 ? -26.703 -2.308 43.603 1.00 36.59 344 LEU A C 1
ATOM 2649 O O . LEU A 1 344 ? -27.697 -2.684 44.216 1.00 36.59 344 LEU A O 1
ATOM 2653 N N . VAL A 1 345 ? -26.682 -1.184 42.883 1.00 38.50 345 VAL A N 1
ATOM 2654 C CA . VAL A 1 345 ? -27.856 -0.317 42.699 1.00 38.50 345 VAL A CA 1
ATOM 2655 C C . VAL A 1 345 ? -28.424 -0.520 41.297 1.00 38.50 345 VAL A C 1
ATOM 2657 O O . VAL A 1 345 ? -27.965 0.120 40.342 1.00 38.50 345 VAL A O 1
ATOM 2660 N N . ASP A 1 346 ? -29.419 -1.399 41.184 1.00 40.53 346 ASP A N 1
ATOM 2661 C CA . ASP A 1 346 ? -30.281 -1.494 40.002 1.00 40.53 346 ASP A CA 1
ATOM 2662 C C . ASP A 1 346 ? -31.044 -0.174 39.794 1.00 40.53 346 ASP A C 1
ATOM 2664 O O . ASP A 1 346 ? -31.482 0.468 40.751 1.00 40.53 346 ASP A O 1
ATOM 2668 N N . GLY A 1 347 ? -31.201 0.251 38.540 1.00 46.28 347 GLY A N 1
ATOM 2669 C CA . GLY A 1 347 ? -31.968 1.447 38.199 1.00 46.28 347 GLY A CA 1
ATOM 2670 C C . GLY A 1 347 ? -31.917 1.787 36.711 1.00 46.28 347 GLY A C 1
ATOM 2671 O O . GLY A 1 347 ? -30.847 1.764 36.104 1.00 46.28 347 GLY A O 1
ATOM 2672 N N . ASP A 1 348 ? -33.074 2.144 36.153 1.00 56.22 348 ASP A N 1
ATOM 2673 C CA . ASP A 1 348 ? -33.260 2.454 34.725 1.00 56.22 348 ASP A CA 1
ATOM 2674 C C . ASP A 1 348 ? -32.873 3.902 34.346 1.00 56.22 348 ASP A C 1
ATOM 2676 O O . ASP A 1 348 ? -32.979 4.299 33.185 1.00 56.22 348 ASP A O 1
ATOM 2680 N N . GLU A 1 349 ? -32.422 4.714 35.309 1.00 57.28 349 GLU A N 1
ATOM 2681 C CA . GLU A 1 349 ? -32.109 6.133 35.106 1.00 57.28 349 GLU A CA 1
ATOM 2682 C C . GLU A 1 349 ? -30.601 6.421 34.998 1.00 57.28 349 GLU A C 1
ATOM 2684 O O . GLU A 1 349 ? -29.787 6.005 35.827 1.00 57.28 349 GLU A O 1
ATOM 2689 N N . GLY A 1 350 ? -30.237 7.236 34.002 1.00 74.44 350 GLY A N 1
ATOM 2690 C CA . GLY A 1 350 ? -28.903 7.820 33.851 1.00 74.44 350 GLY A CA 1
ATOM 2691 C C . GLY A 1 350 ? -28.117 7.304 32.644 1.00 74.44 350 GLY A C 1
ATOM 2692 O O . GLY A 1 350 ? -28.669 6.947 31.606 1.00 74.44 350 GLY A O 1
ATOM 2693 N N . CYS A 1 351 ? -26.790 7.337 32.758 1.00 78.44 351 CYS A N 1
ATOM 2694 C CA . CYS A 1 351 ? -25.853 6.823 31.761 1.00 78.44 351 CYS A CA 1
ATOM 2695 C C . CYS A 1 351 ? -24.908 5.807 32.410 1.00 78.44 351 CYS A C 1
ATOM 2697 O O . CYS A 1 351 ? -24.707 5.809 33.623 1.00 78.44 351 CYS A O 1
ATOM 2699 N N . MET A 1 352 ? -24.295 4.959 31.587 1.00 80.56 352 MET A N 1
ATOM 2700 C CA . MET A 1 352 ? -23.277 4.002 32.007 1.00 80.56 352 MET A CA 1
ATOM 2701 C C . MET A 1 352 ? -22.172 3.955 30.955 1.00 80.56 352 MET A C 1
ATOM 2703 O O . MET A 1 352 ? -22.455 3.784 29.769 1.00 80.56 352 MET A O 1
ATOM 2707 N N . CYS A 1 353 ? -20.915 4.101 31.367 1.00 81.56 353 CYS A N 1
ATOM 2708 C CA . CYS A 1 353 ? -19.781 3.806 30.500 1.00 81.56 353 CYS A CA 1
ATOM 2709 C C . CYS A 1 353 ? -19.650 2.283 30.340 1.00 81.56 353 CYS A C 1
ATOM 2711 O O . CYS A 1 353 ? -19.734 1.531 31.318 1.00 81.56 353 CYS A O 1
ATOM 2713 N N . VAL A 1 354 ? -19.447 1.829 29.106 1.00 84.88 354 VAL A N 1
ATOM 2714 C CA . VAL A 1 354 ? -19.435 0.411 28.734 1.00 84.88 354 VAL A CA 1
ATOM 2715 C C . VAL A 1 354 ? -18.076 0.055 28.143 1.00 84.88 354 VAL A C 1
ATOM 2717 O O . VAL A 1 354 ? -17.633 0.676 27.178 1.00 84.88 354 VAL A O 1
ATOM 2720 N N . ASN A 1 355 ? -17.434 -0.971 28.696 1.00 86.00 355 ASN A N 1
ATOM 2721 C CA . ASN A 1 355 ? -16.269 -1.597 28.094 1.00 86.00 355 ASN A CA 1
ATOM 2722 C C . ASN A 1 355 ? -16.750 -2.623 27.061 1.00 86.00 355 ASN A C 1
ATOM 2724 O O . ASN A 1 355 ? -17.306 -3.661 27.409 1.00 86.00 355 ASN A O 1
ATOM 2728 N N . MET A 1 356 ? -16.563 -2.326 25.777 1.00 89.12 356 MET A N 1
ATOM 2729 C CA . MET A 1 356 ? -17.100 -3.160 24.701 1.00 89.12 356 MET A CA 1
ATOM 2730 C C . MET A 1 356 ? -16.466 -4.554 24.628 1.00 89.12 356 MET A C 1
ATOM 2732 O O . MET A 1 356 ? -17.142 -5.498 24.227 1.00 89.12 356 MET A O 1
ATOM 2736 N N . GLU A 1 357 ? -15.177 -4.673 24.964 1.00 86.88 357 GLU A N 1
ATOM 2737 C CA . GLU A 1 357 ? -14.334 -5.833 24.630 1.00 86.88 357 GLU A CA 1
ATOM 2738 C C . GLU A 1 357 ? -14.427 -6.251 23.149 1.00 86.88 357 GLU A C 1
ATOM 2740 O O . GLU A 1 357 ? -14.436 -7.424 22.779 1.00 86.88 357 GLU A O 1
ATOM 2745 N N . TRP A 1 358 ? -14.460 -5.247 22.267 1.00 88.56 358 TRP A N 1
ATOM 2746 C CA . TRP A 1 358 ? -14.647 -5.397 20.819 1.00 88.56 358 TRP A CA 1
ATOM 2747 C C . TRP A 1 358 ? -13.545 -6.180 20.080 1.00 88.56 358 TRP A C 1
ATOM 2749 O O . TRP A 1 358 ? -13.686 -6.442 18.890 1.00 88.56 358 TRP A O 1
ATOM 2759 N N . GLY A 1 359 ? -12.461 -6.576 20.761 1.00 85.25 359 GLY A N 1
ATOM 2760 C CA . GLY A 1 359 ? -11.389 -7.399 20.186 1.00 85.25 359 GLY A CA 1
ATOM 2761 C C . GLY A 1 359 ? -11.803 -8.849 19.909 1.00 85.25 359 GLY A C 1
ATOM 2762 O O . GLY A 1 359 ? -11.145 -9.521 19.119 1.00 85.25 359 GLY A O 1
ATOM 2763 N N . ALA A 1 360 ? -12.903 -9.303 20.519 1.00 85.00 360 ALA A N 1
ATOM 2764 C CA . ALA A 1 360 ? -13.550 -10.585 20.236 1.00 85.00 360 ALA A CA 1
ATOM 2765 C C . ALA A 1 360 ? -14.559 -10.517 19.067 1.00 85.00 360 ALA A C 1
ATOM 2767 O O . ALA A 1 360 ? -15.230 -11.499 18.762 1.00 85.00 360 ALA A O 1
ATOM 2768 N N . PHE A 1 361 ? -14.722 -9.361 18.408 1.00 88.56 361 PHE A N 1
ATOM 2769 C CA . PHE A 1 361 ? -15.609 -9.255 17.249 1.00 88.56 361 PHE A CA 1
ATOM 2770 C C . PHE A 1 361 ? -15.094 -10.125 16.095 1.00 88.56 361 PHE A C 1
ATOM 2772 O O . PHE A 1 361 ? -13.990 -9.908 15.593 1.00 88.56 361 PHE A O 1
ATOM 2779 N N . GLY A 1 362 ? -15.915 -11.086 15.668 1.00 86.88 362 GLY A N 1
ATOM 2780 C CA . GLY A 1 362 ? -15.556 -12.087 14.665 1.00 86.88 362 GLY A CA 1
ATOM 2781 C C . GLY A 1 362 ? -15.167 -13.452 15.242 1.00 86.88 362 GLY A C 1
ATOM 2782 O O . GLY A 1 362 ? -15.075 -14.392 14.463 1.00 86.88 362 GLY A O 1
ATOM 2783 N N . ASP A 1 363 ? -15.019 -13.599 16.566 1.00 85.69 363 ASP A N 1
ATOM 2784 C CA . ASP A 1 363 ? -14.783 -14.901 17.223 1.00 85.69 363 ASP A CA 1
ATOM 2785 C C . ASP A 1 363 ? -15.972 -15.879 17.028 1.00 85.69 363 ASP A C 1
ATOM 2787 O O . ASP A 1 363 ? -15.835 -17.085 17.210 1.00 85.69 363 ASP A O 1
ATOM 2791 N N . ASP A 1 364 ? -17.146 -15.367 16.637 1.00 85.94 364 ASP A N 1
ATOM 2792 C CA . ASP A 1 364 ? -18.341 -16.122 16.240 1.00 85.94 364 ASP A CA 1
ATOM 2793 C C . ASP A 1 364 ? -18.479 -16.338 14.714 1.00 85.94 364 ASP A C 1
ATOM 2795 O O . ASP A 1 364 ? -19.546 -16.721 14.239 1.00 85.94 364 ASP A O 1
ATOM 2799 N N . GLY A 1 365 ? -17.414 -16.101 13.936 1.00 86.38 365 GLY A N 1
ATOM 2800 C CA . GLY A 1 365 ? -17.371 -16.288 12.474 1.00 86.38 365 GLY A CA 1
ATOM 2801 C C . GLY A 1 365 ? -17.936 -15.118 11.655 1.00 86.38 365 GLY A C 1
ATOM 2802 O O . GLY A 1 365 ? -17.787 -15.075 10.436 1.00 86.38 365 GLY A O 1
ATOM 2803 N N . GLU A 1 366 ? -18.518 -14.105 12.307 1.00 86.62 366 GLU A N 1
ATOM 2804 C CA . GLU A 1 366 ? -19.140 -12.921 11.677 1.00 86.62 366 GLU A CA 1
ATOM 2805 C C . GLU A 1 366 ? -18.189 -12.086 10.793 1.00 86.62 366 GLU A C 1
ATOM 2807 O O . GLU A 1 366 ? -18.642 -11.213 10.047 1.00 86.62 366 GLU A O 1
ATOM 2812 N N . LEU A 1 367 ? -16.873 -12.334 10.849 1.00 89.38 367 LEU A N 1
ATOM 2813 C CA . LEU A 1 367 ? -15.868 -11.672 10.011 1.00 89.38 367 LEU A CA 1
ATOM 2814 C C . LEU A 1 367 ? -15.153 -12.591 9.005 1.00 89.38 367 LEU A C 1
ATOM 2816 O O . LEU A 1 367 ? -14.264 -12.107 8.300 1.00 89.38 367 LEU A O 1
ATOM 2820 N N . ASP A 1 368 ? -15.532 -13.866 8.884 1.00 88.19 368 ASP A N 1
ATOM 2821 C CA . ASP A 1 368 ? -14.811 -14.844 8.052 1.00 88.19 368 ASP A CA 1
ATOM 2822 C C . ASP A 1 368 ? -14.776 -14.474 6.562 1.00 88.19 368 ASP A C 1
ATOM 2824 O O . ASP A 1 368 ? -13.737 -14.630 5.918 1.00 88.19 368 ASP A O 1
ATOM 2828 N N . ASP A 1 369 ? -15.848 -13.864 6.043 1.00 89.88 369 ASP A N 1
ATOM 2829 C CA . ASP A 1 369 ? -15.926 -13.307 4.678 1.00 89.88 369 ASP A CA 1
ATOM 2830 C C . ASP A 1 369 ? -14.830 -12.262 4.386 1.00 89.88 369 ASP A C 1
ATOM 2832 O O . ASP A 1 369 ? -14.472 -12.006 3.234 1.00 89.88 369 ASP A O 1
ATOM 2836 N N . PHE A 1 370 ? -14.313 -11.619 5.437 1.00 87.75 370 PHE A N 1
ATOM 2837 C CA . PHE A 1 370 ? -13.260 -10.610 5.369 1.00 87.75 370 PHE A CA 1
ATOM 2838 C C . PHE A 1 370 ? -11.890 -11.163 5.770 1.00 87.75 370 PHE A C 1
ATOM 2840 O O . PHE A 1 370 ? -10.913 -10.415 5.699 1.00 87.75 370 PHE A O 1
ATOM 2847 N N . CYS A 1 371 ? -11.788 -12.425 6.199 1.00 85.62 371 CYS A N 1
ATOM 2848 C CA . CYS A 1 371 ? -10.550 -13.077 6.619 1.00 85.62 371 CYS A CA 1
ATOM 2849 C C . CYS A 1 371 ? -9.815 -13.713 5.428 1.00 85.62 371 CYS A C 1
ATOM 2851 O O . CYS A 1 371 ? -10.318 -14.608 4.746 1.00 85.62 371 CYS A O 1
ATOM 2853 N N . THR A 1 372 ? -8.575 -13.279 5.212 1.00 86.62 372 THR A N 1
ATOM 2854 C CA . THR A 1 372 ? -7.657 -13.849 4.217 1.00 86.62 372 THR A CA 1
ATOM 2855 C C . THR A 1 372 ? -6.891 -15.040 4.793 1.00 86.62 372 THR A C 1
ATOM 2857 O O . THR A 1 372 ? -6.823 -15.219 6.011 1.00 86.62 372 THR A O 1
ATOM 2860 N N . ASP A 1 373 ? -6.227 -15.818 3.937 1.00 82.88 373 ASP A N 1
ATOM 2861 C CA . ASP A 1 373 ? -5.344 -16.907 4.381 1.00 82.88 373 ASP A CA 1
ATOM 2862 C C . ASP A 1 373 ? -4.189 -16.406 5.266 1.00 82.88 373 ASP A C 1
ATOM 2864 O O . ASP A 1 373 ? -3.733 -17.116 6.156 1.00 82.88 373 ASP A O 1
ATOM 2868 N N . PHE A 1 374 ? -3.766 -15.146 5.101 1.00 81.75 374 PHE A N 1
ATOM 2869 C CA . PHE A 1 374 ? -2.776 -14.506 5.973 1.00 81.75 374 PHE A CA 1
ATOM 2870 C C . PHE A 1 374 ? -3.319 -14.175 7.368 1.00 81.75 374 PHE A C 1
ATOM 2872 O O . PHE A 1 374 ? -2.540 -14.091 8.317 1.00 81.75 374 PHE A O 1
ATOM 2879 N N . ASP A 1 375 ? -4.634 -13.968 7.505 1.00 80.69 375 ASP A N 1
ATOM 2880 C CA . ASP A 1 375 ? -5.275 -13.816 8.812 1.00 80.69 375 ASP A CA 1
ATOM 2881 C C . ASP A 1 375 ? -5.351 -15.175 9.515 1.00 80.69 375 ASP A C 1
ATOM 2883 O O . ASP A 1 375 ? -4.846 -15.292 10.632 1.00 80.69 375 ASP A O 1
ATOM 2887 N N . ARG A 1 376 ? -5.865 -16.205 8.821 1.00 82.38 376 ARG A N 1
ATOM 2888 C CA . ARG A 1 376 ? -5.935 -17.595 9.315 1.00 82.38 376 ARG A CA 1
ATOM 2889 C C . ARG A 1 376 ? -4.569 -18.117 9.761 1.00 82.38 376 ARG A C 1
ATOM 2891 O O . ARG A 1 376 ? -4.408 -18.518 10.907 1.00 82.38 376 ARG A O 1
ATOM 2898 N N . ALA A 1 377 ? -3.546 -17.982 8.917 1.00 77.69 377 ALA A N 1
ATOM 2899 C CA . ALA A 1 377 ? -2.190 -18.427 9.234 1.00 77.69 377 ALA A CA 1
ATOM 2900 C C . ALA A 1 377 ? -1.556 -17.695 10.436 1.00 77.69 377 ALA A C 1
ATOM 2902 O O . ALA A 1 377 ? -0.596 -18.201 11.018 1.00 77.69 377 ALA A O 1
ATOM 2903 N N . VAL A 1 378 ? -2.036 -16.503 10.817 1.00 73.81 378 VAL A N 1
ATOM 2904 C CA . VAL A 1 378 ? -1.577 -15.820 12.039 1.00 73.81 378 VAL A CA 1
ATOM 2905 C C . VAL A 1 378 ? -2.361 -16.248 13.268 1.00 73.81 378 VAL A C 1
ATOM 2907 O O . VAL A 1 378 ? -1.742 -16.368 14.324 1.00 73.81 378 VAL A O 1
ATOM 2910 N N . ASP A 1 379 ? -3.655 -16.516 13.126 1.00 74.38 379 ASP A N 1
ATOM 2911 C CA . ASP A 1 379 ? -4.501 -17.050 14.194 1.00 74.38 379 ASP A CA 1
ATOM 2912 C C . ASP A 1 379 ? -4.082 -18.472 14.610 1.00 74.38 379 ASP A C 1
ATOM 2914 O O . ASP A 1 379 ? -3.774 -18.700 15.779 1.00 74.38 379 ASP A O 1
ATOM 2918 N N . GLU A 1 380 ? -3.910 -19.386 13.646 1.00 78.94 380 GLU A N 1
ATOM 2919 C CA . GLU A 1 380 ? -3.402 -20.758 13.852 1.00 78.94 380 GLU A CA 1
ATOM 2920 C C . GLU A 1 380 ? -2.052 -20.799 14.586 1.00 78.94 380 GLU A C 1
ATOM 2922 O O . GLU A 1 380 ? -1.743 -21.734 15.319 1.00 78.94 380 GLU A O 1
ATOM 2927 N N . ASN A 1 381 ? -1.227 -19.774 14.366 1.00 70.25 381 ASN A N 1
ATOM 2928 C CA . ASN A 1 381 ? 0.105 -19.639 14.946 1.00 70.25 381 ASN A CA 1
ATOM 2929 C C . ASN A 1 381 ? 0.133 -18.728 16.190 1.00 70.25 381 ASN A C 1
ATOM 2931 O O . ASN A 1 381 ? 1.220 -18.433 16.709 1.00 70.25 381 ASN A O 1
ATOM 2935 N N . SER A 1 382 ? -1.021 -18.229 16.636 1.00 68.31 382 SER A N 1
ATOM 2936 C CA . SER A 1 382 ? -1.159 -17.351 17.797 1.00 68.31 382 SER A CA 1
ATOM 2937 C C . SER A 1 382 ? -1.066 -18.131 19.115 1.00 68.31 382 SER A C 1
ATOM 2939 O O . SER A 1 382 ? -0.906 -19.349 19.146 1.00 68.31 382 SER A O 1
ATOM 2941 N N . THR A 1 383 ? -1.137 -17.411 20.234 1.00 66.44 383 THR A N 1
ATOM 2942 C CA . THR A 1 383 ? -1.194 -18.026 21.566 1.00 66.44 383 THR A CA 1
ATOM 2943 C C . THR A 1 383 ? -2.561 -18.659 21.852 1.00 66.44 383 THR A C 1
ATOM 2945 O O . THR A 1 383 ? -2.620 -19.592 22.654 1.00 66.44 383 THR A O 1
ATOM 2948 N N . ASN A 1 384 ? -3.625 -18.156 21.207 1.00 64.44 384 ASN A N 1
ATOM 2949 C CA . ASN A 1 384 ? -5.030 -18.452 21.490 1.00 64.44 384 ASN A CA 1
ATOM 2950 C C . ASN A 1 384 ? -5.841 -18.596 20.175 1.00 64.44 384 ASN A C 1
ATOM 2952 O O . ASN A 1 384 ? -6.651 -17.721 19.878 1.00 64.44 384 ASN A O 1
ATOM 2956 N N . PRO A 1 385 ? -5.635 -19.659 19.372 1.00 73.38 385 PRO A N 1
ATOM 2957 C CA . PRO A 1 385 ? -6.327 -19.818 18.089 1.00 73.38 385 PRO A CA 1
ATOM 2958 C C . PRO A 1 385 ? -7.856 -19.740 18.221 1.00 73.38 385 PRO A C 1
ATOM 2960 O O . PRO A 1 385 ? -8.435 -20.344 19.129 1.00 73.38 385 PRO A O 1
ATOM 2963 N N . GLY A 1 386 ? -8.504 -19.000 17.321 1.00 67.38 386 GLY A N 1
ATOM 2964 C CA . GLY A 1 386 ? -9.953 -18.796 17.297 1.00 67.38 386 GLY A CA 1
ATOM 2965 C C . GLY A 1 386 ? -10.512 -17.915 18.423 1.00 67.38 386 GLY A C 1
ATOM 2966 O O . GLY A 1 386 ? -11.724 -17.911 18.628 1.00 67.38 386 GLY A O 1
ATOM 2967 N N . LYS A 1 387 ? -9.668 -17.198 19.183 1.00 63.19 387 LYS A N 1
ATOM 2968 C CA . LYS A 1 387 ? -10.096 -16.285 20.259 1.00 63.19 387 LYS A CA 1
ATOM 2969 C C . LYS A 1 387 ? -9.308 -14.985 20.255 1.00 63.19 387 LYS A C 1
ATOM 2971 O O . LYS A 1 387 ? -8.094 -14.998 20.432 1.00 63.19 387 LYS A O 1
ATOM 2976 N N . GLN A 1 388 ? -10.034 -13.871 20.218 1.00 60.62 388 GLN A N 1
ATOM 2977 C CA . GLN A 1 388 ? -9.528 -12.524 19.987 1.00 60.62 388 GLN A CA 1
ATOM 2978 C C . GLN A 1 388 ? -8.742 -12.433 18.677 1.00 60.62 388 GLN A C 1
ATOM 2980 O O . GLN A 1 388 ? -7.614 -12.906 18.560 1.00 60.62 388 GLN A O 1
ATOM 2985 N N . SER A 1 389 ? -9.281 -11.686 17.712 1.00 51.84 389 SER A N 1
ATOM 2986 C CA . SER A 1 389 ? -8.558 -11.268 16.503 1.00 51.84 389 SER A CA 1
ATOM 2987 C C . SER A 1 389 ? -7.440 -10.239 16.807 1.00 51.84 389 SER A C 1
ATOM 2989 O O . SER A 1 389 ? -7.278 -9.258 16.077 1.00 51.84 389 SER A O 1
ATOM 2991 N N . ASP A 1 390 ? -6.621 -10.466 17.845 1.00 45.44 390 ASP A N 1
ATOM 2992 C CA . ASP A 1 390 ? -5.386 -9.732 18.159 1.00 45.44 390 ASP A CA 1
ATOM 2993 C C . ASP A 1 390 ? -4.279 -10.145 17.171 1.00 45.44 390 ASP A C 1
ATOM 2995 O O . ASP A 1 390 ? -3.274 -10.800 17.469 1.00 45.44 390 ASP A O 1
ATOM 2999 N N . ARG A 1 391 ? -4.546 -9.812 15.905 1.00 51.06 391 ARG A N 1
ATOM 3000 C CA . ARG A 1 391 ? -3.754 -10.149 14.727 1.00 51.06 391 ARG A CA 1
ATOM 3001 C C . ARG A 1 391 ? -2.420 -9.429 14.824 1.00 51.06 391 ARG A C 1
ATOM 3003 O O . ARG A 1 391 ? -2.280 -8.293 14.372 1.00 51.06 391 ARG A O 1
ATOM 3010 N N . LEU A 1 392 ? -1.424 -10.117 15.383 1.00 49.06 392 LEU A N 1
ATOM 3011 C CA . LEU A 1 392 ? -0.035 -9.669 15.461 1.00 49.06 392 LEU A CA 1
ATOM 3012 C C . LEU A 1 392 ? 0.464 -9.258 14.066 1.00 49.06 392 LEU A C 1
ATOM 3014 O O . LEU A 1 392 ? 0.948 -10.088 13.292 1.00 49.06 392 LEU A O 1
ATOM 3018 N N . ALA A 1 393 ? 0.372 -7.962 13.752 1.00 54.66 393 ALA A N 1
ATOM 3019 C CA . ALA A 1 393 ? 0.592 -7.428 12.406 1.00 54.66 393 ALA A CA 1
ATOM 3020 C C . ALA A 1 393 ? 1.978 -7.791 11.843 1.00 54.66 393 ALA A C 1
ATOM 3022 O O . ALA A 1 393 ? 2.131 -8.018 10.645 1.00 54.66 393 ALA A O 1
ATOM 3023 N N . LEU A 1 394 ? 2.980 -7.940 12.715 1.00 51.75 394 LEU A N 1
ATOM 3024 C CA . LEU A 1 394 ? 4.326 -8.394 12.355 1.00 51.75 394 LEU A CA 1
ATOM 3025 C C . LEU A 1 394 ? 4.362 -9.842 11.833 1.00 51.75 394 LEU A C 1
ATOM 3027 O O . LEU A 1 394 ? 5.140 -10.135 10.927 1.00 51.75 394 LEU A O 1
ATOM 3031 N N . ARG A 1 395 ? 3.519 -10.749 12.352 1.00 56.94 395 ARG A N 1
ATOM 3032 C CA . ARG A 1 395 ? 3.413 -12.130 11.843 1.00 56.94 395 ARG A CA 1
ATOM 3033 C C . ARG A 1 395 ? 2.664 -12.166 10.510 1.00 56.94 395 ARG A C 1
ATOM 3035 O O . ARG A 1 395 ? 3.078 -12.921 9.633 1.00 56.94 395 ARG A O 1
ATOM 3042 N N . GLN A 1 396 ? 1.655 -11.305 10.324 1.00 59.44 396 GLN A N 1
ATOM 3043 C CA . GLN A 1 396 ? 0.939 -11.174 9.046 1.00 59.44 396 GLN A CA 1
ATOM 3044 C C . GLN A 1 396 ? 1.883 -10.676 7.956 1.00 59.44 396 GLN A C 1
ATOM 3046 O O . GLN A 1 396 ? 2.049 -11.335 6.933 1.00 59.44 396 GLN A O 1
ATOM 3051 N N . VAL A 1 397 ? 2.582 -9.567 8.225 1.00 66.81 397 VAL A N 1
ATOM 3052 C CA . VAL A 1 397 ? 3.623 -9.034 7.343 1.00 66.81 397 VAL A CA 1
ATOM 3053 C C . VAL A 1 397 ? 4.657 -10.121 7.042 1.00 66.81 397 VAL A C 1
ATOM 3055 O O . VAL A 1 397 ? 4.875 -10.414 5.874 1.00 66.81 397 VAL A O 1
ATOM 3058 N N . ARG A 1 398 ? 5.229 -10.806 8.045 1.00 65.81 398 ARG A N 1
ATOM 3059 C CA . ARG A 1 398 ? 6.219 -11.874 7.802 1.00 65.81 398 ARG A CA 1
ATOM 3060 C C . ARG A 1 398 ? 5.690 -12.994 6.893 1.00 65.81 398 ARG A C 1
ATOM 3062 O O . ARG A 1 398 ? 6.417 -13.404 5.996 1.00 65.81 398 ARG A O 1
ATOM 3069 N N . SER A 1 399 ? 4.452 -13.454 7.091 1.00 64.44 399 SER A N 1
ATOM 3070 C CA . SER A 1 399 ? 3.826 -14.495 6.257 1.00 64.44 399 SER A CA 1
ATOM 3071 C C . SER A 1 399 ? 3.654 -14.045 4.800 1.00 64.44 399 SER A C 1
ATOM 3073 O O . SER A 1 399 ? 4.020 -14.773 3.874 1.00 64.44 399 SER A O 1
ATOM 3075 N N . ILE A 1 400 ? 3.187 -12.808 4.589 1.00 69.19 400 ILE A N 1
ATOM 3076 C CA . ILE A 1 400 ? 3.044 -12.206 3.256 1.00 69.19 400 ILE A CA 1
ATOM 3077 C C . ILE A 1 400 ? 4.420 -12.054 2.582 1.00 69.19 400 ILE A C 1
ATOM 3079 O O . ILE A 1 400 ? 4.584 -12.425 1.424 1.00 69.19 400 ILE A O 1
ATOM 3083 N N . LEU A 1 401 ? 5.439 -11.570 3.302 1.00 69.88 401 LEU A N 1
ATOM 3084 C CA . LEU A 1 401 ? 6.801 -11.406 2.773 1.00 69.88 401 LEU A CA 1
ATOM 3085 C C . LEU A 1 401 ? 7.463 -12.746 2.405 1.00 69.88 401 LEU A C 1
ATOM 3087 O O . LEU A 1 401 ? 8.169 -12.818 1.400 1.00 69.88 401 LEU A O 1
ATOM 3091 N N . GLN A 1 402 ? 7.203 -13.809 3.173 1.00 70.62 402 GLN A N 1
ATOM 3092 C CA . GLN A 1 402 ? 7.649 -15.168 2.846 1.00 70.62 402 GLN A CA 1
ATOM 3093 C C . GLN A 1 402 ? 6.952 -15.704 1.586 1.00 70.62 402 GLN A C 1
ATOM 3095 O O . GLN A 1 402 ? 7.632 -16.209 0.694 1.00 70.62 402 GLN A O 1
ATOM 3100 N N . HIS A 1 403 ? 5.632 -15.523 1.457 1.00 67.94 403 HIS A N 1
ATOM 3101 C CA . HIS A 1 403 ? 4.881 -15.879 0.242 1.00 67.94 403 HIS A CA 1
ATOM 3102 C C . HIS A 1 403 ? 5.335 -15.110 -1.005 1.00 67.94 403 HIS A C 1
ATOM 3104 O O . HIS A 1 403 ? 5.279 -15.636 -2.114 1.00 67.94 403 HIS A O 1
ATOM 3110 N N . LEU A 1 404 ? 5.820 -13.881 -0.831 1.00 70.50 404 LEU A N 1
ATOM 3111 C CA . LEU A 1 404 ? 6.363 -13.050 -1.904 1.00 70.50 404 LEU A CA 1
ATOM 3112 C C . LEU A 1 404 ? 7.837 -13.360 -2.248 1.00 70.50 404 LEU A C 1
ATOM 3114 O O . LEU A 1 404 ? 8.417 -12.683 -3.094 1.00 70.50 404 LEU A O 1
ATOM 3118 N N . GLY A 1 405 ? 8.441 -14.385 -1.631 1.00 63.50 405 GLY A N 1
ATOM 3119 C CA . GLY A 1 405 ? 9.762 -14.905 -2.006 1.00 63.50 405 GLY A CA 1
ATOM 3120 C C . GLY A 1 405 ? 10.965 -14.133 -1.454 1.00 63.50 405 GLY A C 1
ATOM 3121 O O . GLY A 1 405 ? 12.071 -14.280 -1.975 1.00 63.50 405 GLY A O 1
ATOM 3122 N N . LEU A 1 406 ? 10.785 -13.317 -0.410 1.00 62.53 406 LEU A N 1
ATOM 3123 C CA . LEU A 1 406 ? 11.841 -12.456 0.130 1.00 62.53 406 LEU A CA 1
ATOM 3124 C C . LEU A 1 406 ? 12.840 -13.219 1.021 1.00 62.53 406 LEU A C 1
ATOM 3126 O O . LEU A 1 406 ? 12.676 -13.302 2.238 1.00 62.53 406 LEU A O 1
ATOM 3130 N N . THR A 1 407 ? 13.898 -13.761 0.411 1.00 55.41 407 THR A N 1
ATOM 3131 C CA . THR A 1 407 ? 14.983 -14.511 1.089 1.00 55.41 407 THR A CA 1
ATOM 3132 C C . THR A 1 407 ? 16.325 -13.770 1.144 1.00 55.41 407 THR A C 1
ATOM 3134 O O . THR A 1 407 ? 17.276 -14.253 1.755 1.00 55.41 407 THR A O 1
ATOM 3137 N N . SER A 1 408 ? 16.418 -12.588 0.530 1.00 53.41 408 SER A N 1
ATOM 3138 C CA . SER A 1 408 ? 17.593 -11.705 0.534 1.00 53.41 408 SER A CA 1
ATOM 3139 C C . SER A 1 408 ? 17.138 -10.241 0.547 1.00 53.41 408 SER A C 1
ATOM 3141 O O . SER A 1 408 ? 15.967 -9.969 0.299 1.00 53.41 408 SER A O 1
ATOM 3143 N N . SER A 1 409 ? 18.023 -9.306 0.905 1.00 55.31 409 SER A N 1
ATOM 3144 C CA . SER A 1 409 ? 17.669 -7.896 1.126 1.00 55.31 409 SER A CA 1
ATOM 3145 C C . SER A 1 409 ? 18.186 -6.972 0.016 1.00 55.31 409 SER A C 1
ATOM 3147 O O . SER A 1 409 ? 19.274 -6.401 0.126 1.00 55.31 409 SER A O 1
ATOM 3149 N N . THR A 1 410 ? 17.405 -6.796 -1.048 1.00 68.62 410 THR A N 1
ATOM 3150 C CA . THR A 1 410 ? 17.654 -5.813 -2.114 1.00 68.62 410 THR A CA 1
ATOM 3151 C C . THR A 1 410 ? 16.796 -4.545 -1.954 1.00 68.62 410 THR A C 1
ATOM 3153 O O . THR A 1 410 ? 15.895 -4.444 -1.111 1.00 68.62 410 THR A O 1
ATOM 3156 N N . CYS A 1 411 ? 17.065 -3.536 -2.787 1.00 63.53 411 CYS A N 1
ATOM 3157 C CA . CYS A 1 411 ? 16.270 -2.306 -2.827 1.00 63.53 411 CYS A CA 1
ATOM 3158 C C . CYS A 1 411 ? 14.825 -2.534 -3.301 1.00 63.53 411 CYS A C 1
ATOM 3160 O O . CYS A 1 411 ? 13.935 -1.805 -2.862 1.00 63.53 411 CYS A O 1
ATOM 3162 N N . ASP A 1 412 ? 14.580 -3.524 -4.164 1.00 68.06 412 ASP A N 1
ATOM 3163 C CA . ASP A 1 412 ? 13.232 -3.834 -4.653 1.00 68.06 412 ASP A CA 1
ATOM 3164 C C . ASP A 1 412 ? 12.413 -4.557 -3.573 1.00 68.06 412 ASP A C 1
ATOM 3166 O O . ASP A 1 412 ? 11.244 -4.232 -3.357 1.00 68.06 412 ASP A O 1
ATOM 3170 N N . ASP A 1 413 ? 13.061 -5.413 -2.782 1.00 71.62 413 ASP A N 1
ATOM 3171 C CA . ASP A 1 413 ? 12.458 -6.063 -1.611 1.00 71.62 413 ASP A CA 1
ATOM 3172 C C . ASP A 1 413 ? 12.021 -5.029 -0.565 1.00 71.62 413 ASP A C 1
ATOM 3174 O O . ASP A 1 413 ? 10.949 -5.132 0.026 1.00 71.62 413 ASP A O 1
ATOM 3178 N N . SER A 1 414 ? 12.799 -3.955 -0.399 1.00 68.81 414 SER A N 1
ATOM 3179 C CA . SER A 1 414 ? 12.454 -2.835 0.489 1.00 68.81 414 SER A CA 1
ATOM 3180 C C . SER A 1 414 ? 11.208 -2.064 0.021 1.00 68.81 414 SER A C 1
ATOM 3182 O O . SER A 1 414 ? 10.432 -1.569 0.842 1.00 68.81 414 SER A O 1
ATOM 3184 N N . ILE A 1 415 ? 10.987 -1.964 -1.297 1.00 76.00 415 ILE A N 1
ATOM 3185 C CA . ILE A 1 415 ? 9.756 -1.391 -1.867 1.00 76.00 415 ILE A CA 1
ATOM 3186 C C . ILE A 1 415 ? 8.578 -2.326 -1.577 1.00 76.00 415 ILE A C 1
ATOM 3188 O O . ILE A 1 415 ? 7.519 -1.853 -1.162 1.00 76.00 415 ILE A O 1
ATOM 3192 N N . LEU A 1 416 ? 8.780 -3.635 -1.736 1.00 77.88 416 LEU A N 1
ATOM 3193 C CA . LEU A 1 416 ? 7.757 -4.646 -1.502 1.00 77.88 416 LEU A CA 1
ATOM 3194 C C . LEU A 1 416 ? 7.317 -4.716 -0.034 1.00 77.88 416 LEU A C 1
ATOM 3196 O O . LEU A 1 416 ? 6.122 -4.685 0.251 1.00 77.88 416 LEU A O 1
ATOM 3200 N N . VAL A 1 417 ? 8.269 -4.710 0.904 1.00 79.69 417 VAL A N 1
ATOM 3201 C CA . VAL A 1 417 ? 7.999 -4.626 2.350 1.00 79.69 417 VAL A CA 1
ATOM 3202 C C . VAL A 1 417 ? 7.143 -3.402 2.669 1.00 79.69 417 VAL A C 1
ATOM 3204 O O . VAL A 1 417 ? 6.136 -3.510 3.367 1.00 79.69 417 VAL A O 1
ATOM 3207 N N . LYS A 1 418 ? 7.501 -2.233 2.121 1.00 79.75 418 LYS A N 1
ATOM 3208 C CA . LYS A 1 418 ? 6.740 -0.996 2.331 1.00 79.75 418 LYS A CA 1
ATOM 3209 C C . LYS A 1 418 ? 5.319 -1.084 1.765 1.00 79.75 418 LYS A C 1
ATOM 3211 O O . LYS A 1 418 ? 4.388 -0.583 2.394 1.00 79.75 418 LYS A O 1
ATOM 3216 N N . GLU A 1 419 ? 5.150 -1.696 0.596 1.00 85.50 419 GLU A N 1
ATOM 3217 C CA . GLU A 1 419 ? 3.848 -1.896 -0.043 1.00 85.50 419 GLU A CA 1
ATOM 3218 C C . GLU A 1 419 ? 2.940 -2.804 0.803 1.00 85.50 419 GLU A C 1
ATOM 3220 O O . GLU A 1 419 ? 1.830 -2.398 1.150 1.00 85.50 419 GLU A O 1
ATOM 3225 N N . VAL A 1 420 ? 3.445 -3.967 1.230 1.00 86.75 420 VAL A N 1
ATOM 3226 C CA . VAL A 1 420 ? 2.747 -4.912 2.121 1.00 86.75 420 VAL A CA 1
ATOM 3227 C C . VAL A 1 420 ? 2.329 -4.234 3.426 1.00 86.75 420 VAL A C 1
ATOM 3229 O O . VAL A 1 420 ? 1.146 -4.235 3.770 1.00 86.75 420 VAL A O 1
ATOM 3232 N N . CYS A 1 421 ? 3.270 -3.593 4.128 1.00 85.25 421 CYS A N 1
ATOM 3233 C CA . CYS A 1 421 ? 2.989 -2.898 5.386 1.00 85.25 421 CYS A CA 1
ATOM 3234 C C . CYS A 1 421 ? 1.929 -1.798 5.222 1.00 85.25 421 CYS A C 1
ATOM 3236 O O . CYS A 1 421 ? 1.086 -1.638 6.100 1.00 85.25 421 CYS A O 1
ATOM 3238 N N . SER A 1 422 ? 1.940 -1.067 4.101 1.00 88.56 422 SER A N 1
ATOM 3239 C CA . SER A 1 422 ? 0.962 -0.013 3.795 1.00 88.56 422 SER A CA 1
ATOM 3240 C C . SER A 1 422 ? -0.448 -0.560 3.545 1.00 88.56 422 SER A C 1
ATOM 3242 O O . SER A 1 422 ? -1.430 0.066 3.945 1.00 88.56 422 SER A O 1
ATOM 3244 N N . VAL A 1 423 ? -0.576 -1.731 2.910 1.00 91.50 423 VAL A N 1
ATOM 3245 C CA . VAL A 1 423 ? -1.881 -2.378 2.694 1.00 91.50 423 VAL A CA 1
ATOM 3246 C C . VAL A 1 423 ? -2.433 -2.936 4.010 1.00 91.50 423 VAL A C 1
ATOM 3248 O O . VAL A 1 423 ? -3.586 -2.663 4.345 1.00 91.50 423 VAL A O 1
ATOM 3251 N N . VAL A 1 424 ? -1.605 -3.633 4.797 1.00 90.06 424 VAL A N 1
ATOM 3252 C CA . VAL A 1 424 ? -1.998 -4.193 6.105 1.00 90.06 424 VAL A CA 1
ATOM 3253 C C . VAL A 1 424 ? -2.412 -3.088 7.086 1.00 90.06 424 VAL A C 1
ATOM 3255 O O . VAL A 1 424 ? -3.488 -3.166 7.679 1.00 90.06 424 VAL A O 1
ATOM 3258 N N . SER A 1 425 ? -1.616 -2.021 7.230 1.00 90.75 425 SER A N 1
ATOM 3259 C CA . SER A 1 425 ? -1.932 -0.939 8.174 1.00 90.75 425 SER A CA 1
ATOM 3260 C C . SER A 1 425 ? -3.130 -0.092 7.740 1.00 90.75 425 SER A C 1
ATOM 3262 O O . SER A 1 425 ? -3.911 0.331 8.595 1.00 90.75 425 SER A O 1
ATOM 3264 N N . ARG A 1 426 ? -3.339 0.099 6.428 1.00 94.50 426 ARG A N 1
ATOM 3265 C CA . ARG A 1 426 ? -4.558 0.721 5.888 1.00 94.50 426 ARG A CA 1
ATOM 3266 C C . ARG A 1 426 ? -5.798 -0.100 6.234 1.00 94.50 426 ARG A C 1
ATOM 3268 O O . ARG A 1 426 ? -6.741 0.468 6.776 1.00 94.50 426 ARG A O 1
ATOM 3275 N N . ARG A 1 427 ? -5.784 -1.412 5.977 1.00 95.06 427 ARG A N 1
ATOM 3276 C CA . ARG A 1 427 ? -6.899 -2.318 6.303 1.00 95.06 427 ARG A CA 1
ATOM 3277 C C . ARG A 1 427 ? -7.229 -2.277 7.798 1.00 95.06 427 ARG A C 1
ATOM 3279 O O . ARG A 1 427 ? -8.394 -2.134 8.155 1.00 95.06 427 ARG A O 1
ATOM 3286 N N . ALA A 1 428 ? -6.213 -2.322 8.663 1.00 92.88 428 ALA A N 1
ATOM 3287 C CA . ALA A 1 428 ? -6.389 -2.230 10.113 1.00 92.88 428 ALA A CA 1
ATOM 3288 C C . ALA A 1 428 ? -7.023 -0.892 10.552 1.00 92.88 428 ALA A C 1
ATOM 3290 O O . ALA A 1 428 ? -7.967 -0.888 11.342 1.00 92.88 428 ALA A O 1
ATOM 3291 N N . ALA A 1 429 ? -6.565 0.239 10.002 1.00 95.62 429 ALA A N 1
ATOM 3292 C CA . ALA A 1 429 ? -7.151 1.553 10.279 1.00 95.62 429 ALA A CA 1
ATOM 3293 C C . ALA A 1 429 ? -8.608 1.661 9.788 1.00 95.62 429 ALA A C 1
ATOM 3295 O O . ALA A 1 429 ? -9.448 2.229 10.484 1.00 95.62 429 ALA A O 1
ATOM 3296 N N . GLN A 1 430 ? -8.922 1.085 8.622 1.00 97.44 430 GLN A N 1
ATOM 3297 C CA . GLN A 1 430 ? -10.275 1.072 8.058 1.00 97.44 430 GLN A CA 1
ATOM 3298 C C . GLN A 1 430 ? -11.250 0.200 8.865 1.00 97.44 430 GLN A C 1
ATOM 3300 O O . GLN A 1 430 ? -12.376 0.626 9.113 1.00 97.44 430 GLN A O 1
ATOM 3305 N N . LEU A 1 431 ? -10.827 -0.988 9.316 1.00 95.44 431 LEU A N 1
ATOM 3306 C CA . LEU A 1 431 ? -11.636 -1.856 10.184 1.00 95.44 431 LEU A CA 1
ATOM 3307 C C . LEU A 1 431 ? -11.897 -1.203 11.549 1.00 95.44 431 LEU A C 1
ATOM 3309 O O . LEU A 1 431 ? -13.033 -1.188 12.018 1.00 95.44 431 LEU A O 1
ATOM 3313 N N . CYS A 1 432 ? -10.873 -0.585 12.148 1.00 95.69 432 CYS A N 1
ATOM 3314 C CA . CYS A 1 432 ? -11.020 0.175 13.391 1.00 95.69 432 CYS A CA 1
ATOM 3315 C C . CYS A 1 432 ? -11.990 1.363 13.222 1.00 95.69 432 CYS A C 1
ATOM 3317 O O . CYS A 1 432 ? -12.861 1.584 14.064 1.00 95.69 432 CYS A O 1
ATOM 3319 N N . ALA A 1 433 ? -11.915 2.078 12.093 1.00 97.50 433 ALA A N 1
ATOM 3320 C CA . ALA A 1 433 ? -12.864 3.138 11.760 1.00 97.50 433 ALA A CA 1
ATOM 3321 C C . ALA A 1 433 ? -14.301 2.625 11.560 1.00 97.50 433 ALA A C 1
ATOM 3323 O O . ALA A 1 433 ? -15.230 3.309 11.975 1.00 97.50 433 ALA A O 1
ATOM 3324 N N . ALA A 1 434 ? -14.503 1.441 10.970 1.00 97.56 434 ALA A N 1
ATOM 3325 C CA . ALA A 1 434 ? -15.829 0.832 10.829 1.00 97.56 434 ALA A CA 1
ATOM 3326 C C . ALA A 1 434 ? -16.439 0.458 12.191 1.00 97.56 434 ALA A C 1
ATOM 3328 O O . ALA A 1 434 ? -17.604 0.763 12.447 1.00 97.56 434 ALA A O 1
ATOM 3329 N N . GLY A 1 435 ? -15.634 -0.107 13.099 1.00 95.56 435 GLY A N 1
ATOM 3330 C CA . GLY A 1 435 ? -16.049 -0.354 14.481 1.00 95.56 435 GLY A CA 1
ATOM 3331 C C . GLY A 1 435 ? -16.411 0.939 15.221 1.00 95.56 435 GLY A C 1
ATOM 3332 O O . GLY A 1 435 ? -17.468 1.029 15.842 1.00 95.56 435 GLY A O 1
ATOM 3333 N N . LEU A 1 436 ? -15.578 1.980 15.109 1.00 97.00 436 LEU A N 1
ATOM 3334 C CA . LEU A 1 436 ? -15.839 3.271 15.753 1.00 97.00 436 LEU A CA 1
ATOM 3335 C C . LEU A 1 436 ? -17.045 4.004 15.136 1.00 97.00 436 LEU A C 1
ATOM 3337 O O . LEU A 1 436 ? -17.800 4.648 15.864 1.00 97.00 436 LEU A O 1
ATOM 3341 N N . ALA A 1 437 ? -17.270 3.865 13.825 1.00 98.44 437 ALA A N 1
ATOM 3342 C CA . ALA A 1 437 ? -18.440 4.397 13.126 1.00 98.44 437 ALA A CA 1
ATOM 3343 C C . ALA A 1 437 ? -19.744 3.828 13.703 1.00 98.44 437 ALA A C 1
ATOM 3345 O O . ALA A 1 437 ? -20.676 4.590 13.953 1.00 98.44 437 ALA A O 1
ATOM 3346 N N . ALA A 1 438 ? -19.791 2.517 13.969 1.00 98.06 438 ALA A N 1
ATOM 3347 C CA . ALA A 1 438 ? -20.931 1.862 14.611 1.00 98.06 438 ALA A CA 1
ATOM 3348 C C . ALA A 1 438 ? -21.202 2.435 16.013 1.00 98.06 438 ALA A C 1
ATOM 3350 O O . ALA A 1 438 ? -22.348 2.711 16.361 1.00 98.06 438 ALA A O 1
ATOM 3351 N N . VAL A 1 439 ? -20.153 2.686 16.805 1.00 97.19 439 VAL A N 1
ATOM 3352 C CA . VAL A 1 439 ? -20.278 3.274 18.151 1.00 97.19 439 VAL A CA 1
ATOM 3353 C C . VAL A 1 439 ? -20.844 4.695 18.100 1.00 97.19 439 VAL A C 1
ATOM 3355 O O . VAL A 1 439 ? -21.802 4.994 18.816 1.00 97.19 439 VAL A O 1
ATOM 3358 N N . VAL A 1 440 ? -20.296 5.579 17.259 1.00 97.38 440 VAL A N 1
ATOM 3359 C CA . VAL A 1 440 ? -20.750 6.982 17.213 1.00 97.38 440 VAL A CA 1
ATOM 3360 C C . VAL A 1 440 ? -22.153 7.117 16.622 1.00 97.38 440 VAL A C 1
ATOM 3362 O O . VAL A 1 440 ? -22.957 7.880 17.160 1.00 97.38 440 VAL A O 1
ATOM 3365 N N . ASP A 1 441 ? -22.502 6.337 15.591 1.00 97.50 441 ASP A N 1
ATOM 3366 C CA . ASP A 1 441 ? -23.878 6.301 15.089 1.00 97.50 441 ASP A CA 1
ATOM 3367 C C . ASP A 1 441 ? -24.837 5.703 16.122 1.00 97.50 441 ASP A C 1
ATOM 3369 O O . ASP A 1 441 ? -25.923 6.245 16.311 1.00 97.50 441 ASP A O 1
ATOM 3373 N N . LYS A 1 442 ? -24.439 4.670 16.877 1.00 95.56 442 LYS A N 1
ATOM 3374 C CA . LYS A 1 442 ? -25.275 4.126 17.956 1.00 95.56 442 LYS A CA 1
ATOM 3375 C C . LYS A 1 442 ? -25.523 5.149 19.070 1.00 95.56 442 LYS A C 1
ATOM 3377 O O . LYS A 1 442 ? -26.650 5.247 19.552 1.00 95.56 442 LYS A O 1
ATOM 3382 N N . ILE A 1 443 ? -24.529 5.963 19.439 1.00 93.19 443 ILE A N 1
ATOM 3383 C CA . ILE A 1 443 ? -24.707 7.086 20.383 1.00 93.19 443 ILE A CA 1
ATOM 3384 C C . ILE A 1 443 ? -25.673 8.132 19.808 1.00 93.19 443 ILE A C 1
ATOM 3386 O O . ILE A 1 443 ? -26.577 8.583 20.514 1.00 93.19 443 ILE A O 1
ATOM 3390 N N . ARG A 1 444 ? -25.514 8.503 18.532 1.00 96.94 444 ARG A N 1
ATOM 3391 C CA . ARG A 1 444 ? -26.376 9.474 17.839 1.00 96.94 444 ARG A CA 1
ATOM 3392 C C . ARG A 1 444 ? -27.831 8.992 17.770 1.00 96.94 444 ARG A C 1
ATOM 3394 O O . ARG A 1 444 ? -28.736 9.744 18.129 1.00 96.94 444 ARG A O 1
ATOM 3401 N N . GLN A 1 445 ? -28.041 7.737 17.368 1.00 95.00 445 GLN A N 1
ATOM 3402 C CA . GLN A 1 445 ? -29.343 7.067 17.306 1.00 95.00 445 GLN A CA 1
ATOM 3403 C C . GLN A 1 445 ? -29.994 6.975 18.693 1.00 95.00 445 GLN A C 1
ATOM 3405 O O . GLN A 1 445 ? -31.138 7.385 18.849 1.00 95.00 445 GLN A O 1
ATOM 3410 N N . ASN A 1 446 ? -29.267 6.510 19.719 1.00 90.69 446 ASN A N 1
ATOM 3411 C CA . ASN A 1 446 ? -29.788 6.396 21.089 1.00 90.69 446 ASN A CA 1
ATOM 3412 C C . ASN A 1 446 ? -30.233 7.749 21.674 1.00 90.69 446 ASN A C 1
ATOM 3414 O O . ASN A 1 446 ? -31.128 7.792 22.512 1.00 90.69 446 ASN A O 1
ATOM 3418 N N . ARG A 1 447 ? -29.611 8.854 21.243 1.00 90.75 447 ARG A N 1
ATOM 3419 C CA . ARG A 1 447 ? -29.980 10.226 21.631 1.00 90.75 447 ARG A CA 1
ATOM 3420 C C . ARG A 1 447 ? -31.023 10.867 20.703 1.00 90.75 447 ARG A C 1
ATOM 3422 O O . ARG A 1 447 ? -31.353 12.032 20.899 1.00 90.75 447 ARG A O 1
ATOM 3429 N N . ASN A 1 448 ? -31.528 10.137 19.704 1.00 94.31 448 ASN A N 1
ATOM 3430 C CA . ASN A 1 448 ? -32.460 10.611 18.673 1.00 94.31 448 ASN A CA 1
ATOM 3431 C C . ASN A 1 448 ? -31.983 11.886 17.943 1.00 94.31 448 ASN A C 1
ATOM 3433 O O . ASN A 1 448 ? -32.768 12.792 17.665 1.00 94.31 448 ASN A O 1
ATOM 3437 N N . LEU A 1 449 ? -30.682 11.973 17.639 1.00 93.69 449 LEU A N 1
ATOM 3438 C CA . LEU A 1 449 ? -30.079 13.149 17.004 1.00 93.69 449 LEU A CA 1
ATOM 3439 C C . LEU A 1 449 ? -29.925 12.987 15.483 1.00 93.69 449 LEU A C 1
ATOM 3441 O O . LEU A 1 449 ? -29.468 11.957 14.984 1.00 93.69 449 LEU A O 1
ATOM 3445 N N . ASN A 1 450 ? -30.203 14.062 14.741 1.00 94.81 450 ASN A N 1
ATOM 3446 C CA . ASN A 1 450 ? -29.920 14.136 13.300 1.00 94.81 450 ASN A CA 1
ATOM 3447 C C . ASN A 1 450 ? -28.415 14.247 13.003 1.00 94.81 450 ASN A C 1
ATOM 3449 O O . ASN A 1 450 ? -27.953 13.768 11.971 1.00 94.81 450 ASN A O 1
ATOM 3453 N N . SER A 1 451 ? -27.649 14.850 13.914 1.00 96.50 451 SER A N 1
ATOM 3454 C CA . SER A 1 451 ? -26.189 14.918 13.868 1.00 96.50 451 SER A CA 1
ATOM 3455 C C . SER A 1 451 ? -25.595 14.862 15.277 1.00 96.50 451 SER A C 1
ATOM 3457 O O . SER A 1 451 ? -26.237 15.258 16.249 1.00 96.50 451 SER A O 1
ATOM 3459 N N . LEU A 1 452 ? -24.371 14.350 15.403 1.00 95.88 452 LEU A N 1
ATOM 3460 C CA . LEU A 1 452 ? -23.655 14.240 16.677 1.00 95.88 452 LEU A CA 1
ATOM 3461 C C . LEU A 1 452 ? -22.262 14.856 16.546 1.00 95.88 452 LEU A C 1
ATOM 3463 O O . LEU A 1 452 ? -21.485 14.407 15.715 1.00 95.88 452 LEU A O 1
ATOM 3467 N N . SER A 1 453 ? -21.922 15.818 17.402 1.00 96.94 453 SER A N 1
ATOM 3468 C CA . SER A 1 453 ? -20.521 16.177 17.654 1.00 96.94 453 SER A CA 1
ATOM 3469 C C . SER A 1 453 ? -20.022 15.365 18.850 1.00 96.94 453 SER A C 1
ATOM 3471 O O . SER A 1 453 ? -20.695 15.314 19.885 1.00 96.94 453 SER A O 1
ATOM 3473 N N . VAL A 1 454 ? -18.892 14.673 18.702 1.00 93.88 454 VAL A N 1
ATOM 3474 C CA . VAL A 1 454 ? -18.328 13.810 19.749 1.00 93.88 454 VAL A CA 1
ATOM 3475 C C . VAL A 1 454 ? -16.803 13.778 19.693 1.00 93.88 454 VAL A C 1
ATOM 3477 O O . VAL A 1 454 ? -16.194 13.742 18.626 1.00 93.88 454 VAL A O 1
ATOM 3480 N N . THR A 1 455 ? -16.181 13.747 20.868 1.00 94.38 455 THR A N 1
ATOM 3481 C CA . THR A 1 455 ? -14.731 13.618 21.015 1.00 94.38 455 THR A CA 1
ATOM 3482 C C . THR A 1 455 ? -14.386 12.223 21.520 1.00 94.38 455 THR A C 1
ATOM 3484 O O . THR A 1 455 ? -14.967 11.758 22.499 1.00 94.38 455 THR A O 1
ATOM 3487 N N . VAL A 1 456 ? -13.426 11.566 20.874 1.00 94.25 456 VAL A N 1
ATOM 3488 C CA . VAL A 1 456 ? -12.925 10.237 21.245 1.00 94.25 456 VAL A CA 1
ATOM 3489 C C . VAL A 1 456 ? -11.491 10.387 21.739 1.00 94.25 456 VAL A C 1
ATOM 3491 O O . VAL A 1 456 ? -10.624 10.862 21.005 1.00 94.25 456 VAL A O 1
ATOM 3494 N N . GLY A 1 457 ? -11.243 9.985 22.986 1.00 91.06 457 GLY A N 1
ATOM 3495 C CA . GLY A 1 457 ? -9.890 9.845 23.520 1.00 91.06 457 GLY A CA 1
ATOM 3496 C C . GLY A 1 457 ? -9.232 8.588 22.955 1.00 91.06 457 GLY A C 1
ATOM 3497 O O . GLY A 1 457 ? -9.807 7.505 23.047 1.00 91.06 457 GLY A O 1
ATOM 3498 N N . VAL A 1 458 ? -8.045 8.727 22.369 1.00 90.81 458 VAL A N 1
ATOM 3499 C CA . VAL A 1 458 ? -7.298 7.638 21.728 1.00 90.81 458 VAL A CA 1
ATOM 3500 C C . VAL A 1 458 ? -5.908 7.519 22.347 1.00 90.81 458 VAL A C 1
ATOM 3502 O O . VAL A 1 458 ? -5.215 8.512 22.567 1.00 90.81 458 VAL A O 1
ATOM 3505 N N . ASP A 1 459 ? -5.477 6.286 22.588 1.00 86.50 459 ASP A N 1
ATOM 3506 C CA . ASP A 1 459 ? -4.109 5.948 22.969 1.00 86.50 459 ASP A CA 1
ATOM 3507 C C . ASP A 1 459 ? -3.681 4.656 22.249 1.00 86.50 459 ASP A C 1
ATOM 3509 O O . ASP A 1 459 ? -4.507 3.940 21.682 1.00 86.50 459 ASP A O 1
ATOM 3513 N N . GLY A 1 460 ? -2.382 4.370 22.246 1.00 83.56 460 GLY A N 1
ATOM 3514 C CA . GLY A 1 460 ? -1.787 3.182 21.647 1.00 83.56 460 GLY A CA 1
ATOM 3515 C C . GLY A 1 460 ? -0.634 3.512 20.704 1.00 83.56 460 GLY A C 1
ATOM 3516 O O . GLY A 1 460 ? -0.729 4.377 19.831 1.00 83.56 460 GLY A O 1
ATOM 3517 N N . THR A 1 461 ? 0.463 2.768 20.843 1.00 85.81 461 THR A N 1
ATOM 3518 C CA . THR A 1 461 ? 1.719 2.971 20.103 1.00 85.81 461 THR A CA 1
ATOM 3519 C C . THR A 1 461 ? 1.531 2.968 18.583 1.00 85.81 461 THR A C 1
ATOM 3521 O O . THR A 1 461 ? 2.157 3.765 17.889 1.00 85.81 461 THR A O 1
ATOM 3524 N N . LEU A 1 462 ? 0.636 2.123 18.052 1.00 87.00 462 LEU A N 1
ATOM 3525 C CA . LEU A 1 462 ? 0.333 2.084 16.617 1.00 87.00 462 LEU A CA 1
ATOM 3526 C C . LEU A 1 462 ? -0.316 3.389 16.131 1.00 87.00 462 LEU A C 1
ATOM 3528 O O . LEU A 1 462 ? 0.093 3.916 15.101 1.00 87.00 462 LEU A O 1
ATOM 3532 N N . TYR A 1 463 ? -1.284 3.929 16.875 1.00 89.50 463 TYR A N 1
ATOM 3533 C CA . TYR A 1 463 ? -1.947 5.190 16.530 1.00 89.50 463 TYR A CA 1
ATOM 3534 C C . TYR A 1 463 ? -0.977 6.378 16.616 1.00 89.50 463 TYR A C 1
ATOM 3536 O O . TYR A 1 463 ? -0.968 7.226 15.727 1.00 89.50 463 TYR A O 1
ATOM 3544 N N . LYS A 1 464 ? -0.129 6.394 17.656 1.00 87.38 464 LYS A N 1
ATOM 3545 C CA . LYS A 1 464 ? 0.861 7.450 17.926 1.00 87.38 464 LYS A CA 1
ATOM 3546 C C . LYS A 1 464 ? 2.020 7.481 16.922 1.00 87.38 464 LYS A C 1
ATOM 3548 O O . LYS A 1 464 ? 2.425 8.558 16.499 1.00 87.38 464 LYS A O 1
ATOM 3553 N N . LEU A 1 465 ? 2.581 6.322 16.561 1.00 87.19 465 LEU A N 1
ATOM 3554 C CA . LEU A 1 465 ? 3.832 6.247 15.786 1.00 87.19 465 LEU A CA 1
ATOM 3555 C C . LEU A 1 465 ? 3.649 5.935 14.293 1.00 87.19 465 LEU A C 1
ATOM 3557 O O . LEU A 1 465 ? 4.562 6.197 13.509 1.00 87.19 465 LEU A O 1
ATOM 3561 N N . HIS A 1 466 ? 2.522 5.354 13.863 1.00 90.12 466 HIS A N 1
ATOM 3562 C CA . HIS A 1 466 ? 2.361 4.974 12.458 1.00 90.12 466 HIS A CA 1
ATOM 3563 C C . HIS A 1 466 ? 1.955 6.181 11.589 1.00 90.12 466 HIS A C 1
ATOM 3565 O O . HIS A 1 466 ? 0.877 6.744 11.792 1.00 90.12 466 HIS A O 1
ATOM 3571 N N . PRO A 1 467 ? 2.726 6.531 10.538 1.00 89.69 467 PRO A N 1
ATOM 3572 C CA . PRO A 1 467 ? 2.632 7.825 9.844 1.00 89.69 467 PRO A CA 1
ATOM 3573 C C . PRO A 1 467 ? 1.310 8.082 9.104 1.00 89.69 467 PRO A C 1
ATOM 3575 O O . PRO A 1 467 ? 1.068 9.196 8.639 1.00 89.69 467 PRO A O 1
ATOM 3578 N N . HIS A 1 468 ? 0.478 7.053 8.930 1.00 93.62 468 HIS A N 1
ATOM 3579 C CA . HIS A 1 468 ? -0.780 7.124 8.181 1.00 93.62 468 HIS A CA 1
ATOM 3580 C C . HIS A 1 468 ? -1.976 6.488 8.912 1.00 93.62 468 HIS A C 1
ATOM 3582 O O . HIS A 1 468 ? -3.054 6.417 8.335 1.00 93.62 468 HIS A O 1
ATOM 3588 N N . PHE A 1 469 ? -1.816 5.969 10.140 1.00 94.69 469 PHE A N 1
ATOM 3589 C CA . PHE A 1 469 ? -2.904 5.199 10.771 1.00 94.69 469 PHE A CA 1
ATOM 3590 C C . PHE A 1 469 ? -4.048 6.116 11.215 1.00 94.69 469 PHE A C 1
ATOM 3592 O O . PHE A 1 469 ? -5.195 5.904 10.832 1.00 94.69 469 PHE A O 1
ATOM 3599 N N . SER A 1 470 ? -3.719 7.176 11.956 1.00 93.81 470 SER A N 1
ATOM 3600 C CA . SER A 1 470 ? -4.672 8.180 12.438 1.00 93.81 470 SER A CA 1
ATOM 3601 C C . SER A 1 470 ? -5.421 8.884 11.301 1.00 93.81 470 SER A C 1
ATOM 3603 O O . SER A 1 470 ? -6.642 9.015 11.361 1.00 93.81 470 SER A O 1
ATOM 3605 N N . SER A 1 471 ? -4.724 9.270 10.227 1.00 96.44 471 SER A N 1
ATOM 3606 C CA . SER A 1 471 ? -5.340 9.949 9.080 1.00 96.44 471 SER A CA 1
ATOM 3607 C C . SER A 1 471 ? -6.287 9.046 8.285 1.00 96.44 471 SER A C 1
ATOM 3609 O O . SER A 1 471 ? -7.396 9.477 7.975 1.00 96.44 471 SER A O 1
ATOM 3611 N N . ILE A 1 472 ? -5.905 7.791 8.011 1.00 97.31 472 ILE A N 1
ATOM 3612 C CA . ILE A 1 472 ? -6.780 6.812 7.339 1.00 97.31 472 ILE A CA 1
ATOM 3613 C C . ILE A 1 472 ? -8.000 6.493 8.212 1.00 97.31 472 ILE A C 1
ATOM 3615 O O . ILE A 1 472 ? -9.112 6.400 7.689 1.00 97.31 472 ILE A O 1
ATOM 3619 N N . LEU A 1 473 ? -7.815 6.360 9.530 1.00 96.44 473 LEU A N 1
ATOM 3620 C CA . LEU A 1 473 ? -8.910 6.122 10.470 1.00 96.44 473 LEU A CA 1
ATOM 3621 C C . LEU A 1 473 ? -9.906 7.292 10.446 1.00 96.44 473 LEU A C 1
ATOM 3623 O O . LEU A 1 473 ? -11.101 7.071 10.269 1.00 96.44 473 LEU A O 1
ATOM 3627 N N . GLN A 1 474 ? -9.427 8.537 10.535 1.00 96.69 474 GLN A N 1
ATOM 3628 C CA . GLN A 1 474 ? -10.277 9.733 10.523 1.00 96.69 474 GLN A CA 1
ATOM 3629 C C . GLN A 1 474 ? -10.936 10.004 9.156 1.00 96.69 474 GLN A C 1
ATOM 3631 O O . GLN A 1 474 ? -12.042 10.537 9.094 1.00 96.69 474 GLN A O 1
ATOM 3636 N N . GLU A 1 475 ? -10.274 9.687 8.041 1.00 97.62 475 GLU A N 1
ATOM 3637 C CA . GLU A 1 475 ? -10.866 9.719 6.694 1.00 97.62 475 GLU A CA 1
ATOM 3638 C C . GLU A 1 475 ? -12.001 8.696 6.565 1.00 97.62 475 GLU A C 1
ATOM 3640 O O . GLU A 1 475 ? -13.124 9.058 6.217 1.00 97.62 475 GLU A O 1
ATOM 3645 N N . THR A 1 476 ? -11.736 7.442 6.934 1.00 98.19 476 THR A N 1
ATOM 3646 C CA . THR A 1 476 ? -12.712 6.348 6.832 1.00 98.19 476 THR A CA 1
ATOM 3647 C C . THR A 1 476 ? -13.909 6.574 7.758 1.00 98.19 476 THR A C 1
ATOM 3649 O O . THR A 1 476 ? -15.049 6.364 7.355 1.00 98.19 476 THR A O 1
ATOM 3652 N N . LEU A 1 477 ? -13.682 7.071 8.976 1.00 97.19 477 LEU A N 1
ATOM 3653 C CA . LEU A 1 477 ? -14.746 7.371 9.936 1.00 97.19 477 LEU A CA 1
ATOM 3654 C C . LEU A 1 477 ? -15.735 8.420 9.401 1.00 97.19 477 LEU A C 1
ATOM 3656 O O . LEU A 1 477 ? -16.941 8.257 9.566 1.00 97.19 477 LEU A O 1
ATOM 3660 N N . ARG A 1 478 ? -15.241 9.451 8.699 1.00 97.12 478 ARG A N 1
ATOM 3661 C CA . ARG A 1 478 ? -16.083 10.481 8.063 1.00 97.12 478 ARG A CA 1
ATOM 3662 C C . ARG A 1 478 ? -16.906 9.947 6.886 1.00 97.12 478 ARG A C 1
ATOM 3664 O O . ARG A 1 478 ? -18.020 10.416 6.683 1.00 97.12 478 ARG A O 1
ATOM 3671 N N . ASP A 1 479 ? -16.396 8.970 6.135 1.00 97.88 479 ASP A N 1
ATOM 3672 C CA . ASP A 1 479 ? -17.152 8.311 5.056 1.00 97.88 479 ASP A CA 1
ATOM 3673 C C . ASP A 1 479 ? -18.234 7.348 5.588 1.00 97.88 479 ASP A C 1
ATOM 3675 O O . ASP A 1 479 ? -19.332 7.259 5.030 1.00 97.88 479 ASP A O 1
ATOM 3679 N N . LEU A 1 480 ? -17.943 6.634 6.682 1.00 98.31 480 LEU A N 1
ATOM 3680 C CA . LEU A 1 480 ? -18.841 5.622 7.254 1.00 98.31 480 LEU A CA 1
ATOM 3681 C C . LEU A 1 480 ? -19.884 6.186 8.233 1.00 98.31 480 LEU A C 1
ATOM 3683 O O . LEU A 1 480 ? -20.949 5.583 8.381 1.00 98.31 480 LEU A O 1
ATOM 3687 N N . ALA A 1 481 ? -19.608 7.316 8.890 1.00 97.31 481 ALA A N 1
ATOM 3688 C CA . ALA A 1 481 ? -20.518 7.998 9.817 1.00 97.31 481 ALA A CA 1
ATOM 3689 C C . ALA A 1 481 ? -20.645 9.508 9.494 1.00 97.31 481 ALA A C 1
ATOM 3691 O O . ALA A 1 481 ? -20.317 10.350 10.329 1.00 97.31 481 ALA A O 1
ATOM 3692 N N . PRO A 1 482 ? -21.150 9.895 8.303 1.00 97.31 482 PRO A N 1
ATOM 3693 C CA . PRO A 1 482 ? -21.173 11.293 7.843 1.00 97.31 482 PRO A CA 1
ATOM 3694 C C . PRO A 1 482 ? -22.109 12.221 8.641 1.00 97.31 482 PRO A C 1
ATOM 3696 O O . PRO A 1 482 ? -22.077 13.433 8.450 1.00 97.31 482 PRO A O 1
ATOM 3699 N N . GLN A 1 483 ? -22.956 11.674 9.521 1.00 97.62 483 GLN A N 1
ATOM 3700 C CA . GLN A 1 483 ? -23.795 12.438 10.458 1.00 97.62 483 GLN A CA 1
ATOM 3701 C C . GLN A 1 483 ? -23.108 12.675 11.819 1.00 97.62 483 GLN A C 1
ATOM 3703 O O . GLN A 1 483 ? -23.678 13.333 12.691 1.00 97.62 483 GLN A O 1
ATOM 3708 N N . CYS A 1 484 ? -21.892 12.158 12.010 1.00 97.00 484 CYS A N 1
ATOM 3709 C CA . CYS A 1 484 ? -21.112 12.288 13.234 1.00 97.00 484 CYS A CA 1
ATOM 3710 C C . CYS A 1 484 ? -19.834 13.095 12.962 1.00 97.00 484 CYS A C 1
ATOM 3712 O O . CYS A 1 484 ? -18.930 12.635 12.267 1.00 97.00 484 CYS A O 1
ATOM 3714 N N . ASP A 1 485 ? -19.738 14.288 13.544 1.00 96.75 485 ASP A N 1
ATOM 3715 C CA . ASP A 1 485 ? -18.497 15.056 13.598 1.00 96.75 485 ASP A CA 1
ATOM 3716 C C . ASP A 1 485 ? -17.636 14.519 14.748 1.00 96.75 485 ASP A C 1
ATOM 3718 O O . ASP A 1 485 ? -17.923 14.757 15.926 1.00 96.75 485 ASP A O 1
ATOM 3722 N N . VAL A 1 486 ? -16.623 13.717 14.403 1.00 96.88 486 VAL A N 1
ATOM 3723 C CA . VAL A 1 486 ? -15.783 13.012 15.378 1.00 96.88 486 VAL A CA 1
ATOM 3724 C C . VAL A 1 486 ? -14.392 13.629 15.463 1.00 96.88 486 VAL A C 1
ATOM 3726 O O . VAL A 1 486 ? -13.578 13.514 14.543 1.00 96.88 486 VAL A O 1
ATOM 3729 N N . THR A 1 487 ? -14.085 14.213 16.621 1.00 95.81 487 THR A N 1
ATOM 3730 C CA . THR A 1 487 ? -12.740 14.695 16.955 1.00 95.81 487 THR A CA 1
ATOM 3731 C C . THR A 1 487 ? -11.963 13.603 17.689 1.00 95.81 487 THR A C 1
ATOM 3733 O O . THR A 1 487 ? -12.376 13.151 18.754 1.00 95.81 487 THR A O 1
ATOM 3736 N N . LEU A 1 488 ? -10.819 13.183 17.147 1.00 93.62 488 LEU A N 1
ATOM 3737 C CA . LEU A 1 488 ? -9.919 12.231 17.806 1.00 93.62 488 LEU A CA 1
ATOM 3738 C C . LEU A 1 488 ? -8.853 13.006 18.591 1.00 93.62 488 LEU A C 1
ATOM 3740 O O . LEU A 1 488 ? -8.071 13.741 17.987 1.00 93.62 488 LEU A O 1
ATOM 3744 N N . LEU A 1 489 ? -8.800 12.840 19.914 1.00 90.88 489 LEU A N 1
ATOM 3745 C CA . LEU A 1 489 ? -7.770 13.443 20.768 1.00 90.88 489 LEU A CA 1
ATOM 3746 C C . LEU A 1 489 ? -6.843 12.371 21.332 1.00 90.88 489 LEU A C 1
ATOM 3748 O O . LEU A 1 489 ? -7.292 11.397 21.929 1.00 90.88 489 LEU A O 1
ATOM 3752 N N . GLN A 1 490 ? -5.540 12.572 21.164 1.00 88.00 490 GLN A N 1
ATOM 3753 C CA . GLN A 1 490 ? -4.516 11.696 21.722 1.00 88.00 490 GLN A CA 1
ATOM 3754 C C . GLN A 1 490 ? -4.366 11.926 23.236 1.00 88.00 490 GLN A C 1
ATOM 3756 O O . GLN A 1 490 ? -4.293 13.071 23.677 1.00 88.00 490 GLN A O 1
ATOM 3761 N N . SER A 1 491 ? -4.296 10.850 24.027 1.00 83.38 491 SER A N 1
ATOM 3762 C CA . SER A 1 491 ? -3.888 10.929 25.437 1.00 83.38 491 SER A CA 1
ATOM 3763 C C . SER A 1 491 ? -2.364 10.926 25.552 1.00 83.38 491 SER A C 1
ATOM 3765 O O . SER A 1 491 ? -1.711 10.006 25.055 1.00 83.38 491 SER A O 1
ATOM 3767 N N . GLU A 1 492 ? -1.788 11.916 26.232 1.00 75.00 492 GLU A N 1
ATOM 3768 C CA . GLU A 1 492 ? -0.339 11.988 26.470 1.00 75.00 492 GLU A CA 1
ATOM 3769 C C . GLU A 1 492 ? 0.090 11.140 27.682 1.00 75.00 492 GLU A C 1
ATOM 3771 O O . GLU A 1 492 ? 1.064 10.397 27.599 1.00 75.00 492 GLU A O 1
ATOM 3776 N N . ASP A 1 493 ? -0.677 11.172 28.778 1.00 68.00 493 ASP A N 1
ATOM 3777 C CA . ASP A 1 493 ? -0.303 10.594 30.084 1.00 68.00 493 ASP A CA 1
ATOM 3778 C C . ASP A 1 493 ? -0.860 9.175 30.349 1.00 68.00 493 ASP A C 1
ATOM 3780 O O . ASP A 1 493 ? -0.979 8.739 31.499 1.00 68.00 493 ASP A O 1
ATOM 3784 N N . GLY A 1 494 ? -1.255 8.455 29.297 1.00 66.50 494 GLY A N 1
ATOM 3785 C CA . GLY A 1 494 ? -1.844 7.117 29.405 1.00 66.50 494 GLY A CA 1
ATOM 3786 C C . GLY A 1 494 ? -3.223 7.095 30.078 1.00 66.50 494 GLY A C 1
ATOM 3787 O O . GLY A 1 494 ? -3.983 8.066 30.031 1.00 66.50 494 GLY A O 1
ATOM 3788 N N . SER A 1 495 ? -3.559 5.970 30.719 1.00 77.00 495 SER A N 1
ATOM 3789 C CA . SER A 1 495 ? -4.828 5.760 31.437 1.00 77.00 495 SER A CA 1
ATOM 3790 C C . SER A 1 495 ? -4.858 6.349 32.857 1.00 77.00 495 SER A C 1
ATOM 3792 O O . SER A 1 495 ? -5.938 6.488 33.436 1.00 77.00 495 SER A O 1
ATOM 3794 N N . GLY A 1 496 ? -3.703 6.713 33.430 1.00 73.12 496 GLY A N 1
ATOM 3795 C CA . GLY A 1 496 ? -3.563 7.043 34.856 1.00 73.12 496 GLY A CA 1
ATOM 3796 C C . GLY A 1 496 ? -4.410 8.236 35.313 1.00 73.12 496 GLY A C 1
ATOM 3797 O O . GLY A 1 496 ? -5.077 8.160 36.345 1.00 73.12 496 GLY A O 1
ATOM 3798 N N . LYS A 1 497 ? -4.469 9.311 34.510 1.00 75.31 497 LYS A N 1
ATOM 3799 C CA . LYS A 1 497 ? -5.349 10.466 34.786 1.00 75.31 497 LYS A CA 1
ATOM 3800 C C . LYS A 1 497 ? -6.830 10.066 34.806 1.00 75.31 497 LYS A C 1
ATOM 3802 O O . LYS A 1 497 ? -7.581 10.551 35.647 1.00 75.31 497 LYS A O 1
ATOM 3807 N N . GLY A 1 498 ? -7.241 9.160 33.915 1.00 77.81 498 GLY A N 1
ATOM 3808 C CA . GLY A 1 498 ? -8.606 8.628 33.871 1.00 77.81 498 GLY A CA 1
ATOM 3809 C C . GLY A 1 498 ? -8.949 7.811 35.118 1.00 77.81 498 GLY A C 1
ATOM 3810 O O . GLY A 1 498 ? -9.997 8.036 35.719 1.00 77.81 498 GLY A O 1
ATOM 3811 N N . ALA A 1 499 ? -8.036 6.938 35.554 1.00 74.25 499 ALA A N 1
ATOM 3812 C CA . ALA A 1 499 ? -8.181 6.147 36.777 1.00 74.25 499 ALA A CA 1
ATOM 3813 C C . ALA A 1 499 ? -8.405 7.035 38.011 1.00 74.25 499 ALA A C 1
ATOM 3815 O O . ALA A 1 499 ? -9.383 6.861 38.734 1.00 74.25 499 ALA A O 1
ATOM 3816 N N . ALA A 1 500 ? -7.538 8.035 38.204 1.00 72.31 500 ALA A N 1
ATOM 3817 C CA . ALA A 1 500 ? -7.619 8.961 39.330 1.00 72.31 500 ALA A CA 1
ATOM 3818 C C . ALA A 1 500 ? -8.941 9.753 39.347 1.00 72.31 500 ALA A C 1
ATOM 3820 O O . ALA A 1 500 ? -9.545 9.932 40.405 1.00 72.31 500 ALA A O 1
ATOM 3821 N N . LEU A 1 501 ? -9.424 10.187 38.177 1.00 71.94 501 LEU A N 1
ATOM 3822 C CA . LEU A 1 501 ? -10.703 10.890 38.047 1.00 71.94 501 LEU A CA 1
ATOM 3823 C C . LEU A 1 501 ? -11.905 9.983 38.355 1.00 71.94 501 LEU A C 1
ATOM 3825 O O . LEU A 1 501 ? -12.830 10.428 39.033 1.00 71.94 501 LEU A O 1
ATOM 3829 N N . ILE A 1 502 ? -11.882 8.718 37.919 1.00 74.62 502 ILE A N 1
ATOM 3830 C CA . ILE A 1 502 ? -12.919 7.729 38.256 1.00 74.62 502 ILE A CA 1
ATOM 3831 C C . ILE A 1 502 ? -12.957 7.494 39.770 1.00 74.62 502 ILE A C 1
ATOM 3833 O O . ILE A 1 502 ? -14.028 7.590 40.370 1.00 74.62 502 ILE A O 1
ATOM 3837 N N . THR A 1 503 ? -11.803 7.268 40.407 1.00 70.25 503 THR A N 1
ATOM 3838 C CA . THR A 1 503 ? -11.712 7.093 41.865 1.00 70.25 503 THR A CA 1
ATOM 3839 C C . THR A 1 503 ? -12.226 8.322 42.615 1.00 70.25 503 THR A C 1
ATOM 3841 O O . THR A 1 503 ? -13.002 8.176 43.555 1.00 70.25 503 THR A O 1
ATOM 3844 N N . ALA A 1 504 ? -11.880 9.538 42.179 1.00 69.25 504 ALA A N 1
ATOM 3845 C CA . ALA A 1 504 ? -12.350 10.765 42.823 1.00 69.25 504 ALA A CA 1
ATOM 3846 C C . ALA A 1 504 ? -13.880 10.950 42.726 1.00 69.25 504 ALA A C 1
ATOM 3848 O O . ALA A 1 504 ? -14.511 11.375 43.696 1.00 69.25 504 ALA A O 1
ATOM 3849 N N . VAL A 1 505 ? -14.495 10.596 41.590 1.00 68.62 505 VAL A N 1
ATOM 3850 C CA . VAL A 1 505 ? -15.962 10.597 41.437 1.00 68.62 505 VAL A CA 1
ATOM 3851 C C . VAL A 1 505 ? -16.607 9.510 42.305 1.00 68.62 505 VAL A C 1
ATOM 3853 O O . VAL A 1 505 ? -17.607 9.783 42.967 1.00 68.62 505 VAL A O 1
ATOM 3856 N N . ALA A 1 506 ? -16.021 8.310 42.364 1.00 67.88 506 ALA A N 1
ATOM 3857 C CA . ALA A 1 506 ? -16.522 7.206 43.184 1.00 67.88 506 ALA A CA 1
ATOM 3858 C C . ALA A 1 506 ? -16.444 7.498 44.695 1.00 67.88 506 ALA A C 1
ATOM 3860 O O . ALA A 1 506 ? -17.369 7.146 45.424 1.00 67.88 506 ALA A O 1
ATOM 3861 N N . CYS A 1 507 ? -15.392 8.180 45.166 1.00 67.88 507 CYS A N 1
ATOM 3862 C CA . CYS A 1 507 ? -15.309 8.677 46.543 1.00 67.88 507 CYS A CA 1
ATOM 3863 C C . CYS A 1 507 ? -16.423 9.690 46.840 1.00 67.88 507 CYS A C 1
ATOM 3865 O O . CYS A 1 507 ? -17.163 9.500 47.798 1.00 67.88 507 CYS A O 1
ATOM 3867 N N . ARG A 1 508 ? -16.637 10.688 45.965 1.00 65.88 508 ARG A N 1
ATOM 3868 C CA . ARG A 1 508 ? -17.725 11.675 46.128 1.00 65.88 508 ARG A CA 1
ATOM 3869 C C . ARG A 1 508 ? -19.105 11.018 46.256 1.00 65.88 508 ARG A C 1
ATOM 3871 O O . ARG A 1 508 ? -19.938 11.525 46.991 1.00 65.88 508 ARG A O 1
ATOM 3878 N N . MET A 1 509 ? -19.350 9.912 45.550 1.00 59.12 509 MET A N 1
ATOM 3879 C CA . MET A 1 509 ? -20.614 9.159 45.624 1.00 59.12 509 MET A CA 1
ATOM 3880 C C . MET A 1 509 ? -20.749 8.259 46.867 1.00 59.12 509 MET A C 1
ATOM 3882 O O . MET A 1 509 ? -21.799 7.653 47.041 1.00 59.12 509 MET A O 1
ATOM 3886 N N . LYS A 1 510 ? -19.714 8.142 47.711 1.00 55.91 510 LYS A N 1
ATOM 3887 C CA . LYS A 1 510 ? -19.804 7.544 49.058 1.00 55.91 510 LYS A CA 1
ATOM 3888 C C . LYS A 1 510 ? -20.018 8.586 50.161 1.00 55.91 510 LYS A C 1
ATOM 3890 O O . LYS A 1 510 ? -20.492 8.225 51.233 1.00 55.91 510 LYS A O 1
ATOM 3895 N N . ASP A 1 511 ? -19.654 9.840 49.896 1.00 47.03 511 ASP A N 1
ATOM 3896 C CA . ASP A 1 511 ? -19.734 10.962 50.842 1.00 47.03 511 ASP A CA 1
ATOM 3897 C C . ASP A 1 511 ? -21.03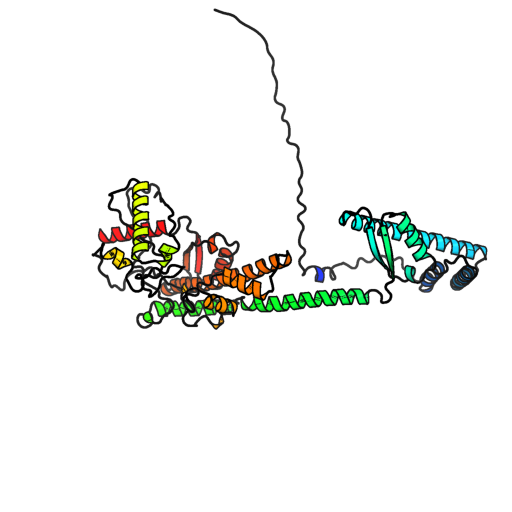1 11.795 50.689 1.00 47.03 511 ASP A C 1
ATOM 3899 O O . ASP A 1 511 ? -21.184 12.820 51.359 1.00 47.03 511 ASP A O 1
ATOM 3903 N N . ALA A 1 512 ? -21.935 11.384 49.789 1.00 42.62 512 ALA A N 1
ATOM 3904 C CA . ALA A 1 512 ? -23.198 12.043 49.441 1.00 42.62 512 ALA A CA 1
ATOM 3905 C C . ALA A 1 512 ? -24.391 11.097 49.643 1.00 42.62 512 ALA A C 1
ATOM 3907 O O . ALA A 1 512 ? -25.434 11.601 50.117 1.00 42.62 512 ALA A O 1
#

Organism: Bagarius yarrelli (NCBI:txid175774)